Protein AF-A0A2G5UNF9-F1 (afdb_monomer_lite)

Structure (mmCIF, N/CA/C/O backbone):
data_AF-A0A2G5UNF9-F1
#
_entry.id   AF-A0A2G5UNF9-F1
#
loop_
_atom_site.group_PDB
_atom_site.id
_atom_site.type_symbol
_atom_site.label_atom_id
_atom_site.label_alt_id
_atom_site.label_comp_id
_atom_site.label_asym_id
_atom_site.label_entity_id
_atom_site.label_seq_id
_atom_site.pdbx_PDB_ins_code
_atom_site.Cartn_x
_atom_site.Cartn_y
_atom_site.Cartn_z
_atom_site.occupancy
_atom_site.B_iso_or_equiv
_atom_site.auth_seq_id
_atom_site.auth_comp_id
_atom_site.auth_asym_id
_atom_site.auth_atom_id
_atom_site.pdbx_PDB_model_num
ATOM 1 N N . MET A 1 1 ? 31.901 7.912 -48.514 1.00 33.16 1 MET A N 1
ATOM 2 C CA . MET A 1 1 ? 31.151 8.266 -47.293 1.00 33.16 1 MET A CA 1
ATOM 3 C C . MET A 1 1 ? 32.082 9.149 -46.477 1.00 33.16 1 MET A C 1
ATOM 5 O O . MET A 1 1 ? 33.070 8.639 -45.971 1.00 33.16 1 MET A O 1
ATOM 9 N N . TYR A 1 2 ? 31.883 10.468 -46.503 1.00 28.98 2 TYR A N 1
ATOM 10 C CA . TYR A 1 2 ? 32.685 11.402 -45.708 1.00 28.98 2 TYR A CA 1
ATOM 11 C C . TYR A 1 2 ? 32.221 11.279 -44.254 1.00 28.98 2 TYR A C 1
ATOM 13 O O . TYR A 1 2 ? 31.124 11.722 -43.927 1.00 28.98 2 TYR A O 1
ATOM 21 N N . TYR A 1 3 ? 33.011 10.627 -43.402 1.00 38.59 3 TYR A N 1
ATOM 22 C CA . TYR A 1 3 ? 32.932 10.883 -41.968 1.00 38.59 3 TYR A CA 1
ATOM 23 C C . TYR A 1 3 ? 33.704 12.180 -41.739 1.00 38.59 3 TYR A C 1
ATOM 25 O O . TYR A 1 3 ? 34.929 12.166 -41.637 1.00 38.59 3 TYR A O 1
ATOM 33 N N . ASP A 1 4 ? 33.001 13.313 -41.759 1.00 39.81 4 ASP A N 1
ATOM 34 C CA . ASP A 1 4 ? 33.574 14.562 -41.266 1.00 39.81 4 ASP A CA 1
ATOM 35 C C . ASP A 1 4 ? 33.962 14.340 -39.801 1.00 39.81 4 ASP A C 1
ATOM 37 O O . ASP A 1 4 ? 33.127 13.952 -38.985 1.00 39.81 4 ASP A O 1
ATOM 41 N N . SER A 1 5 ? 35.234 14.570 -39.471 1.00 44.84 5 SER A N 1
ATOM 42 C CA . SER A 1 5 ? 35.810 14.473 -38.125 1.00 44.84 5 SER A CA 1
ATOM 43 C C . SER A 1 5 ? 35.319 15.621 -37.227 1.00 44.84 5 SER A C 1
ATOM 45 O O . SER A 1 5 ? 36.102 16.414 -36.690 1.00 44.84 5 SER A O 1
ATOM 47 N N . TYR A 1 6 ? 34.004 15.797 -37.144 1.00 44.16 6 TYR A N 1
ATOM 48 C CA . TYR A 1 6 ? 33.369 16.959 -36.552 1.00 44.16 6 TYR A CA 1
ATOM 49 C C . TYR A 1 6 ? 33.214 16.771 -35.038 1.00 44.16 6 TYR A C 1
ATOM 51 O O . TYR A 1 6 ? 32.169 16.370 -34.553 1.00 44.16 6 TYR A O 1
ATOM 59 N N . ASN A 1 7 ? 34.236 17.160 -34.270 1.00 54.56 7 ASN A N 1
ATOM 60 C CA . ASN A 1 7 ? 34.085 17.611 -32.875 1.00 54.56 7 ASN A CA 1
ATOM 61 C C . ASN A 1 7 ? 33.372 16.638 -31.893 1.00 54.56 7 ASN A C 1
ATOM 63 O O . ASN A 1 7 ? 32.738 17.096 -30.934 1.00 54.56 7 ASN A O 1
ATOM 67 N N . ASP A 1 8 ? 33.496 15.319 -32.087 1.00 63.25 8 ASP A N 1
ATOM 68 C CA . ASP A 1 8 ? 32.802 14.292 -31.287 1.00 63.25 8 ASP A CA 1
ATOM 69 C C . ASP A 1 8 ? 33.087 14.397 -29.775 1.00 63.25 8 ASP A C 1
ATOM 71 O O . ASP A 1 8 ? 32.196 14.149 -28.954 1.00 63.25 8 ASP A O 1
ATOM 75 N N . SER A 1 9 ? 34.279 14.864 -29.379 1.00 70.38 9 SER A N 1
ATOM 76 C CA . SER A 1 9 ? 34.604 15.133 -27.969 1.00 70.38 9 SER A CA 1
ATOM 77 C C . SER A 1 9 ? 33.731 16.239 -27.361 1.00 70.38 9 SER A C 1
ATOM 79 O O . SER A 1 9 ? 33.212 16.074 -26.258 1.00 70.38 9 SER A O 1
ATOM 81 N N . ARG A 1 10 ? 33.481 17.351 -28.073 1.00 77.25 10 ARG A N 1
ATOM 82 C CA . ARG A 1 10 ? 32.631 18.447 -27.556 1.00 77.25 10 ARG A CA 1
ATOM 83 C C . ARG A 1 10 ? 31.166 18.033 -27.448 1.00 77.25 10 ARG A C 1
ATOM 85 O O . ARG A 1 10 ? 30.486 18.415 -26.494 1.00 77.25 10 ARG A O 1
ATOM 92 N N . ALA A 1 11 ? 30.676 17.264 -28.419 1.00 79.62 11 ALA A N 1
ATOM 93 C CA . ALA A 1 11 ? 29.325 16.712 -28.378 1.00 79.62 11 ALA A CA 1
ATOM 94 C C . ALA A 1 11 ? 29.161 15.748 -27.190 1.00 79.62 11 ALA A C 1
ATOM 96 O O . ALA A 1 11 ? 28.184 15.853 -26.447 1.00 79.62 11 ALA A O 1
ATOM 97 N N . SER A 1 12 ? 30.159 14.892 -26.951 1.00 81.88 12 SER A N 1
ATOM 98 C CA . SER A 1 12 ? 30.190 13.948 -25.826 1.00 81.88 12 SER A CA 1
ATOM 99 C C . SER A 1 12 ? 30.272 14.637 -24.470 1.00 81.88 12 SER A C 1
ATOM 101 O O . SER A 1 12 ? 29.568 14.249 -23.541 1.00 81.88 12 SER A O 1
ATOM 103 N N . GLU A 1 13 ? 31.066 15.700 -24.348 1.00 85.00 13 GLU A N 1
ATOM 104 C CA . GLU A 1 13 ? 31.116 16.522 -23.135 1.00 85.00 13 GLU A CA 1
ATOM 105 C C . GLU A 1 13 ? 29.773 17.202 -22.846 1.00 85.00 13 GLU A C 1
ATOM 107 O O . GLU A 1 13 ? 29.323 17.239 -21.698 1.00 85.00 13 GLU A O 1
ATOM 112 N N . SER A 1 14 ? 29.117 17.740 -23.879 1.00 87.31 14 SER A N 1
ATOM 113 C CA . SER A 1 14 ? 27.795 18.361 -23.751 1.00 87.31 14 SER A CA 1
ATOM 114 C C . SER A 1 14 ? 26.739 17.338 -23.323 1.00 87.31 14 SER A C 1
ATOM 116 O O . SER A 1 14 ? 26.007 17.570 -22.357 1.00 87.31 14 SER A O 1
ATOM 118 N N . LEU A 1 15 ? 26.708 16.173 -23.981 1.00 86.94 15 LEU A N 1
ATOM 119 C CA . LEU A 1 15 ? 25.812 15.069 -23.639 1.00 86.94 15 LEU A CA 1
ATOM 120 C C . LEU A 1 15 ? 26.069 14.567 -22.213 1.00 86.94 15 LEU A C 1
ATOM 122 O O . LEU A 1 15 ? 25.122 14.388 -21.451 1.00 86.94 15 LEU A O 1
ATOM 126 N N . GLY A 1 16 ? 27.335 14.423 -21.819 1.00 89.19 16 GLY A N 1
ATOM 127 C CA . GLY A 1 16 ? 27.726 14.016 -20.471 1.00 89.19 16 GLY A CA 1
ATOM 128 C C . GLY A 1 16 ? 27.216 14.980 -19.406 1.00 89.19 16 GLY A C 1
ATOM 129 O O . GLY A 1 16 ? 26.635 14.545 -18.416 1.00 89.19 16 GLY A O 1
ATOM 130 N N . LYS A 1 17 ? 27.325 16.296 -19.629 1.00 90.94 17 LYS A N 1
ATOM 131 C CA . LYS A 1 17 ? 26.751 17.304 -18.718 1.00 90.94 17 LYS A CA 1
ATOM 132 C C . LYS A 1 17 ? 25.234 17.160 -18.581 1.00 90.94 17 LYS A C 1
ATOM 134 O O . LYS A 1 17 ? 24.719 17.227 -17.467 1.00 90.94 17 LYS A O 1
ATOM 139 N N . GLN A 1 18 ? 24.522 16.943 -19.687 1.00 90.88 18 GLN A N 1
ATOM 140 C CA . GLN A 1 18 ? 23.068 16.747 -19.667 1.00 90.88 18 GLN A CA 1
ATOM 141 C C . GLN A 1 18 ? 22.675 15.448 -18.952 1.00 90.88 18 GLN A C 1
ATOM 143 O O . GLN A 1 18 ? 21.773 15.457 -18.117 1.00 90.88 18 GLN A O 1
ATOM 148 N N . MET A 1 19 ? 23.381 14.348 -19.222 1.00 91.50 19 MET A N 1
ATOM 149 C CA . MET A 1 19 ? 23.170 13.066 -18.548 1.00 91.50 19 MET A CA 1
ATOM 150 C C . MET A 1 19 ? 23.432 13.168 -17.048 1.00 91.50 19 MET A C 1
ATOM 152 O O . MET A 1 19 ? 22.629 12.668 -16.270 1.00 91.50 19 MET A O 1
ATOM 156 N N . THR A 1 20 ? 24.483 13.873 -16.625 1.00 92.94 20 THR A N 1
ATOM 157 C CA . THR A 1 20 ? 24.742 14.143 -15.205 1.00 92.94 20 THR A CA 1
ATOM 158 C C . THR A 1 20 ? 23.623 14.964 -14.573 1.00 92.94 20 THR A C 1
ATOM 160 O O . THR A 1 20 ? 23.200 14.660 -13.459 1.00 92.94 20 THR A O 1
ATOM 163 N N . ALA A 1 21 ? 23.093 15.975 -15.268 1.00 91.69 21 ALA A N 1
ATOM 164 C CA . ALA A 1 21 ? 21.969 16.760 -14.761 1.00 91.69 21 ALA A CA 1
ATOM 165 C C . ALA A 1 21 ? 20.714 15.892 -14.550 1.00 91.69 21 ALA A C 1
ATOM 167 O O . ALA A 1 21 ? 20.123 15.924 -13.471 1.00 91.69 21 ALA A O 1
ATOM 168 N N . VAL A 1 22 ? 20.344 15.061 -15.532 1.00 90.81 22 VAL A N 1
ATOM 169 C CA . VAL A 1 22 ? 19.202 14.132 -15.410 1.00 90.81 22 VAL A CA 1
ATOM 170 C C . VAL A 1 22 ? 19.474 13.061 -14.350 1.00 90.81 22 VAL A C 1
ATOM 172 O O . VAL A 1 22 ? 18.610 12.759 -13.531 1.00 90.81 22 VAL A O 1
ATOM 175 N N . GLY A 1 23 ? 20.692 12.528 -14.305 1.00 93.00 23 GLY A N 1
ATOM 176 C CA . GLY A 1 23 ? 21.113 11.563 -13.298 1.00 93.00 23 GLY A CA 1
ATOM 177 C C . GLY A 1 23 ? 21.046 12.126 -11.879 1.00 93.00 23 GLY A C 1
ATOM 178 O O . GLY A 1 23 ? 20.634 11.415 -10.973 1.00 93.00 23 GLY A O 1
ATOM 179 N N . THR A 1 24 ? 21.335 13.417 -11.690 1.00 94.06 24 THR A N 1
ATOM 180 C CA . THR A 1 24 ? 21.195 14.111 -10.396 1.00 94.06 24 THR A CA 1
ATOM 181 C C . THR A 1 24 ? 19.733 14.172 -9.946 1.00 94.06 24 THR A C 1
ATOM 183 O O . THR A 1 24 ? 19.447 14.007 -8.758 1.00 94.06 24 THR A O 1
ATOM 186 N N . VAL A 1 25 ? 18.791 14.355 -10.882 1.00 90.75 25 VAL A N 1
ATOM 187 C CA . VAL A 1 25 ? 17.350 14.235 -10.594 1.00 90.75 25 VAL A CA 1
ATOM 188 C C . VAL A 1 25 ? 17.019 12.810 -10.153 1.00 90.75 25 VAL A C 1
ATOM 190 O O . VAL A 1 25 ? 16.347 12.639 -9.138 1.00 90.75 25 VAL A O 1
ATOM 193 N N . GLY A 1 26 ? 17.545 11.796 -10.848 1.00 92.75 26 GLY A N 1
ATOM 194 C CA . GLY A 1 26 ? 17.369 10.395 -10.461 1.00 92.75 26 GLY A CA 1
ATOM 195 C C . GLY A 1 26 ? 17.940 10.075 -9.077 1.00 92.75 26 GLY A C 1
ATOM 196 O O . GLY A 1 26 ? 17.245 9.504 -8.245 1.00 92.75 26 GLY A O 1
ATOM 197 N N . SER A 1 27 ? 19.158 10.520 -8.765 1.00 94.38 27 SER A N 1
ATOM 198 C CA . SER A 1 27 ? 19.751 10.373 -7.428 1.00 94.38 27 SER A CA 1
ATOM 199 C C . SER A 1 27 ? 18.938 11.091 -6.348 1.00 94.38 27 SER A C 1
ATOM 201 O O . SER A 1 27 ? 18.798 10.584 -5.237 1.00 94.38 27 SER A O 1
ATOM 203 N N . SER A 1 28 ? 18.362 12.253 -6.669 1.00 93.94 28 SER A N 1
ATOM 204 C CA . SER A 1 28 ? 17.479 12.977 -5.748 1.00 93.94 28 SER A CA 1
ATOM 205 C C . SER A 1 28 ? 16.179 12.208 -5.494 1.00 93.94 28 SER A C 1
ATOM 207 O O . SER A 1 28 ? 15.750 12.115 -4.345 1.00 93.94 28 SER A O 1
ATOM 209 N N . ALA A 1 29 ? 15.582 11.618 -6.534 1.00 92.75 29 ALA A N 1
ATOM 210 C CA . ALA A 1 29 ? 14.403 10.762 -6.409 1.00 92.75 29 ALA A CA 1
ATOM 211 C C . ALA A 1 29 ? 14.701 9.518 -5.557 1.00 92.75 29 ALA A C 1
ATOM 213 O O . ALA A 1 29 ? 13.961 9.237 -4.619 1.00 92.75 29 ALA A O 1
ATOM 214 N N . GLU A 1 30 ? 15.831 8.849 -5.801 1.00 93.81 30 GLU A N 1
ATOM 215 C CA . GLU A 1 30 ? 16.267 7.692 -5.010 1.00 93.81 30 GLU A CA 1
ATOM 216 C C . GLU A 1 30 ? 16.445 8.057 -3.527 1.00 93.81 30 GLU A C 1
ATOM 218 O O . GLU A 1 30 ? 15.935 7.361 -2.653 1.00 93.81 30 GLU A O 1
ATOM 223 N N . SER A 1 31 ? 17.052 9.212 -3.223 1.00 95.38 31 SER A N 1
ATOM 224 C CA . SER A 1 31 ? 17.225 9.673 -1.834 1.00 95.38 31 SER A CA 1
ATOM 225 C C . SER A 1 31 ? 15.910 9.933 -1.087 1.00 95.38 31 SER A C 1
ATOM 227 O O . SER A 1 31 ? 15.886 9.918 0.141 1.00 95.38 31 SER A O 1
ATOM 229 N N . ARG A 1 32 ? 14.815 10.179 -1.820 1.00 93.75 32 ARG A N 1
ATOM 230 C CA . ARG A 1 32 ? 13.477 10.470 -1.279 1.00 93.75 32 ARG A CA 1
ATOM 231 C C . ARG A 1 32 ? 12.528 9.281 -1.366 1.00 93.75 32 ARG A C 1
ATOM 233 O O . ARG A 1 32 ? 11.415 9.356 -0.849 1.00 93.75 32 ARG A O 1
ATOM 240 N N . ARG A 1 33 ? 12.948 8.186 -1.999 1.00 92.44 33 ARG A N 1
ATOM 241 C CA . ARG A 1 33 ? 12.094 7.038 -2.298 1.00 92.44 33 ARG A CA 1
ATOM 242 C C . ARG A 1 33 ? 11.457 6.445 -1.045 1.00 92.44 33 ARG A C 1
ATOM 244 O O . ARG A 1 33 ? 10.255 6.223 -1.032 1.00 92.44 33 ARG A O 1
ATOM 251 N N . SER A 1 34 ? 12.233 6.249 0.020 1.00 93.31 34 SER A N 1
ATOM 252 C CA . SER A 1 34 ? 11.718 5.705 1.283 1.00 93.31 34 SER A CA 1
ATOM 253 C C . SER A 1 34 ? 10.716 6.639 1.968 1.00 93.31 34 SER A C 1
ATOM 255 O O . SER A 1 34 ? 9.735 6.177 2.540 1.00 93.31 34 SER A O 1
ATOM 257 N N . GLU A 1 35 ? 10.924 7.956 1.896 1.00 93.50 35 GLU A N 1
ATOM 258 C CA . GLU A 1 35 ? 9.995 8.948 2.448 1.00 93.50 35 GLU A CA 1
ATOM 259 C C . GLU A 1 35 ? 8.660 8.935 1.693 1.00 93.50 35 GLU A C 1
ATOM 261 O O . GLU A 1 35 ? 7.597 8.957 2.315 1.00 93.50 35 GLU A O 1
ATOM 266 N N . VAL A 1 36 ? 8.711 8.862 0.360 1.00 92.38 36 VAL A N 1
ATOM 267 C CA . VAL A 1 36 ? 7.524 8.783 -0.503 1.00 92.38 36 VAL A CA 1
ATOM 268 C C . VAL A 1 36 ? 6.794 7.457 -0.304 1.00 92.38 36 VAL A C 1
ATOM 270 O O . VAL A 1 36 ? 5.575 7.471 -0.164 1.00 92.38 36 VAL A O 1
ATOM 273 N N . GLU A 1 37 ? 7.517 6.343 -0.188 1.00 90.31 37 GLU A N 1
ATOM 274 C CA . GLU A 1 37 ? 6.936 5.034 0.118 1.00 90.31 37 GLU A CA 1
ATOM 275 C C . GLU A 1 37 ? 6.227 5.053 1.479 1.00 90.31 37 GLU A C 1
ATOM 277 O O . GLU A 1 37 ? 5.066 4.671 1.581 1.00 90.31 37 GLU A O 1
ATOM 282 N N . ASN A 1 38 ? 6.866 5.597 2.519 1.00 90.19 38 ASN A N 1
ATOM 283 C CA . ASN A 1 38 ? 6.252 5.727 3.844 1.00 90.19 38 ASN A CA 1
ATOM 284 C C . ASN A 1 38 ? 4.975 6.580 3.813 1.00 90.19 38 ASN A C 1
ATOM 286 O O . ASN A 1 38 ? 3.984 6.245 4.466 1.00 90.19 38 ASN A O 1
ATOM 290 N N . LEU A 1 39 ? 4.980 7.680 3.053 1.00 89.12 39 LEU A N 1
ATOM 291 C CA . LEU A 1 39 ? 3.778 8.485 2.837 1.00 89.12 39 LEU A CA 1
ATOM 292 C C . LEU A 1 39 ? 2.715 7.694 2.074 1.00 89.12 39 LEU A C 1
ATOM 294 O O . LEU A 1 39 ? 1.547 7.757 2.438 1.00 89.12 39 LEU A O 1
ATOM 298 N N . ASN A 1 40 ? 3.094 6.913 1.069 1.00 89.12 40 ASN A N 1
ATOM 299 C CA . ASN A 1 40 ? 2.151 6.095 0.323 1.00 89.12 40 ASN A CA 1
ATOM 300 C C . ASN A 1 40 ? 1.480 5.051 1.229 1.00 89.12 40 ASN A C 1
ATOM 302 O O . ASN A 1 40 ? 0.254 4.947 1.264 1.00 89.12 40 ASN A O 1
ATOM 306 N N . GLN A 1 41 ? 2.269 4.373 2.065 1.00 84.56 41 GLN A N 1
ATOM 307 C CA . GLN A 1 41 ? 1.775 3.433 3.073 1.00 84.56 41 GLN A CA 1
ATOM 308 C C . GLN A 1 41 ? 0.847 4.102 4.099 1.00 84.56 41 GLN A C 1
ATOM 310 O O . GLN A 1 41 ? -0.156 3.513 4.510 1.00 84.56 41 GLN A O 1
ATOM 315 N N . LEU A 1 42 ? 1.110 5.355 4.488 1.00 84.56 42 LEU A N 1
ATOM 316 C CA . LEU A 1 42 ? 0.200 6.122 5.349 1.00 84.56 42 LEU A CA 1
ATOM 317 C C . LEU A 1 42 ? -1.182 6.300 4.698 1.00 84.56 42 LEU A C 1
ATOM 319 O O . LEU A 1 42 ? -2.192 6.208 5.393 1.00 84.56 42 LEU A O 1
ATOM 323 N N . PHE A 1 43 ? -1.238 6.557 3.389 1.00 84.81 43 PHE A N 1
ATOM 324 C CA . PHE A 1 43 ? -2.500 6.719 2.663 1.00 84.81 43 PHE A CA 1
ATOM 325 C C . PHE A 1 43 ? -3.209 5.371 2.482 1.00 84.81 43 PHE A C 1
ATOM 327 O O . PHE A 1 43 ? -4.403 5.273 2.758 1.00 84.81 43 PHE A O 1
ATOM 334 N N . LEU A 1 44 ? -2.481 4.321 2.091 1.00 78.31 44 LEU A N 1
ATOM 335 C CA . LEU A 1 44 ? -3.040 2.981 1.864 1.00 78.31 44 LEU A CA 1
ATOM 336 C C . LEU A 1 44 ? -3.567 2.330 3.151 1.00 78.31 44 LEU A C 1
ATOM 338 O O . LEU A 1 44 ? -4.672 1.787 3.172 1.00 78.31 44 LEU A O 1
ATOM 342 N N . SER A 1 45 ? -2.831 2.447 4.259 1.00 75.12 45 SER A N 1
ATOM 343 C CA . SER A 1 45 ? -3.219 1.865 5.557 1.00 75.12 45 SER A CA 1
ATOM 344 C C . SER A 1 45 ? -4.509 2.449 6.151 1.00 75.12 45 SER A C 1
ATOM 346 O O . SER A 1 45 ? -5.061 1.896 7.103 1.00 75.12 45 SER A O 1
ATOM 348 N N . ARG A 1 46 ? -5.024 3.563 5.613 1.00 75.00 46 ARG A N 1
ATOM 349 C CA . ARG A 1 46 ? -6.273 4.181 6.087 1.00 75.00 46 ARG A CA 1
ATOM 350 C C . ARG A 1 46 ? -7.525 3.464 5.599 1.00 75.00 46 ARG A C 1
ATOM 352 O O . ARG A 1 46 ? -8.526 3.497 6.321 1.00 75.00 46 ARG A O 1
ATOM 359 N N . ASP A 1 47 ? -7.458 2.821 4.436 1.00 69.50 47 ASP A N 1
ATOM 360 C CA . ASP A 1 47 ? -8.578 2.080 3.848 1.00 69.50 47 ASP A CA 1
ATOM 361 C C . ASP A 1 47 ? -8.752 0.710 4.516 1.00 69.50 47 ASP A C 1
ATOM 363 O O . ASP A 1 47 ? -9.877 0.246 4.708 1.00 69.50 47 ASP A O 1
ATOM 367 N N . HIS A 1 48 ? -7.650 0.098 4.954 1.00 69.75 48 HIS A N 1
ATOM 368 C CA . HIS A 1 48 ? -7.663 -1.191 5.634 1.00 69.75 48 HIS A CA 1
ATOM 369 C C . HIS A 1 48 ? -7.421 -1.031 7.139 1.00 69.75 48 HIS A C 1
ATOM 371 O O . HIS A 1 48 ? -6.297 -1.073 7.640 1.00 69.75 48 HIS A O 1
ATOM 377 N N . ARG A 1 49 ? -8.505 -0.842 7.899 1.00 74.88 49 ARG A N 1
ATOM 378 C CA . ARG A 1 49 ? -8.439 -0.820 9.365 1.00 74.88 49 ARG A CA 1
ATOM 379 C C . ARG A 1 49 ? -8.644 -2.220 9.917 1.00 74.88 49 ARG A C 1
ATOM 381 O O . ARG A 1 49 ? -9.779 -2.614 10.175 1.00 74.88 49 ARG A O 1
ATOM 388 N N . SER A 1 50 ? -7.541 -2.910 10.187 1.00 80.19 50 SER A N 1
ATOM 389 C CA . SER A 1 50 ? -7.607 -4.230 10.807 1.00 80.19 50 SER A CA 1
ATOM 390 C C . SER A 1 50 ? -8.412 -4.217 12.105 1.00 80.19 50 SER A C 1
ATOM 392 O O . SER A 1 50 ? -8.234 -3.341 12.968 1.00 80.19 50 SER A O 1
ATOM 394 N N . GLY A 1 51 ? -9.289 -5.208 12.264 1.00 80.88 51 GLY A N 1
ATOM 395 C CA . GLY A 1 51 ? -9.986 -5.472 13.519 1.00 80.88 51 GLY A CA 1
ATOM 396 C C . GLY A 1 51 ? -9.039 -6.012 14.594 1.00 80.88 51 GLY A C 1
ATOM 397 O O . GLY A 1 51 ? -9.306 -5.832 15.782 1.00 80.88 51 GLY A O 1
ATOM 398 N N . ASN A 1 52 ? -7.901 -6.593 14.198 1.00 82.44 52 ASN A N 1
ATOM 399 C CA . ASN A 1 52 ? -6.874 -7.162 15.080 1.00 82.44 52 ASN A CA 1
ATOM 400 C C . ASN A 1 52 ? -5.812 -6.147 15.529 1.00 82.44 52 ASN A C 1
ATOM 402 O O . ASN A 1 52 ? -4.862 -6.500 16.234 1.00 82.44 52 ASN A O 1
ATOM 406 N N . ARG A 1 53 ? -5.951 -4.875 15.137 1.00 84.44 53 ARG A N 1
ATOM 407 C CA . ARG A 1 53 ? -4.970 -3.840 15.473 1.00 84.44 53 ARG A CA 1
ATOM 408 C C . ARG A 1 53 ? -4.841 -3.621 16.981 1.00 84.44 53 ARG A C 1
ATOM 410 O O . ARG A 1 53 ? -5.823 -3.672 17.735 1.00 84.44 53 ARG A O 1
ATOM 417 N N . VAL A 1 54 ? -3.622 -3.319 17.413 1.00 84.06 54 VAL A N 1
ATOM 418 C CA . VAL A 1 54 ? -3.313 -3.008 18.811 1.00 84.06 54 VAL A CA 1
ATOM 419 C C . VAL A 1 54 ? -3.807 -1.596 19.129 1.00 84.06 54 VAL A C 1
ATOM 421 O O . VAL A 1 54 ? -3.371 -0.625 18.517 1.00 84.06 54 VAL A O 1
ATOM 424 N N . LEU A 1 55 ? -4.728 -1.481 20.089 1.00 85.81 55 LEU A N 1
ATOM 425 C CA . LEU A 1 55 ? -5.324 -0.212 20.520 1.00 85.81 55 LEU A CA 1
ATOM 426 C C . LEU A 1 55 ? -5.023 0.019 21.999 1.00 85.81 55 LEU A C 1
ATOM 428 O O . LEU A 1 55 ? -5.825 -0.321 22.862 1.00 85.81 55 LEU A O 1
ATOM 432 N N . LEU A 1 56 ? -3.851 0.583 22.292 1.00 79.44 56 LEU A N 1
ATOM 433 C CA . LEU A 1 56 ? -3.380 0.732 23.672 1.00 79.44 56 LEU A CA 1
ATOM 434 C C . LEU A 1 56 ? -4.209 1.739 24.488 1.00 79.44 56 LEU A C 1
ATOM 436 O O . LEU A 1 56 ? -4.495 1.496 25.654 1.00 79.44 56 LEU A O 1
ATOM 440 N N . HIS A 1 57 ? -4.595 2.859 23.871 1.00 80.69 57 HIS A N 1
ATOM 441 C CA . HIS A 1 57 ? -5.290 3.971 24.542 1.00 80.69 57 HIS A CA 1
ATOM 442 C C . HIS A 1 57 ? -6.749 4.136 24.107 1.00 80.69 57 HIS A C 1
ATOM 444 O O . HIS A 1 57 ? -7.442 5.035 24.566 1.00 80.69 57 HIS A O 1
ATOM 450 N N . SER A 1 58 ? -7.205 3.296 23.184 1.00 85.62 58 SER A N 1
ATOM 451 C CA . SER A 1 58 ? -8.506 3.421 22.529 1.00 85.62 58 SER A CA 1
ATOM 452 C C . SER A 1 58 ? -9.149 2.055 22.315 1.00 85.62 58 SER A C 1
ATOM 454 O O . SER A 1 58 ? -9.867 1.852 21.340 1.00 85.62 58 SER A O 1
ATOM 456 N N . SER A 1 59 ? -8.884 1.093 23.208 1.00 86.12 59 SER A N 1
ATOM 457 C CA . SER A 1 59 ? -9.381 -0.277 23.036 1.00 86.12 59 SER A CA 1
ATOM 458 C C . SER A 1 59 ? -10.911 -0.335 22.950 1.00 86.12 59 SER A C 1
ATOM 460 O O . SER A 1 59 ? -11.438 -1.121 22.176 1.00 86.12 59 SER A O 1
ATOM 462 N N . GLY A 1 60 ? -11.633 0.549 23.647 1.00 81.25 60 GLY A N 1
ATOM 463 C CA . GLY A 1 60 ? -13.094 0.666 23.523 1.00 81.25 60 GLY A CA 1
ATOM 464 C C . GLY A 1 60 ? -13.587 1.419 22.280 1.00 81.25 60 GLY A C 1
ATOM 465 O O . GLY A 1 60 ? -14.768 1.361 21.968 1.00 81.25 60 GLY A O 1
ATOM 466 N N . LEU A 1 61 ? -12.697 2.093 21.545 1.00 86.50 61 LEU A N 1
ATOM 467 C CA . LEU A 1 61 ? -13.012 2.965 20.406 1.00 86.50 61 LEU A CA 1
ATOM 468 C C . LEU A 1 61 ? -12.426 2.377 19.114 1.00 86.50 61 LEU A C 1
ATOM 470 O O . LEU A 1 61 ? -11.553 2.948 18.449 1.00 86.50 61 LEU A O 1
ATOM 474 N N . SER A 1 62 ? -12.893 1.176 18.778 1.00 80.62 62 SER A N 1
ATOM 475 C CA . SER A 1 62 ? -12.426 0.368 17.645 1.00 80.62 62 SER A CA 1
ATOM 476 C C . SER A 1 62 ? -12.664 0.971 16.250 1.00 80.62 62 SER A C 1
ATOM 478 O O . SER A 1 62 ? -12.129 0.447 15.276 1.00 80.62 62 SER A O 1
ATOM 480 N N . ASN A 1 63 ? -13.379 2.085 16.113 1.00 82.00 63 ASN A N 1
ATOM 481 C CA . ASN A 1 63 ? -13.509 2.877 14.881 1.00 82.00 63 ASN A CA 1
ATOM 482 C C . ASN A 1 63 ? -12.865 4.270 15.004 1.00 82.00 63 ASN A C 1
ATOM 484 O O . ASN A 1 63 ? -12.912 5.064 14.062 1.00 82.00 63 ASN A O 1
ATOM 488 N N . GLY A 1 64 ? -12.196 4.559 16.124 1.00 84.44 64 GLY A N 1
ATOM 489 C CA . GLY A 1 64 ? -11.530 5.833 16.380 1.00 84.44 64 GLY A CA 1
ATOM 490 C C . GLY A 1 64 ? -12.525 6.947 16.700 1.00 84.44 64 GLY A C 1
ATOM 491 O O . GLY A 1 64 ? -13.450 6.752 17.479 1.00 84.44 64 GLY A O 1
ATOM 492 N N . PHE A 1 65 ? -12.336 8.123 16.095 1.00 85.69 65 PHE A N 1
ATOM 493 C CA . PHE A 1 65 ? -13.132 9.322 16.388 1.00 85.69 65 PHE A CA 1
ATOM 494 C C . PHE A 1 65 ? -14.640 9.137 16.131 1.00 85.69 65 PHE A C 1
ATOM 496 O O . PHE A 1 65 ? -15.450 9.735 16.827 1.00 85.69 65 PHE A O 1
ATOM 503 N N . SER A 1 66 ? -15.032 8.261 15.200 1.00 86.12 66 SER A N 1
ATOM 504 C CA . SER A 1 66 ? -16.447 7.955 14.948 1.00 86.12 66 SER A CA 1
ATOM 505 C C . SER A 1 66 ? -17.145 7.281 16.132 1.00 86.12 66 SER A C 1
ATOM 507 O O . SER A 1 66 ? -18.347 7.450 16.284 1.00 86.12 66 SER A O 1
ATOM 509 N N . ASP A 1 67 ? -16.422 6.531 16.972 1.00 88.56 67 ASP A N 1
ATOM 510 C CA . ASP A 1 67 ? -17.016 5.967 18.191 1.00 88.56 67 ASP A CA 1
ATOM 511 C C . ASP A 1 67 ? -17.184 7.046 19.272 1.00 88.56 67 ASP A C 1
ATOM 513 O O . ASP A 1 67 ? -18.124 6.979 20.049 1.00 88.56 67 ASP A O 1
ATOM 517 N N . VAL A 1 68 ? -16.330 8.078 19.290 1.00 88.25 68 VAL A N 1
ATOM 518 C CA . VAL A 1 68 ? -16.449 9.201 20.239 1.00 88.25 68 VAL A CA 1
ATOM 519 C C . VAL A 1 68 ? -17.730 9.998 20.001 1.00 88.25 68 VAL A C 1
ATOM 521 O O . VAL A 1 68 ? -18.379 10.409 20.955 1.00 88.25 68 VAL A O 1
ATOM 524 N N . GLU A 1 69 ? -18.115 10.203 18.739 1.00 85.75 69 GLU A N 1
ATOM 525 C CA . GLU A 1 69 ? -19.374 10.875 18.391 1.00 85.75 69 GLU A CA 1
ATOM 526 C C . GLU A 1 69 ? -20.592 10.112 18.930 1.00 85.75 69 GLU A C 1
ATOM 528 O O . GLU A 1 69 ? -21.504 10.730 19.480 1.00 85.75 69 GLU A O 1
ATOM 533 N N . LYS A 1 70 ? -20.556 8.776 18.852 1.00 90.00 70 LYS A N 1
ATOM 534 C CA . LYS A 1 70 ? -21.641 7.907 19.320 1.00 90.00 70 LYS A CA 1
ATOM 535 C C . LYS A 1 70 ? -21.841 7.943 20.825 1.00 90.00 70 LYS A C 1
ATOM 537 O O . LYS A 1 70 ? -22.982 7.867 21.247 1.00 90.00 70 LYS A O 1
ATOM 542 N N . ILE A 1 71 ? -20.790 8.159 21.622 1.00 90.25 71 ILE A N 1
ATOM 543 C CA . ILE A 1 71 ? -20.917 8.253 23.088 1.00 90.25 71 ILE A CA 1
ATOM 544 C C . ILE A 1 71 ? -22.005 9.263 23.484 1.00 90.25 71 ILE A C 1
ATOM 546 O O . ILE A 1 71 ? -22.804 9.006 24.375 1.00 90.25 71 ILE A O 1
ATOM 550 N N . PHE A 1 72 ? -22.080 10.406 22.800 1.00 89.44 72 PHE A N 1
ATOM 551 C CA . PHE A 1 72 ? -23.064 11.451 23.108 1.00 89.44 72 PHE A CA 1
ATOM 552 C C . PHE A 1 72 ? -24.500 11.088 22.701 1.00 89.44 72 PHE A C 1
ATOM 554 O O . PHE A 1 72 ? -25.454 11.694 23.195 1.00 89.44 72 PHE A O 1
ATOM 561 N N . GLU A 1 73 ? -24.662 10.150 21.771 1.00 91.12 73 GLU A N 1
ATOM 562 C CA . GLU A 1 73 ? -25.955 9.567 21.411 1.00 91.12 73 GLU A CA 1
ATOM 563 C C . GLU A 1 73 ? -26.321 8.446 22.386 1.00 91.12 73 GLU A C 1
ATOM 565 O O . GLU A 1 73 ? -27.444 8.425 22.881 1.00 91.12 73 GLU A O 1
ATOM 570 N N . ASP A 1 74 ? -25.352 7.596 22.727 1.00 91.38 74 ASP A N 1
ATOM 571 C CA . ASP A 1 74 ? -25.474 6.481 23.666 1.00 91.38 74 ASP A CA 1
ATOM 572 C C . ASP A 1 74 ? -25.871 6.968 25.073 1.00 91.38 74 ASP A C 1
ATOM 574 O O . ASP A 1 74 ? -26.712 6.360 25.719 1.00 91.38 74 ASP A O 1
ATOM 578 N N . LEU A 1 75 ? -25.392 8.133 25.525 1.00 92.44 75 LEU A N 1
ATOM 579 C CA . LEU A 1 75 ? -25.831 8.756 26.790 1.00 92.44 75 LEU A CA 1
ATOM 580 C C . LEU A 1 75 ? -27.336 9.109 26.838 1.00 92.44 75 LEU A C 1
ATOM 582 O O . LEU A 1 75 ? -27.860 9.487 27.884 1.00 92.44 75 LEU A O 1
ATOM 586 N N . LYS A 1 76 ? -28.058 9.032 25.716 1.00 92.25 76 LYS A N 1
ATOM 587 C CA . LYS A 1 76 ? -29.520 9.210 25.670 1.00 92.25 76 LYS A CA 1
ATOM 588 C C . LYS A 1 76 ? -30.274 7.885 25.733 1.00 92.25 76 LYS A C 1
ATOM 590 O O . LYS A 1 76 ? -31.504 7.903 25.785 1.00 92.25 76 LYS A O 1
ATOM 595 N N . ASP A 1 77 ? -29.565 6.764 25.661 1.00 93.31 77 ASP A N 1
ATOM 596 C CA . ASP A 1 77 ? -30.157 5.440 25.721 1.00 93.31 77 ASP A CA 1
ATOM 597 C C . ASP A 1 77 ? -30.727 5.178 27.129 1.00 93.31 77 ASP A C 1
ATOM 599 O O . ASP A 1 77 ? -30.024 5.399 28.120 1.00 93.31 77 ASP A O 1
ATOM 603 N N . PRO A 1 78 ? -31.986 4.713 27.252 1.00 91.62 78 PRO A N 1
ATOM 604 C CA . PRO A 1 78 ? -32.605 4.478 28.554 1.00 91.62 78 PRO A CA 1
ATOM 605 C C . PRO A 1 78 ? -31.867 3.459 29.426 1.00 91.62 78 PRO A C 1
ATOM 607 O O . PRO A 1 78 ? -31.881 3.592 30.645 1.00 91.62 78 PRO A O 1
ATOM 610 N N . TRP A 1 79 ? -31.233 2.446 28.828 1.00 91.00 79 TRP A N 1
ATOM 611 C CA . TRP A 1 79 ? -30.459 1.465 29.586 1.00 91.00 79 TRP A CA 1
ATOM 612 C C . TRP A 1 79 ? -29.160 2.083 30.112 1.00 91.00 79 TRP A C 1
ATOM 614 O O . TRP A 1 79 ? -28.790 1.823 31.251 1.00 91.00 79 TRP A O 1
ATOM 624 N N . ILE A 1 80 ? -28.507 2.956 29.335 1.00 91.69 80 ILE A N 1
ATOM 625 C CA . ILE A 1 80 ? -27.311 3.685 29.794 1.00 91.69 80 ILE A CA 1
ATOM 626 C C . ILE A 1 80 ? -27.656 4.673 30.909 1.00 91.69 80 ILE A C 1
ATOM 628 O O . ILE A 1 80 ? -26.913 4.751 31.880 1.00 91.69 80 ILE A O 1
ATOM 632 N N . GLN A 1 81 ? -28.789 5.371 30.804 1.00 92.75 81 GLN A N 1
ATOM 633 C CA . GLN A 1 81 ? -29.289 6.252 31.868 1.00 92.75 81 GLN A CA 1
ATOM 634 C C . GLN A 1 81 ? -29.574 5.504 33.172 1.00 92.75 81 GLN A C 1
ATOM 636 O O . GLN A 1 81 ? -29.440 6.072 34.251 1.00 92.75 81 GLN A O 1
ATOM 641 N N . ASP A 1 82 ? -29.989 4.241 33.088 1.00 92.00 82 ASP A N 1
ATOM 642 C CA . ASP A 1 82 ? -30.169 3.402 34.272 1.00 92.00 82 ASP A CA 1
ATOM 643 C C . ASP A 1 82 ? -28.810 2.926 34.816 1.00 92.00 82 ASP A C 1
ATOM 645 O O . ASP A 1 82 ? -28.543 3.043 36.009 1.00 92.00 82 ASP A O 1
ATOM 649 N N . ALA A 1 83 ? -27.912 2.474 33.933 1.00 91.31 83 ALA A N 1
ATOM 650 C CA . ALA A 1 83 ? -26.576 1.986 34.290 1.00 91.31 83 ALA A CA 1
ATOM 651 C C . ALA A 1 83 ? -25.644 3.072 34.858 1.00 91.31 83 ALA A C 1
ATOM 653 O O . ALA A 1 83 ? -24.759 2.773 35.657 1.00 91.31 83 ALA A O 1
ATOM 654 N N . ASP A 1 84 ? -25.819 4.330 34.450 1.00 91.19 84 ASP A N 1
ATOM 655 C CA . ASP A 1 84 ? -25.056 5.470 34.963 1.00 91.19 84 ASP A CA 1
ATOM 656 C C . ASP A 1 84 ? -25.734 6.191 36.132 1.00 91.19 84 ASP A C 1
ATOM 658 O O . ASP A 1 84 ? -25.303 7.282 36.515 1.00 91.19 84 ASP A O 1
ATOM 662 N N . ASP A 1 85 ? -26.769 5.588 36.727 1.00 89.75 85 ASP A N 1
ATOM 663 C CA . ASP A 1 85 ? -27.477 6.134 37.885 1.00 89.75 85 ASP A CA 1
ATOM 664 C C . ASP A 1 85 ? -28.174 7.492 37.606 1.00 89.75 85 ASP A C 1
ATOM 666 O O . ASP A 1 85 ? -28.387 8.316 38.511 1.00 89.75 85 ASP A O 1
ATOM 670 N N . GLY A 1 86 ? -28.543 7.740 36.346 1.00 88.81 86 GLY A N 1
ATOM 671 C CA . GLY A 1 86 ? -29.172 8.967 35.859 1.00 88.81 86 GLY A CA 1
ATOM 672 C C . GLY A 1 86 ? -28.197 10.135 35.691 1.00 88.81 86 GLY A C 1
ATOM 673 O O . GLY A 1 86 ? -28.621 11.294 35.690 1.00 88.81 86 GLY A O 1
ATOM 674 N N . GLN A 1 87 ? -26.893 9.863 35.596 1.00 90.62 87 GLN A N 1
ATOM 675 C CA . GLN A 1 87 ? -25.830 10.873 35.541 1.00 90.62 87 GLN A CA 1
ATOM 676 C C . GLN A 1 87 ? -25.447 11.289 34.112 1.00 90.62 87 GLN A C 1
ATOM 678 O O . GLN A 1 87 ? -24.498 12.060 33.928 1.00 90.62 87 GLN A O 1
ATOM 683 N N . SER A 1 88 ? -26.193 10.856 33.094 1.00 91.12 88 SER A N 1
ATOM 684 C CA . SER A 1 88 ? -25.833 11.066 31.686 1.00 91.12 88 SER A CA 1
ATOM 685 C C . SER A 1 88 ? -25.599 12.529 31.301 1.00 91.12 88 SER A C 1
ATOM 687 O O . SER A 1 88 ? -24.681 12.823 30.540 1.00 91.12 88 SER A O 1
ATOM 689 N N . GLU A 1 89 ? -26.369 13.476 31.850 1.00 88.94 89 GLU A N 1
ATOM 690 C CA . GLU A 1 89 ? -26.191 14.916 31.582 1.00 88.94 89 GLU A CA 1
ATOM 691 C C . GLU A 1 89 ? -24.870 15.460 32.159 1.00 88.94 89 GLU A C 1
ATOM 693 O O . GLU A 1 89 ? -24.215 16.321 31.566 1.00 88.94 89 GLU A O 1
ATOM 698 N N . VAL A 1 90 ? -24.441 14.937 33.311 1.00 88.50 90 VAL A N 1
ATOM 699 C CA . VAL A 1 90 ? -23.165 15.296 33.949 1.00 88.50 90 VAL A CA 1
ATOM 700 C C . VAL A 1 90 ? -22.005 14.772 33.115 1.00 88.50 90 VAL A C 1
ATOM 702 O O . VAL A 1 90 ? -21.063 15.511 32.822 1.00 88.50 90 VAL A O 1
ATOM 705 N N . LEU A 1 91 ? -22.101 13.510 32.689 1.00 89.44 91 LEU A N 1
ATOM 706 C CA . LEU A 1 91 ? -21.112 12.867 31.830 1.00 89.44 91 LEU A CA 1
ATOM 707 C C . LEU A 1 91 ? -21.026 13.559 30.467 1.00 89.44 91 LEU A C 1
ATOM 709 O O . LEU A 1 91 ? -19.924 13.821 29.987 1.00 89.44 91 LEU A O 1
ATOM 713 N N . TYR A 1 92 ? -22.168 13.933 29.883 1.00 89.00 92 TYR A N 1
ATOM 714 C CA . TYR A 1 92 ? -22.236 14.677 28.627 1.00 89.00 92 TYR A CA 1
ATOM 715 C C . TYR A 1 92 ? -21.418 15.973 28.705 1.00 89.00 92 TYR A C 1
ATOM 717 O O . TYR A 1 92 ? -20.578 16.224 27.838 1.00 89.00 92 TYR A O 1
ATOM 725 N N . LYS A 1 93 ? -21.603 16.768 29.770 1.00 85.75 93 LYS A N 1
ATOM 726 C CA . LYS A 1 93 ? -20.840 18.010 29.991 1.00 85.75 93 LYS A CA 1
ATOM 727 C C . LYS A 1 93 ? -19.359 17.744 30.244 1.00 85.75 93 LYS A C 1
ATOM 729 O O . LYS A 1 93 ? -18.510 18.403 29.648 1.00 85.75 93 LYS A O 1
ATOM 734 N N . ALA A 1 94 ? -19.035 16.758 31.079 1.00 85.31 94 ALA A N 1
ATOM 735 C CA . ALA A 1 94 ? -17.652 16.422 31.412 1.00 85.31 94 ALA A CA 1
ATOM 736 C C . ALA A 1 94 ? -16.841 15.910 30.201 1.00 85.31 94 ALA A C 1
ATOM 738 O O . ALA A 1 94 ? -15.617 16.067 30.160 1.00 85.31 94 ALA A O 1
ATOM 739 N N . LEU A 1 95 ? -17.516 15.324 29.204 1.00 87.44 95 LEU A N 1
ATOM 740 C CA . LEU A 1 95 ? -16.923 14.813 27.965 1.00 87.44 95 LEU A CA 1
ATOM 741 C C . LEU A 1 95 ? -16.874 15.835 26.816 1.00 87.44 95 LEU A C 1
ATOM 743 O O . LEU A 1 95 ? -16.221 15.564 25.805 1.00 87.44 95 LEU A O 1
ATOM 747 N N . ASP A 1 96 ? -17.493 17.013 26.936 1.00 83.81 96 ASP A N 1
ATOM 748 C CA . ASP A 1 96 ? -17.514 18.015 25.856 1.00 83.81 96 ASP A CA 1
ATOM 749 C C . ASP A 1 96 ? -16.110 18.424 25.340 1.00 83.81 96 ASP A C 1
ATOM 751 O O . ASP A 1 96 ? -15.912 18.497 24.119 1.00 83.81 96 ASP A O 1
ATOM 755 N N . PRO A 1 97 ? -15.064 18.552 26.187 1.00 83.75 97 PRO A N 1
ATOM 756 C CA . PRO A 1 97 ? -13.705 18.797 25.698 1.00 83.75 97 PRO A CA 1
ATOM 757 C C . PRO A 1 97 ? -13.180 17.694 24.758 1.00 83.75 97 PRO A C 1
ATOM 759 O O . PRO A 1 97 ? -12.465 17.977 23.790 1.00 83.75 97 PRO A O 1
ATOM 762 N N . VAL A 1 98 ? -13.572 16.435 24.984 1.00 84.88 98 VAL A N 1
ATOM 763 C CA . VAL A 1 98 ? -13.221 15.292 24.121 1.00 84.88 98 VAL A CA 1
ATOM 764 C C . VAL A 1 98 ? -13.940 15.389 22.772 1.00 84.88 98 VAL A C 1
ATOM 766 O O . VAL A 1 98 ? -13.353 15.071 21.735 1.00 84.88 98 VAL A O 1
ATOM 769 N N . ARG A 1 99 ? -15.168 15.923 22.747 1.00 84.31 99 ARG A N 1
ATOM 770 C CA . ARG A 1 99 ? -15.911 16.211 21.508 1.00 84.31 99 ARG A CA 1
ATOM 771 C C . ARG A 1 99 ? -15.188 17.217 20.615 1.00 84.31 99 ARG A C 1
ATOM 773 O O . ARG A 1 99 ? -15.206 17.102 19.391 1.00 84.31 99 ARG A O 1
ATOM 780 N N . SER A 1 100 ? -14.531 18.211 21.208 1.00 82.88 100 SER A N 1
ATOM 781 C CA . SER A 1 100 ? -13.708 19.163 20.454 1.00 82.88 100 SER A CA 1
ATOM 782 C C . SER A 1 100 ? -12.519 18.467 19.777 1.00 82.88 100 SER A C 1
ATOM 784 O O . SER A 1 100 ? -12.243 18.700 18.595 1.00 82.88 100 SER A O 1
ATOM 786 N N . VAL A 1 101 ? -11.859 17.544 20.487 1.00 87.50 101 VAL A N 1
ATOM 787 C CA . VAL A 1 101 ? -10.760 16.729 19.940 1.00 87.50 101 VAL A CA 1
ATOM 788 C C . VAL A 1 101 ? -11.239 15.790 18.831 1.00 87.50 101 VAL A C 1
ATOM 790 O O . VAL A 1 101 ? -10.551 15.662 17.819 1.00 87.50 101 VAL A O 1
ATOM 793 N N . GLU A 1 102 ? -12.427 15.192 18.957 1.00 88.38 102 GLU A N 1
ATOM 794 C CA . GLU A 1 102 ? -13.055 14.377 17.902 1.00 88.38 102 GLU A CA 1
ATOM 795 C C . GLU A 1 102 ? -13.139 15.143 16.574 1.00 88.38 102 GLU A C 1
ATOM 797 O O . GLU A 1 102 ? -12.631 14.668 15.552 1.00 88.38 102 GLU A O 1
ATOM 802 N N . LYS A 1 103 ? -13.668 16.372 16.598 1.00 88.31 103 LYS A N 1
ATOM 803 C CA . LYS A 1 103 ? -13.782 17.216 15.399 1.00 88.31 103 LYS A CA 1
ATOM 804 C C . LYS A 1 103 ? -12.421 17.473 14.754 1.00 88.31 103 LYS A C 1
ATOM 806 O O . LYS A 1 103 ? -12.301 17.459 13.529 1.00 88.31 103 LYS A O 1
ATOM 811 N N . LYS A 1 104 ? -11.378 17.680 15.563 1.00 90.94 104 LYS A N 1
ATOM 812 C CA . LYS A 1 104 ? -10.003 17.871 15.073 1.00 90.94 104 LYS A CA 1
ATOM 813 C C . LYS A 1 104 ? -9.420 16.589 14.478 1.00 90.94 104 LYS A C 1
ATOM 815 O O . LYS A 1 104 ? -8.826 16.648 13.404 1.00 90.94 104 LYS A O 1
ATOM 820 N N . CYS A 1 105 ? -9.660 15.428 15.086 1.00 89.50 105 CYS A N 1
ATOM 821 C CA . CYS A 1 105 ? -9.297 14.130 14.508 1.00 89.50 105 CYS A CA 1
ATOM 822 C C . CYS A 1 105 ? -9.951 13.910 13.134 1.00 89.50 105 CYS A C 1
ATOM 824 O O . CYS A 1 105 ? -9.289 13.444 12.206 1.00 89.50 105 CYS A O 1
ATOM 826 N N . ARG A 1 106 ? -11.220 14.302 12.969 1.00 87.44 106 ARG A N 1
ATOM 827 C CA . ARG A 1 106 ? -11.927 14.245 11.678 1.00 87.44 106 ARG A CA 1
ATOM 828 C C . ARG A 1 106 ? -11.273 15.145 10.623 1.00 87.44 106 ARG A C 1
ATOM 830 O O . ARG A 1 106 ? -11.107 14.730 9.477 1.00 87.44 106 ARG A O 1
ATOM 837 N N . MET A 1 107 ? -10.859 16.354 11.009 1.00 89.62 107 MET A N 1
ATOM 838 C CA . MET A 1 107 ? -10.134 17.281 10.125 1.00 89.62 107 MET A CA 1
ATOM 839 C C . MET A 1 107 ? -8.758 16.750 9.702 1.00 89.62 107 MET A C 1
ATOM 841 O O . MET A 1 107 ? -8.319 17.044 8.594 1.00 89.62 107 MET A O 1
ATOM 845 N N . VAL A 1 108 ? -8.096 15.956 10.550 1.00 89.38 108 VAL A N 1
ATOM 846 C CA . VAL A 1 108 ? -6.839 15.267 10.215 1.00 89.38 108 VAL A CA 1
ATOM 847 C C . VAL A 1 108 ? -7.066 14.134 9.211 1.00 89.38 108 VAL A C 1
ATOM 849 O O . VAL A 1 108 ? -6.273 13.974 8.288 1.00 89.38 108 VAL A O 1
ATOM 852 N N . ASP A 1 109 ? -8.137 13.349 9.355 1.00 84.81 109 ASP A N 1
ATOM 853 C CA . ASP A 1 109 ? -8.409 12.199 8.473 1.00 84.81 109 ASP A CA 1
ATOM 854 C C . ASP A 1 109 ? -8.795 12.642 7.046 1.00 84.81 109 ASP A C 1
ATOM 856 O O . ASP A 1 109 ? -8.391 12.019 6.065 1.00 84.81 109 ASP A O 1
ATOM 860 N N . GLY A 1 110 ? -9.532 13.751 6.910 1.00 84.62 110 GLY A N 1
ATOM 861 C CA . GLY A 1 110 ? -10.094 14.215 5.633 1.00 84.62 110 GLY A CA 1
ATOM 862 C C . GLY A 1 110 ? -9.090 14.401 4.478 1.00 84.62 110 GLY A C 1
ATOM 863 O O . GLY A 1 110 ? -9.294 13.807 3.417 1.00 84.62 110 GLY A O 1
ATOM 864 N N . PRO A 1 111 ? -8.009 15.195 4.636 1.00 84.56 111 PRO A N 1
ATOM 865 C CA . PRO A 1 111 ? -7.068 15.498 3.552 1.00 84.56 111 PRO A CA 1
ATOM 866 C C . PRO A 1 111 ? -6.395 14.272 2.924 1.00 84.56 111 PRO A C 1
ATOM 868 O O . PRO A 1 111 ? -6.139 14.269 1.720 1.00 84.56 111 PRO A O 1
ATOM 871 N N . ILE A 1 112 ? -6.128 13.234 3.722 1.00 81.50 112 ILE A N 1
ATOM 872 C CA . ILE A 1 112 ? -5.414 12.024 3.282 1.00 81.50 112 ILE A CA 1
ATOM 873 C C . ILE A 1 112 ? -6.352 10.891 2.852 1.00 81.50 112 ILE A C 1
ATOM 875 O O . ILE A 1 112 ? -5.917 9.961 2.185 1.00 81.50 112 ILE A O 1
ATOM 879 N N . ARG A 1 113 ? -7.644 10.974 3.190 1.00 79.25 113 ARG A N 1
ATOM 880 C CA . ARG A 1 113 ? -8.658 9.973 2.824 1.00 79.25 113 ARG A CA 1
ATOM 881 C C . ARG A 1 113 ? -9.370 10.278 1.501 1.00 79.25 113 ARG A C 1
ATOM 883 O O . ARG A 1 113 ? -10.154 9.468 1.015 1.00 79.25 113 ARG A O 1
ATOM 890 N N . SER A 1 114 ? -9.132 11.448 0.906 1.00 78.38 114 SER A N 1
ATOM 891 C CA . SER A 1 114 ? -9.712 11.764 -0.403 1.00 78.38 114 SER A CA 1
ATOM 892 C C . SER A 1 114 ? -9.131 10.846 -1.484 1.00 78.38 114 SER A C 1
ATOM 894 O O . SER A 1 114 ? -7.912 10.698 -1.592 1.00 78.38 114 SER A O 1
ATOM 896 N N . LYS A 1 115 ? -10.014 10.235 -2.288 1.00 77.38 115 LYS A N 1
ATOM 897 C CA . LYS A 1 115 ? -9.625 9.314 -3.365 1.00 77.38 115 LYS A CA 1
ATOM 898 C C . LYS A 1 115 ? -8.597 9.952 -4.304 1.00 77.38 115 LYS A C 1
ATOM 900 O O . LYS A 1 115 ? -7.586 9.330 -4.600 1.00 77.38 115 LYS A O 1
ATOM 905 N N . ASP A 1 116 ? -8.809 11.215 -4.670 1.00 80.00 116 ASP A N 1
ATOM 906 C CA . ASP A 1 116 ? -7.912 11.961 -5.555 1.00 80.00 116 ASP A CA 1
ATOM 907 C C . ASP A 1 116 ? -6.499 12.101 -4.973 1.00 80.00 116 ASP A C 1
ATOM 909 O O . ASP A 1 116 ? -5.516 11.874 -5.673 1.00 80.00 116 ASP A O 1
ATOM 913 N N . ALA A 1 117 ? -6.368 12.437 -3.683 1.00 79.44 117 ALA A N 1
ATOM 914 C CA . ALA A 1 117 ? -5.053 12.581 -3.061 1.00 79.44 117 ALA A CA 1
ATOM 915 C C . ALA A 1 117 ? -4.320 11.238 -2.959 1.00 79.44 117 ALA A C 1
ATOM 917 O O . ALA A 1 117 ? -3.108 11.196 -3.146 1.00 79.44 117 ALA A O 1
ATOM 918 N N . ARG A 1 118 ? -5.050 10.148 -2.702 1.00 81.81 118 ARG A N 1
ATOM 919 C CA . ARG A 1 118 ? -4.500 8.790 -2.645 1.00 81.81 118 ARG A CA 1
ATOM 920 C C . ARG A 1 118 ? -4.048 8.300 -4.015 1.00 81.81 118 ARG A C 1
ATOM 922 O O . ARG A 1 118 ? -2.924 7.830 -4.142 1.00 81.81 118 ARG A O 1
ATOM 929 N N . ASP A 1 119 ? -4.894 8.421 -5.032 1.00 85.06 119 ASP A N 1
ATOM 930 C CA . ASP A 1 119 ? -4.569 7.964 -6.385 1.00 85.06 119 ASP A CA 1
ATOM 931 C C . ASP A 1 119 ? -3.355 8.746 -6.929 1.00 85.06 119 ASP A C 1
ATOM 933 O O . ASP A 1 119 ? -2.432 8.155 -7.494 1.00 85.06 119 ASP A O 1
ATOM 937 N N . LEU A 1 120 ? -3.277 10.053 -6.645 1.00 87.50 120 LEU A N 1
ATOM 938 C CA . LEU A 1 120 ? -2.101 10.867 -6.960 1.00 87.50 120 LEU A CA 1
ATOM 939 C C . LEU A 1 120 ? -0.866 10.520 -6.109 1.00 87.50 120 LEU A C 1
ATOM 941 O O . LEU A 1 120 ? 0.248 10.636 -6.615 1.00 87.50 120 LEU A O 1
ATOM 945 N N . MET A 1 121 ? -1.024 10.102 -4.847 1.00 89.69 121 MET A N 1
ATOM 946 C CA . MET A 1 121 ? 0.089 9.657 -3.993 1.00 89.69 121 MET A CA 1
ATOM 947 C C . MET A 1 121 ? 0.673 8.323 -4.481 1.00 89.69 121 MET A C 1
ATOM 949 O O . MET A 1 121 ? 1.891 8.202 -4.603 1.00 89.69 121 MET A O 1
ATOM 953 N N . ASN A 1 122 ? -0.185 7.370 -4.858 1.00 87.62 122 ASN A N 1
ATOM 954 C CA . ASN A 1 122 ? 0.221 6.111 -5.488 1.00 87.62 122 ASN A CA 1
ATOM 955 C C . ASN A 1 122 ? 0.970 6.375 -6.797 1.00 87.62 122 ASN A C 1
ATOM 957 O O . ASN A 1 122 ? 2.042 5.814 -7.034 1.00 87.62 122 ASN A O 1
ATOM 961 N N . GLN A 1 123 ? 0.436 7.274 -7.630 1.00 87.31 123 GLN A N 1
ATOM 962 C CA . GLN A 1 123 ? 1.110 7.687 -8.853 1.00 87.31 123 GLN A CA 1
ATOM 963 C C . GLN A 1 123 ? 2.465 8.335 -8.540 1.00 87.31 123 GLN A C 1
ATOM 965 O O . GLN A 1 123 ? 3.464 7.955 -9.139 1.00 87.31 123 GLN A O 1
ATOM 970 N N . LEU A 1 124 ? 2.541 9.254 -7.572 1.00 90.12 124 LEU A N 1
ATOM 971 C CA . LEU A 1 124 ? 3.805 9.868 -7.159 1.00 90.12 124 LEU A CA 1
ATOM 972 C C . LEU A 1 124 ? 4.833 8.812 -6.726 1.00 90.12 124 LEU A C 1
ATOM 974 O O . LEU A 1 124 ? 5.995 8.909 -7.114 1.00 90.12 124 LEU A O 1
ATOM 978 N N . ASN A 1 125 ? 4.415 7.795 -5.972 1.00 91.25 125 ASN A N 1
ATOM 979 C CA . ASN A 1 125 ? 5.289 6.715 -5.518 1.00 91.25 125 ASN A CA 1
ATOM 980 C C . ASN A 1 125 ? 5.884 5.900 -6.677 1.00 91.25 125 ASN A C 1
ATOM 982 O O . ASN A 1 125 ? 7.097 5.661 -6.730 1.00 91.25 125 ASN A O 1
ATOM 986 N N . PHE A 1 126 ? 5.043 5.534 -7.648 1.00 88.19 126 PHE A N 1
ATOM 987 C CA . PHE A 1 126 ? 5.475 4.849 -8.867 1.00 88.19 126 PHE A CA 1
ATOM 988 C C . PHE A 1 126 ? 6.463 5.698 -9.676 1.00 88.19 126 PHE A C 1
ATOM 990 O O . PHE A 1 126 ? 7.504 5.219 -10.131 1.00 88.19 126 PHE A O 1
ATOM 997 N N . GLU A 1 127 ? 6.163 6.985 -9.816 1.00 88.94 127 GLU A N 1
ATOM 998 C CA . GLU A 1 127 ? 6.950 7.905 -10.624 1.00 88.94 127 GLU A CA 1
ATOM 999 C C . GLU A 1 127 ? 8.294 8.261 -9.984 1.00 88.94 127 GLU A C 1
ATOM 1001 O O . GLU A 1 127 ? 9.307 8.295 -10.680 1.00 88.94 127 GLU A O 1
ATOM 1006 N N . VAL A 1 128 ? 8.349 8.433 -8.661 1.00 91.00 128 VAL A N 1
ATOM 1007 C CA . VAL A 1 128 ? 9.607 8.609 -7.916 1.00 91.00 128 VAL A CA 1
ATOM 1008 C C . VAL A 1 128 ? 10.488 7.368 -8.043 1.00 91.00 128 VAL A C 1
ATOM 1010 O O . VAL A 1 128 ? 11.683 7.498 -8.308 1.00 91.00 128 VAL A O 1
ATOM 1013 N N . SER A 1 129 ? 9.905 6.171 -7.941 1.00 87.44 129 SER A N 1
ATOM 1014 C CA . SER A 1 129 ? 10.638 4.911 -8.119 1.00 87.44 129 SER A CA 1
ATOM 1015 C C . SER A 1 129 ? 11.209 4.761 -9.532 1.00 87.44 129 SER A C 1
ATOM 1017 O O . SER A 1 129 ? 12.340 4.308 -9.703 1.00 87.44 129 SER A O 1
ATOM 1019 N N . GLY A 1 130 ? 10.464 5.172 -10.561 1.00 87.31 130 GLY A N 1
ATOM 1020 C CA . GLY A 1 130 ? 10.959 5.137 -11.936 1.00 87.31 130 GLY A CA 1
ATOM 1021 C C . GLY A 1 130 ? 12.008 6.209 -12.241 1.00 87.31 130 GLY A C 1
ATOM 1022 O O . GLY A 1 130 ? 12.999 5.916 -12.914 1.00 87.31 130 GLY A O 1
ATOM 1023 N N . LEU A 1 131 ? 11.848 7.424 -11.705 1.00 90.38 131 LEU A N 1
ATOM 1024 C CA . LEU A 1 131 ? 12.855 8.485 -11.802 1.00 90.38 131 LEU A CA 1
ATOM 1025 C C . LEU A 1 131 ? 14.162 8.086 -11.118 1.00 90.38 131 LEU A C 1
ATOM 1027 O O . LEU A 1 131 ? 15.234 8.381 -11.643 1.00 90.38 131 LEU A O 1
ATOM 1031 N N . ALA A 1 132 ? 14.094 7.376 -9.992 1.00 91.62 132 ALA A N 1
ATOM 1032 C CA . ALA A 1 132 ? 15.273 6.879 -9.297 1.00 91.62 132 ALA A CA 1
ATOM 1033 C C . ALA A 1 132 ? 16.173 5.994 -10.179 1.00 91.62 132 ALA A C 1
ATOM 1035 O O . ALA A 1 132 ? 17.403 6.073 -10.103 1.00 91.62 132 ALA A O 1
ATOM 1036 N N . GLY A 1 133 ? 15.576 5.235 -11.106 1.00 89.12 133 GLY A N 1
ATOM 1037 C CA . GLY A 1 133 ? 16.299 4.444 -12.104 1.00 89.12 133 GLY A CA 1
ATOM 1038 C C . GLY A 1 133 ? 17.153 5.271 -13.077 1.00 89.12 133 GLY A C 1
ATOM 1039 O O . GLY A 1 133 ? 18.050 4.726 -13.717 1.00 89.12 133 GLY A O 1
ATOM 1040 N N . LEU A 1 134 ? 16.936 6.588 -13.187 1.00 91.38 134 LEU A N 1
ATOM 1041 C CA . LEU A 1 134 ? 17.781 7.486 -13.988 1.00 91.38 134 LEU A CA 1
ATOM 1042 C C . LEU A 1 134 ? 19.118 7.815 -13.310 1.00 91.38 134 LEU A C 1
ATOM 1044 O O . LEU A 1 134 ? 20.009 8.342 -13.976 1.00 91.38 134 LEU A O 1
ATOM 1048 N N . SER A 1 135 ? 19.296 7.488 -12.025 1.00 91.56 135 SER A N 1
ATOM 1049 C CA . SER A 1 135 ? 20.546 7.731 -11.284 1.00 91.56 135 SER A CA 1
ATOM 1050 C C . SER A 1 135 ? 21.774 7.117 -11.970 1.00 91.56 135 SER A C 1
ATOM 1052 O O . SER A 1 135 ? 22.849 7.721 -11.964 1.00 91.56 135 SER A O 1
ATOM 1054 N N . GLN A 1 136 ? 21.599 5.993 -12.671 1.00 88.88 136 GLN A N 1
ATOM 1055 C CA . GLN A 1 136 ? 22.639 5.330 -13.468 1.00 88.88 136 GLN A CA 1
ATOM 1056 C C . GLN A 1 136 ? 23.271 6.225 -14.550 1.00 88.88 136 GLN A C 1
ATOM 1058 O O . GLN A 1 136 ? 24.412 6.000 -14.949 1.00 88.88 136 GLN A O 1
ATOM 1063 N N . LEU A 1 137 ? 22.583 7.280 -15.007 1.00 90.88 137 LEU A N 1
ATOM 1064 C CA . LEU A 1 137 ? 23.145 8.240 -15.966 1.00 90.88 137 LEU A CA 1
ATOM 1065 C C . LEU A 1 137 ? 24.379 8.961 -15.415 1.00 90.88 137 LEU A C 1
ATOM 1067 O O . LEU A 1 137 ? 25.254 9.327 -16.197 1.00 90.88 137 LEU A O 1
ATOM 1071 N N . THR A 1 138 ? 24.483 9.121 -14.091 1.00 89.00 138 THR A N 1
ATOM 1072 C CA . THR A 1 138 ? 25.682 9.678 -13.442 1.00 89.00 138 THR A CA 1
ATOM 1073 C C . THR A 1 138 ? 26.901 8.764 -13.582 1.00 89.00 138 THR A C 1
ATOM 1075 O O . THR A 1 138 ? 28.029 9.249 -13.603 1.00 89.00 138 THR A O 1
ATOM 1078 N N . THR A 1 139 ? 26.682 7.457 -13.741 1.00 89.19 139 THR A N 1
ATOM 1079 C CA . THR A 1 139 ? 27.727 6.453 -13.977 1.00 89.19 139 THR A CA 1
ATOM 1080 C C . THR A 1 139 ? 28.108 6.373 -15.457 1.00 89.19 139 THR A C 1
ATOM 1082 O O . THR A 1 139 ? 29.286 6.246 -15.778 1.00 89.19 139 THR A O 1
ATOM 1085 N N . ILE A 1 140 ? 27.138 6.515 -16.370 1.00 89.12 140 ILE A N 1
ATOM 1086 C CA . ILE A 1 140 ? 27.382 6.452 -17.824 1.00 89.12 140 ILE A CA 1
ATOM 1087 C C . ILE A 1 140 ? 28.046 7.742 -18.340 1.00 89.12 140 ILE A C 1
ATOM 1089 O O . ILE A 1 140 ? 28.963 7.683 -19.157 1.00 89.12 140 ILE A O 1
ATOM 1093 N N . ALA A 1 141 ? 27.616 8.914 -17.860 1.00 89.81 141 ALA A N 1
ATOM 1094 C CA . ALA A 1 141 ? 28.106 10.221 -18.308 1.00 89.81 141 ALA A CA 1
ATOM 1095 C C . ALA A 1 141 ? 29.646 10.366 -18.362 1.00 89.81 141 ALA A C 1
ATOM 1097 O O . ALA A 1 141 ? 30.152 10.798 -19.402 1.00 89.81 141 ALA A O 1
ATOM 1098 N N . PRO A 1 142 ? 30.427 10.001 -17.321 1.00 88.31 142 PRO A N 1
ATOM 1099 C CA . PRO A 1 142 ? 31.887 10.117 -17.366 1.00 88.31 142 PRO A CA 1
ATOM 1100 C C . PRO A 1 142 ? 32.549 9.172 -18.382 1.00 88.31 142 PRO A C 1
ATOM 1102 O O . PRO A 1 142 ? 33.679 9.430 -18.791 1.00 88.31 142 PRO A O 1
ATOM 1105 N N . LYS A 1 143 ? 31.860 8.108 -18.818 1.00 88.12 143 LYS A N 1
ATOM 1106 C CA . LYS A 1 143 ? 32.373 7.105 -19.765 1.00 88.12 143 LYS A CA 1
ATOM 1107 C C . LYS A 1 143 ? 32.150 7.463 -21.230 1.00 88.12 143 LYS A C 1
ATOM 1109 O O . LYS A 1 143 ? 32.698 6.797 -22.100 1.00 88.12 143 LYS A O 1
ATOM 1114 N N . LEU A 1 144 ? 31.408 8.529 -21.537 1.00 83.00 144 LEU A N 1
ATOM 1115 C CA . LEU A 1 144 ? 31.154 8.928 -22.928 1.00 83.00 144 LEU A CA 1
ATOM 1116 C C . LEU A 1 144 ? 32.439 9.237 -23.705 1.00 83.00 144 LEU A C 1
ATOM 1118 O O . LEU A 1 144 ? 32.567 8.866 -24.869 1.00 83.00 144 LEU A O 1
ATOM 1122 N N . LEU A 1 145 ? 33.425 9.856 -23.053 1.00 80.38 145 LEU A N 1
ATOM 1123 C CA . LEU A 1 145 ? 34.729 10.096 -23.675 1.00 80.38 145 LEU A CA 1
ATOM 1124 C C . LEU A 1 145 ? 35.500 8.794 -23.922 1.00 80.38 145 LEU A C 1
ATOM 1126 O O . LEU A 1 145 ? 36.246 8.710 -24.894 1.00 80.38 145 LEU A O 1
ATOM 1130 N N . ASP A 1 146 ? 35.299 7.773 -23.090 1.00 80.81 146 ASP A N 1
ATOM 1131 C CA . ASP A 1 146 ? 35.916 6.455 -23.270 1.00 80.81 146 ASP A CA 1
ATOM 1132 C C . ASP A 1 146 ? 35.300 5.693 -24.460 1.00 80.81 146 ASP A C 1
ATOM 1134 O O . ASP A 1 146 ? 35.945 4.802 -25.009 1.00 80.81 146 ASP A O 1
ATOM 1138 N N . ILE A 1 147 ? 34.097 6.080 -24.909 1.00 75.12 147 ILE A N 1
ATOM 1139 C CA . ILE A 1 147 ? 33.455 5.575 -26.136 1.00 75.12 147 ILE A CA 1
ATOM 1140 C C . ILE A 1 147 ? 34.037 6.256 -27.380 1.00 75.12 147 ILE A C 1
ATOM 1142 O O . ILE A 1 147 ? 34.271 5.595 -28.389 1.00 75.12 147 ILE A O 1
ATOM 1146 N N . VAL A 1 148 ? 34.281 7.568 -27.319 1.00 74.50 148 VAL A N 1
ATOM 1147 C CA . VAL A 1 148 ? 34.707 8.363 -28.484 1.00 74.50 148 VAL A CA 1
ATOM 1148 C C . VAL A 1 148 ? 36.212 8.282 -28.742 1.00 74.50 148 VAL A C 1
ATOM 1150 O O . VAL A 1 148 ? 36.629 8.109 -29.888 1.00 74.50 148 VAL A O 1
ATOM 1153 N N . LYS A 1 149 ? 37.046 8.306 -27.694 1.00 76.38 149 LYS A N 1
ATOM 1154 C CA . LYS A 1 149 ? 38.517 8.265 -27.821 1.00 76.38 149 LYS A CA 1
ATOM 1155 C C . LYS A 1 149 ? 39.058 7.083 -28.637 1.00 76.38 149 LYS A C 1
ATOM 1157 O O . LYS A 1 149 ? 39.992 7.286 -29.411 1.00 76.38 149 LYS A O 1
ATOM 1162 N N . PRO A 1 150 ? 38.542 5.844 -28.498 1.00 70.75 150 PRO A N 1
ATOM 1163 C CA . PRO A 1 150 ? 39.005 4.728 -29.316 1.00 70.75 150 PRO A CA 1
ATOM 1164 C C . PRO A 1 150 ? 38.728 4.912 -30.812 1.00 70.75 150 PRO A C 1
ATOM 1166 O O . PRO A 1 150 ? 39.426 4.287 -31.603 1.00 70.75 150 PRO A O 1
ATOM 1169 N N . ILE A 1 151 ? 37.738 5.736 -31.179 1.00 68.56 151 ILE A N 1
ATOM 1170 C CA . ILE A 1 151 ? 37.201 5.892 -32.539 1.00 68.56 151 ILE A CA 1
ATOM 1171 C C . ILE A 1 151 ? 37.843 7.079 -33.278 1.00 68.56 151 ILE A C 1
ATOM 1173 O O . ILE A 1 151 ? 38.024 6.997 -34.490 1.00 68.56 151 ILE A O 1
ATOM 1177 N N . GLU A 1 152 ? 38.273 8.127 -32.563 1.00 63.47 152 GLU A N 1
ATOM 1178 C CA . GLU A 1 152 ? 38.812 9.383 -33.132 1.00 63.47 152 GLU A CA 1
ATOM 1179 C C . GLU A 1 152 ? 39.996 9.220 -34.106 1.00 63.47 152 GLU A C 1
ATOM 1181 O O . GLU A 1 152 ? 40.275 10.130 -34.879 1.00 63.47 152 GLU A O 1
ATOM 1186 N N . ASN A 1 153 ? 40.686 8.075 -34.109 1.00 60.00 153 ASN A N 1
ATOM 1187 C CA . ASN A 1 153 ? 41.885 7.854 -34.926 1.00 60.00 153 ASN A CA 1
ATOM 1188 C C . ASN A 1 153 ? 41.804 6.641 -35.864 1.00 60.00 153 ASN A C 1
ATOM 1190 O O . ASN A 1 153 ? 42.838 6.198 -36.369 1.00 60.00 153 ASN A O 1
ATOM 1194 N N . ILE A 1 154 ? 40.619 6.067 -36.091 1.00 62.28 154 ILE A N 1
ATOM 1195 C CA . ILE A 1 154 ? 40.504 4.885 -36.950 1.00 62.28 154 ILE A CA 1
ATOM 1196 C C . ILE A 1 154 ? 39.975 5.279 -38.326 1.00 62.28 154 ILE A C 1
ATOM 1198 O O . ILE A 1 154 ? 38.781 5.492 -38.522 1.00 62.28 154 ILE A O 1
ATOM 1202 N N . ASN A 1 155 ? 40.867 5.308 -39.312 1.00 61.25 155 ASN A N 1
ATOM 1203 C CA . ASN A 1 155 ? 40.466 5.325 -40.713 1.00 61.25 155 ASN A CA 1
ATOM 1204 C C . ASN A 1 155 ? 40.137 3.887 -41.156 1.00 61.25 155 ASN A C 1
ATOM 1206 O O . ASN A 1 155 ? 41.001 3.176 -41.658 1.00 61.25 155 ASN A O 1
ATOM 1210 N N . ILE A 1 156 ? 38.903 3.434 -40.902 1.00 60.81 156 ILE A N 1
ATOM 1211 C CA . ILE A 1 156 ? 38.429 2.059 -41.192 1.00 60.81 156 ILE A CA 1
ATOM 1212 C C . ILE A 1 156 ? 37.938 1.934 -42.651 1.00 60.81 156 ILE A C 1
ATOM 1214 O O . ILE A 1 156 ? 37.246 0.989 -42.998 1.00 60.81 156 ILE A O 1
ATOM 1218 N N . GLY A 1 157 ? 38.206 2.899 -43.528 1.00 62.34 157 GLY A N 1
ATOM 1219 C CA . GLY A 1 157 ? 37.847 2.793 -44.944 1.00 62.34 157 GLY A CA 1
ATOM 1220 C C . GLY A 1 157 ? 39.053 2.377 -45.785 1.00 62.34 157 GLY A C 1
ATOM 1221 O O . GLY A 1 157 ? 40.141 2.899 -45.531 1.00 62.34 157 GLY A O 1
ATOM 1222 N N . PRO A 1 158 ? 38.905 1.518 -46.816 1.00 64.38 158 PRO A N 1
ATOM 1223 C CA . PRO A 1 158 ? 39.898 1.499 -47.883 1.00 64.38 158 PRO A CA 1
ATOM 1224 C C . PRO A 1 158 ? 39.965 2.892 -48.516 1.00 64.38 158 PRO A C 1
ATOM 1226 O O . PRO A 1 158 ? 38.965 3.624 -48.522 1.00 64.38 158 PRO A O 1
ATOM 1229 N N . ASP A 1 159 ? 41.124 3.266 -49.063 1.00 74.31 159 ASP A N 1
ATOM 1230 C CA . ASP A 1 159 ? 41.223 4.518 -49.806 1.00 74.31 159 ASP A CA 1
ATOM 1231 C C . ASP A 1 159 ? 40.132 4.548 -50.884 1.00 74.31 159 ASP A C 1
ATOM 1233 O O . ASP A 1 159 ? 40.019 3.646 -51.716 1.00 74.31 159 ASP A O 1
ATOM 1237 N N . THR A 1 160 ? 39.278 5.571 -50.840 1.00 74.56 160 THR A N 1
ATOM 1238 C CA . THR A 1 160 ? 38.092 5.633 -51.707 1.00 74.56 160 THR A CA 1
ATOM 1239 C C . THR A 1 160 ? 38.454 5.600 -53.190 1.00 74.56 160 THR A C 1
ATOM 1241 O O . THR A 1 160 ? 37.686 5.064 -53.996 1.00 74.56 160 THR A O 1
ATOM 1244 N N . LYS A 1 161 ? 39.629 6.126 -53.562 1.00 80.94 161 LYS A N 1
ATOM 1245 C CA . LYS A 1 161 ? 40.120 6.099 -54.941 1.00 80.94 161 LYS A CA 1
ATOM 1246 C C . LYS A 1 161 ? 40.689 4.724 -55.279 1.00 80.94 161 LYS A C 1
ATOM 1248 O O . LYS A 1 161 ? 40.322 4.185 -56.319 1.00 80.94 161 LYS A O 1
ATOM 1253 N N . GLY A 1 162 ? 41.507 4.141 -54.405 1.00 81.69 162 GLY A N 1
ATOM 1254 C CA . GLY A 1 162 ? 42.044 2.785 -54.534 1.00 81.69 162 GLY A CA 1
ATOM 1255 C C . GLY A 1 162 ? 40.946 1.728 -54.680 1.00 81.69 162 GLY A C 1
ATOM 1256 O O . GLY A 1 162 ? 40.966 0.937 -55.621 1.00 81.69 162 GLY A O 1
ATOM 1257 N N . PHE A 1 163 ? 39.903 1.790 -53.846 1.00 82.44 163 PHE A N 1
ATOM 1258 C CA . PHE A 1 163 ? 38.737 0.907 -53.956 1.00 82.44 163 PHE A CA 1
ATOM 1259 C C . PHE A 1 163 ? 37.969 1.088 -55.258 1.00 82.44 163 PHE A C 1
ATOM 1261 O O . PHE A 1 163 ? 37.599 0.104 -55.896 1.00 82.44 163 PHE A O 1
ATOM 1268 N N . SER A 1 164 ? 37.753 2.333 -55.682 1.00 84.69 164 SER A N 1
ATOM 1269 C CA . SER A 1 164 ? 37.065 2.602 -56.947 1.00 84.69 164 SER A CA 1
ATOM 1270 C C . SER A 1 164 ? 37.850 2.059 -58.146 1.00 84.69 164 SER A C 1
ATOM 1272 O O . SER A 1 164 ? 37.234 1.536 -59.072 1.00 84.69 164 SER A O 1
ATOM 1274 N N . LYS A 1 165 ? 39.190 2.123 -58.111 1.00 85.69 165 LYS A N 1
ATOM 1275 C CA . LYS A 1 165 ? 40.065 1.528 -59.135 1.00 85.69 165 LYS A CA 1
ATOM 1276 C C . LYS A 1 165 ? 39.976 0.005 -59.148 1.00 85.69 165 LYS A C 1
ATOM 1278 O O . LYS A 1 165 ? 39.691 -0.564 -60.194 1.00 85.69 165 LYS A O 1
ATOM 1283 N N . PHE A 1 166 ? 40.130 -0.641 -57.991 1.00 87.31 166 PHE A N 1
ATOM 1284 C CA . PHE A 1 166 ? 40.019 -2.098 -57.874 1.00 87.31 166 PHE A CA 1
ATOM 1285 C C . PHE A 1 166 ? 38.657 -2.616 -58.358 1.00 87.31 166 PHE A C 1
ATOM 1287 O O . PHE A 1 166 ? 38.582 -3.538 -59.170 1.00 87.31 166 PHE A O 1
ATOM 1294 N N . HIS A 1 167 ? 37.568 -1.980 -57.915 1.00 87.31 167 HIS A N 1
ATOM 1295 C CA . HIS A 1 167 ? 36.219 -2.309 -58.371 1.00 87.31 167 HIS A CA 1
ATOM 1296 C C . HIS A 1 167 ? 36.047 -2.063 -59.879 1.00 87.31 167 HIS A C 1
ATOM 1298 O O . HIS A 1 167 ? 35.442 -2.885 -60.563 1.00 87.31 167 HIS A O 1
ATOM 1304 N N . GLY A 1 168 ? 36.593 -0.962 -60.404 1.00 88.31 168 GLY A N 1
ATOM 1305 C CA . GLY A 1 168 ? 36.594 -0.650 -61.834 1.00 88.31 168 GLY A CA 1
ATOM 1306 C C . GLY A 1 168 ? 37.237 -1.756 -62.672 1.00 88.31 168 GLY A C 1
ATOM 1307 O O . GLY A 1 168 ? 36.579 -2.288 -63.564 1.00 88.31 168 GLY A O 1
ATOM 1308 N N . SER A 1 169 ? 38.458 -2.176 -62.325 1.00 88.50 169 SER A N 1
ATOM 1309 C CA . SER A 1 169 ? 39.166 -3.258 -63.029 1.00 88.50 169 SER A CA 1
ATOM 1310 C C . SER A 1 169 ? 38.423 -4.597 -62.935 1.00 88.50 169 SER A C 1
ATOM 1312 O O . SER A 1 169 ? 38.350 -5.340 -63.912 1.00 88.50 169 SER A O 1
ATOM 1314 N N . MET A 1 170 ? 37.784 -4.895 -61.796 1.00 88.94 170 MET A N 1
ATOM 1315 C CA . MET A 1 170 ? 36.938 -6.090 -61.642 1.00 88.94 170 MET A CA 1
ATOM 1316 C C . MET A 1 170 ? 35.715 -6.069 -62.571 1.00 88.94 170 MET A C 1
ATOM 1318 O O . MET A 1 170 ? 35.369 -7.088 -63.178 1.00 88.94 170 MET A O 1
ATOM 1322 N N . VAL A 1 171 ? 35.051 -4.916 -62.693 1.00 90.06 171 VAL A N 1
ATOM 1323 C CA . VAL A 1 171 ? 33.904 -4.730 -63.594 1.00 90.06 171 VAL A CA 1
ATOM 1324 C C . VAL A 1 171 ? 34.332 -4.848 -65.055 1.00 90.06 171 VAL A C 1
ATOM 1326 O O . VAL A 1 171 ? 33.633 -5.491 -65.846 1.00 90.06 171 VAL A O 1
ATOM 1329 N N . GLU A 1 172 ? 35.479 -4.276 -65.415 1.00 89.00 172 GLU A N 1
ATOM 1330 C CA . GLU A 1 172 ? 36.032 -4.353 -66.766 1.00 89.00 172 GLU A CA 1
ATOM 1331 C C . GLU A 1 172 ? 36.388 -5.792 -67.157 1.00 89.00 172 GLU A C 1
ATOM 1333 O O . GLU A 1 172 ? 35.887 -6.296 -68.169 1.00 89.00 172 GLU A O 1
ATOM 1338 N N . LEU A 1 173 ? 37.153 -6.499 -66.320 1.00 91.38 173 LEU A N 1
ATOM 1339 C CA . LEU A 1 173 ? 37.495 -7.902 -66.548 1.00 91.38 173 LEU A CA 1
ATOM 1340 C C . LEU A 1 173 ? 36.236 -8.773 -66.670 1.00 91.38 173 LEU A C 1
ATOM 1342 O O . LEU A 1 173 ? 36.113 -9.566 -67.605 1.00 91.38 173 LEU A O 1
ATOM 1346 N N . SER A 1 174 ? 35.263 -8.592 -65.768 1.00 89.75 174 SER A N 1
ATOM 1347 C CA . SER A 1 174 ? 33.990 -9.322 -65.817 1.00 89.75 174 SER A CA 1
ATOM 1348 C C . SER A 1 174 ? 33.232 -9.066 -67.121 1.00 89.75 174 SER A C 1
ATOM 1350 O O . SER A 1 174 ? 32.664 -9.995 -67.700 1.00 89.75 174 SER A O 1
ATOM 1352 N N . SER A 1 175 ? 33.248 -7.829 -67.618 1.00 89.44 175 SER A N 1
ATOM 1353 C CA . SER A 1 175 ? 32.596 -7.462 -68.878 1.00 89.44 175 SER A CA 1
ATOM 1354 C C . SER A 1 175 ? 33.265 -8.130 -70.081 1.00 89.44 175 SER A C 1
ATOM 1356 O O . SER A 1 175 ? 32.563 -8.644 -70.954 1.00 89.44 175 SER A O 1
ATOM 1358 N N . LYS A 1 176 ? 34.604 -8.205 -70.107 1.00 88.56 176 LYS A N 1
ATOM 1359 C CA . LYS A 1 176 ? 35.351 -8.907 -71.166 1.00 88.56 176 LYS A CA 1
ATOM 1360 C C . LYS A 1 176 ? 35.137 -10.424 -71.121 1.00 88.56 176 LYS A C 1
ATOM 1362 O O . LYS A 1 176 ? 34.916 -11.028 -72.167 1.00 88.56 176 LYS A O 1
ATOM 1367 N N . LEU A 1 177 ? 35.121 -11.040 -69.935 1.00 90.00 177 LEU A N 1
ATOM 1368 C CA . LEU A 1 177 ? 34.829 -12.475 -69.784 1.00 90.00 177 LEU A CA 1
ATOM 1369 C C . LEU A 1 177 ? 33.411 -12.822 -70.260 1.00 90.00 177 LEU A C 1
ATOM 1371 O O . LEU A 1 177 ? 33.236 -13.740 -71.058 1.00 90.00 177 LEU A O 1
ATOM 1375 N N . LYS A 1 178 ? 32.406 -12.022 -69.879 1.00 89.94 178 LYS A N 1
ATOM 1376 C CA . LYS A 1 178 ? 31.032 -12.177 -70.390 1.00 89.94 178 LYS A CA 1
ATOM 1377 C C . LYS A 1 178 ? 30.949 -12.001 -71.907 1.00 89.94 178 LYS A C 1
ATOM 1379 O O . LYS A 1 178 ? 30.134 -12.651 -72.559 1.00 89.94 178 LYS A O 1
ATOM 1384 N N . ALA A 1 179 ? 31.774 -11.124 -72.479 1.00 89.38 179 ALA A N 1
ATOM 1385 C CA . ALA A 1 179 ? 31.828 -10.947 -73.923 1.00 89.38 179 ALA A CA 1
ATOM 1386 C C . ALA A 1 179 ? 32.372 -12.203 -74.631 1.00 89.38 179 ALA A C 1
ATOM 1388 O O . ALA A 1 179 ? 31.795 -12.635 -75.629 1.00 89.38 179 ALA A O 1
ATOM 1389 N N . ILE A 1 180 ? 33.412 -12.840 -74.083 1.00 87.88 180 ILE A N 1
ATOM 1390 C CA . ILE A 1 180 ? 33.926 -14.126 -74.583 1.00 87.88 180 ILE A CA 1
ATOM 1391 C C . ILE A 1 180 ? 32.844 -15.2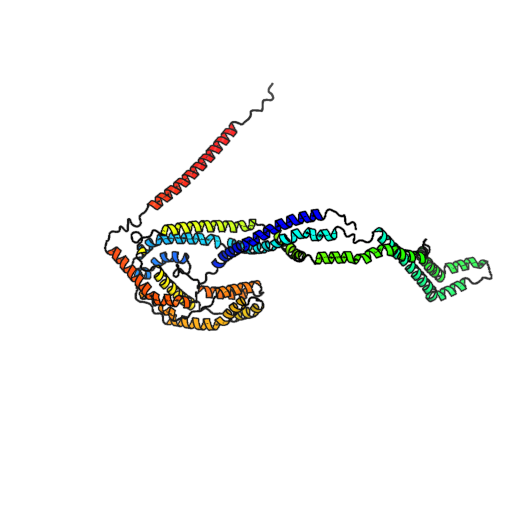08 -74.526 1.00 87.88 180 ILE A C 1
ATOM 1393 O O . ILE A 1 180 ? 32.615 -15.890 -75.527 1.00 87.88 180 ILE A O 1
ATOM 1397 N N . ASP A 1 181 ? 32.142 -15.330 -73.396 1.00 88.50 181 ASP A N 1
ATOM 1398 C CA . ASP A 1 181 ? 31.049 -16.297 -73.242 1.00 88.50 181 ASP A CA 1
ATOM 1399 C C . ASP A 1 181 ? 29.977 -16.099 -74.317 1.00 88.50 181 ASP A C 1
ATOM 1401 O O . ASP A 1 181 ? 29.513 -17.063 -74.929 1.00 88.50 181 ASP A O 1
ATOM 1405 N N . ARG A 1 182 ? 29.639 -14.842 -74.629 1.00 88.81 182 ARG A N 1
ATOM 1406 C CA . ARG A 1 182 ? 28.676 -14.517 -75.685 1.00 88.81 182 ARG A CA 1
ATOM 1407 C C . ARG A 1 182 ? 29.180 -14.886 -77.084 1.00 88.81 182 ARG A C 1
ATOM 1409 O O . ARG A 1 182 ? 28.398 -15.382 -77.896 1.00 88.81 182 ARG A O 1
ATOM 1416 N N . VAL A 1 183 ? 30.470 -14.692 -77.378 1.00 88.00 183 VAL A N 1
ATOM 1417 C CA . VAL A 1 183 ? 31.078 -15.155 -78.642 1.00 88.00 183 VAL A CA 1
ATOM 1418 C C . VAL A 1 183 ? 30.994 -16.676 -78.752 1.00 88.00 183 VAL A C 1
ATOM 1420 O O . VAL A 1 183 ? 30.617 -17.193 -79.810 1.00 88.00 183 VAL A O 1
ATOM 1423 N N . PHE A 1 184 ? 31.292 -17.404 -77.672 1.00 87.25 184 PHE A N 1
ATOM 1424 C CA . PHE A 1 184 ? 31.162 -18.860 -77.651 1.00 87.25 184 PHE A CA 1
ATOM 1425 C C . PHE A 1 184 ? 29.714 -19.312 -77.832 1.00 87.25 184 PHE A C 1
ATOM 1427 O O . PHE A 1 184 ? 29.469 -20.221 -78.624 1.00 87.25 184 PHE A O 1
ATOM 1434 N N . GLU A 1 185 ? 28.754 -18.661 -77.177 1.00 87.06 185 GLU A N 1
ATOM 1435 C CA . GLU A 1 185 ? 27.325 -18.962 -77.304 1.00 87.06 185 GLU A CA 1
ATOM 1436 C C . GLU A 1 185 ? 26.833 -18.816 -78.754 1.00 87.06 185 GLU A C 1
ATOM 1438 O O . GLU A 1 185 ? 26.177 -19.716 -79.291 1.00 87.06 185 GLU A O 1
ATOM 1443 N N . VAL A 1 186 ? 27.190 -17.716 -79.426 1.00 85.81 186 VAL A N 1
ATOM 1444 C CA . VAL A 1 186 ? 26.813 -17.480 -80.828 1.00 85.81 186 VAL A CA 1
ATOM 1445 C C . VAL A 1 186 ? 27.524 -18.456 -81.766 1.00 85.81 186 VAL A C 1
ATOM 1447 O O . VAL A 1 186 ? 26.886 -19.037 -82.644 1.00 85.81 186 VAL A O 1
ATOM 1450 N N . THR A 1 187 ? 28.817 -18.710 -81.554 1.00 82.94 187 THR A N 1
ATOM 1451 C CA . THR A 1 187 ? 29.591 -19.681 -82.350 1.00 82.94 187 THR A CA 1
ATOM 1452 C C . THR A 1 187 ? 29.037 -21.099 -82.201 1.00 82.94 187 THR A C 1
ATOM 1454 O O . THR A 1 187 ? 28.943 -21.854 -83.172 1.00 82.94 187 THR A O 1
ATOM 1457 N N . PHE A 1 188 ? 28.626 -21.471 -80.989 1.00 83.56 188 PHE A N 1
ATOM 1458 C CA . PHE A 1 188 ? 28.000 -22.758 -80.715 1.00 83.56 188 PHE A CA 1
ATOM 1459 C C . PHE A 1 188 ? 26.613 -22.859 -81.357 1.00 83.56 188 PHE A C 1
ATOM 1461 O O . PHE A 1 188 ? 26.292 -23.891 -81.949 1.00 83.56 188 PHE A O 1
ATOM 1468 N N . SER A 1 189 ? 25.822 -21.785 -81.308 1.00 81.25 189 SER A N 1
ATOM 1469 C CA . SER A 1 189 ? 24.526 -21.701 -81.993 1.00 81.25 189 SER A CA 1
ATOM 1470 C C . SER A 1 189 ? 24.689 -21.865 -83.507 1.00 81.25 189 SER A C 1
ATOM 1472 O O . SER A 1 189 ? 24.020 -22.703 -84.107 1.00 81.25 189 SER A O 1
ATOM 1474 N N . LEU A 1 190 ? 25.659 -21.176 -84.118 1.00 79.06 190 LEU A N 1
ATOM 1475 C CA . LEU A 1 190 ? 25.997 -21.352 -85.535 1.00 79.06 190 LEU A CA 1
ATOM 1476 C C . LEU A 1 190 ? 26.289 -22.817 -85.878 1.00 79.06 190 LEU A C 1
ATOM 1478 O O . LEU A 1 190 ? 25.709 -23.367 -86.813 1.00 79.06 190 LEU A O 1
ATOM 1482 N N . ARG A 1 191 ? 27.145 -23.471 -85.083 1.00 78.19 191 ARG A N 1
ATOM 1483 C CA . ARG A 1 191 ? 27.530 -24.872 -85.299 1.00 78.19 191 ARG A CA 1
ATOM 1484 C C . ARG A 1 191 ? 26.363 -25.846 -85.117 1.00 78.19 191 ARG A C 1
ATOM 1486 O O . ARG A 1 191 ? 26.289 -26.832 -85.841 1.00 78.19 191 ARG A O 1
ATOM 1493 N N . LYS A 1 192 ? 25.495 -25.629 -84.125 1.00 76.62 192 LYS A N 1
ATOM 1494 C CA . LYS A 1 192 ? 24.497 -26.624 -83.706 1.00 76.62 192 LYS A CA 1
ATOM 1495 C C . LYS A 1 192 ? 23.158 -26.491 -84.426 1.00 76.62 192 LYS A C 1
ATOM 1497 O O . LYS A 1 192 ? 22.554 -27.510 -84.744 1.00 76.62 192 LYS A O 1
ATOM 1502 N N . THR A 1 193 ? 22.669 -25.272 -84.640 1.00 69.31 193 THR A N 1
ATOM 1503 C CA . THR A 1 193 ? 21.303 -25.029 -85.141 1.00 69.31 193 THR A CA 1
ATOM 1504 C C . THR A 1 193 ? 21.250 -24.462 -86.552 1.00 69.31 193 THR A C 1
ATOM 1506 O O . THR A 1 193 ? 20.203 -24.562 -87.179 1.00 69.31 193 THR A O 1
ATOM 1509 N N . LYS A 1 194 ? 22.347 -23.898 -87.070 1.00 68.88 194 LYS A N 1
ATOM 1510 C CA . LYS A 1 194 ? 22.373 -23.189 -88.364 1.00 68.88 194 LYS A CA 1
ATOM 1511 C C . LYS A 1 194 ? 23.269 -23.843 -89.424 1.00 68.88 194 LYS A C 1
ATOM 1513 O O . LYS A 1 194 ? 23.497 -23.264 -90.478 1.00 68.88 194 LYS A O 1
ATOM 1518 N N . MET A 1 195 ? 23.764 -25.058 -89.174 1.00 70.31 195 MET A N 1
ATOM 1519 C CA . MET A 1 195 ? 24.660 -25.759 -90.105 1.00 70.31 195 MET A CA 1
ATOM 1520 C C . MET A 1 195 ? 23.962 -26.139 -91.424 1.00 70.31 195 MET A C 1
ATOM 1522 O O . MET A 1 195 ? 24.546 -25.969 -92.485 1.00 70.31 195 MET A O 1
ATOM 1526 N N . GLN A 1 196 ? 22.689 -26.549 -91.368 1.00 71.69 196 GLN A N 1
ATOM 1527 C CA . GLN A 1 196 ? 21.882 -26.813 -92.570 1.00 71.69 196 GLN A CA 1
ATOM 1528 C C . GLN A 1 196 ? 21.589 -25.530 -93.367 1.00 71.69 196 GLN A C 1
ATOM 1530 O O . GLN A 1 196 ? 21.636 -25.545 -94.594 1.00 71.69 196 GLN A O 1
ATOM 1535 N N . ASP A 1 197 ? 21.347 -24.414 -92.676 1.00 74.12 197 ASP A N 1
ATOM 1536 C CA . ASP A 1 197 ? 21.149 -23.096 -93.290 1.00 74.12 197 ASP A CA 1
ATOM 1537 C C . ASP A 1 197 ? 22.430 -22.641 -94.021 1.00 74.12 197 ASP A C 1
ATOM 1539 O O . ASP A 1 197 ? 22.367 -22.130 -95.136 1.00 74.12 197 ASP A O 1
ATOM 1543 N N . LEU A 1 198 ? 23.611 -22.891 -93.439 1.00 74.25 198 LEU A N 1
ATOM 1544 C CA . LEU A 1 198 ? 24.913 -22.637 -94.074 1.00 74.25 198 LEU A CA 1
ATOM 1545 C C . LEU A 1 198 ? 25.127 -23.480 -95.339 1.00 74.25 198 LEU A C 1
ATOM 1547 O O . LEU A 1 198 ? 25.606 -22.946 -96.339 1.00 74.25 198 LEU A O 1
ATOM 1551 N N . ASP A 1 199 ? 24.734 -24.755 -95.333 1.00 78.38 199 ASP A N 1
ATOM 1552 C CA . ASP A 1 199 ? 24.800 -25.614 -96.524 1.00 78.38 199 ASP A CA 1
ATOM 1553 C C . ASP A 1 199 ? 23.885 -25.093 -97.648 1.00 78.38 199 ASP A C 1
ATOM 1555 O O . ASP A 1 199 ? 24.275 -25.068 -98.818 1.00 78.38 199 ASP A O 1
ATOM 1559 N N . GLN A 1 200 ? 22.690 -24.594 -97.312 1.00 74.94 200 GLN A N 1
ATOM 1560 C CA . GLN A 1 200 ? 21.795 -23.958 -98.287 1.00 74.94 200 GLN A CA 1
ATOM 1561 C C . GLN A 1 200 ? 22.362 -22.644 -98.843 1.00 74.94 200 GLN A C 1
ATOM 1563 O O . GLN A 1 200 ? 22.262 -22.386 -100.046 1.00 74.94 200 GLN A O 1
ATOM 1568 N N . LEU A 1 201 ? 23.015 -21.831 -98.007 1.00 77.62 201 LEU A N 1
ATOM 1569 C CA . LEU A 1 201 ? 23.721 -20.628 -98.460 1.00 77.62 201 LEU A CA 1
ATOM 1570 C C . LEU A 1 201 ? 24.894 -20.966 -99.392 1.00 77.62 201 LEU A C 1
ATOM 1572 O O . LEU A 1 201 ? 25.129 -20.250 -100.370 1.00 77.62 201 LEU A O 1
ATOM 1576 N N . LEU A 1 202 ? 25.605 -22.070 -99.143 1.00 77.81 202 LEU A N 1
ATOM 1577 C CA . LEU A 1 202 ? 26.658 -22.562 -100.035 1.00 77.81 202 LEU A CA 1
ATOM 1578 C C . LEU A 1 202 ? 26.096 -22.953 -101.409 1.00 77.81 202 LEU A C 1
ATOM 1580 O O . LEU A 1 202 ? 26.649 -22.533 -102.423 1.00 77.81 202 LEU A O 1
ATOM 1584 N N . LEU A 1 203 ? 24.945 -23.633 -101.462 1.00 76.06 203 LEU A N 1
ATOM 1585 C CA . LEU A 1 203 ? 24.258 -23.952 -102.725 1.00 76.06 203 LEU A CA 1
ATOM 1586 C C . LEU A 1 203 ? 23.857 -22.690 -103.510 1.00 76.06 203 LEU A C 1
ATOM 1588 O O . LEU A 1 203 ? 23.998 -22.626 -104.732 1.00 76.06 203 LEU A O 1
ATOM 1592 N N . LEU A 1 204 ? 23.388 -21.645 -102.820 1.00 72.31 204 LEU A N 1
ATOM 1593 C CA . LEU A 1 204 ? 23.047 -20.361 -103.447 1.00 72.31 204 LEU A CA 1
ATOM 1594 C C . LEU A 1 204 ? 24.277 -19.578 -103.936 1.00 72.31 204 LEU A C 1
ATOM 1596 O O . LEU A 1 204 ? 24.131 -18.677 -104.766 1.00 72.31 204 LEU A O 1
ATOM 1600 N N . THR A 1 205 ? 25.474 -19.929 -103.466 1.00 71.12 205 THR A N 1
ATOM 1601 C CA . THR A 1 205 ? 26.742 -19.271 -103.818 1.00 71.12 205 THR A CA 1
ATOM 1602 C C . THR A 1 205 ? 27.630 -20.102 -104.748 1.00 71.12 205 THR A C 1
ATOM 1604 O O . THR A 1 205 ? 28.730 -19.665 -105.099 1.00 71.12 205 THR A O 1
ATOM 1607 N N . GLU A 1 206 ? 27.146 -21.253 -105.229 1.00 76.75 206 GLU A N 1
ATOM 1608 C CA . GLU A 1 206 ? 27.857 -22.069 -106.213 1.00 76.75 206 GLU A CA 1
ATOM 1609 C C . GLU A 1 206 ? 28.174 -21.298 -107.504 1.00 76.75 206 GLU A C 1
ATOM 1611 O O . GLU A 1 206 ? 27.404 -20.463 -107.999 1.00 76.75 206 GLU A O 1
ATOM 1616 N N . LYS A 1 207 ? 29.347 -21.603 -108.072 1.00 71.12 207 LYS A N 1
ATOM 1617 C CA . LYS A 1 207 ? 29.911 -20.911 -109.233 1.00 71.12 207 LYS A CA 1
ATOM 1618 C C . LYS A 1 207 ? 29.000 -21.054 -110.454 1.00 71.12 207 LYS A C 1
ATOM 1620 O O . LYS A 1 207 ? 28.800 -22.149 -110.968 1.00 71.12 207 LYS A O 1
ATOM 1625 N N . GLN A 1 208 ? 28.517 -19.925 -110.967 1.00 67.50 208 GLN A N 1
ATOM 1626 C CA . GLN A 1 208 ? 27.634 -19.891 -112.129 1.00 67.50 208 GLN A CA 1
ATOM 1627 C C . GLN A 1 208 ? 28.437 -19.849 -113.434 1.00 67.50 208 GLN A C 1
ATOM 1629 O O . GLN A 1 208 ? 29.421 -19.117 -113.559 1.00 67.50 208 GLN A O 1
ATOM 1634 N N . SER A 1 209 ? 27.998 -20.622 -114.428 1.00 70.50 209 SER A N 1
ATOM 1635 C CA . SER A 1 209 ? 28.593 -20.646 -115.773 1.00 70.50 209 SER A CA 1
ATOM 1636 C C . SER A 1 209 ? 28.255 -19.385 -116.581 1.00 70.50 209 SER A C 1
ATOM 1638 O O . SER A 1 209 ? 29.013 -18.994 -117.464 1.00 70.50 209 SER A O 1
ATOM 1640 N N . ASP A 1 210 ? 27.133 -18.736 -116.258 1.00 76.69 210 ASP A N 1
ATOM 1641 C CA . ASP A 1 210 ? 26.623 -17.530 -116.910 1.00 76.69 210 ASP A CA 1
ATOM 1642 C C . ASP A 1 210 ? 26.735 -16.324 -115.967 1.00 76.69 210 ASP A C 1
ATOM 1644 O O . ASP A 1 210 ? 26.088 -16.262 -114.917 1.00 76.69 210 ASP A O 1
ATOM 1648 N N . ARG A 1 211 ? 27.561 -15.343 -116.355 1.00 72.38 211 ARG A N 1
ATOM 1649 C CA . ARG A 1 211 ? 27.835 -14.162 -115.528 1.00 72.38 211 ARG A CA 1
ATOM 1650 C C . ARG A 1 211 ? 26.632 -13.226 -115.375 1.00 72.38 211 ARG A C 1
ATOM 1652 O O . ARG A 1 211 ? 26.598 -12.445 -114.425 1.00 72.38 211 ARG A O 1
ATOM 1659 N N . THR A 1 212 ? 25.648 -13.299 -116.268 1.00 74.44 212 THR A N 1
ATOM 1660 C CA . THR A 1 212 ? 24.474 -12.413 -116.235 1.00 74.44 212 THR A CA 1
ATOM 1661 C C . THR A 1 212 ? 23.484 -12.768 -115.120 1.00 74.44 212 THR A C 1
ATOM 1663 O O . THR A 1 212 ? 22.692 -11.920 -114.725 1.00 74.44 212 THR A O 1
ATOM 1666 N N . LYS A 1 213 ? 23.585 -13.974 -114.538 1.00 76.25 213 LYS A N 1
ATOM 1667 C CA . LYS A 1 213 ? 22.701 -14.477 -113.469 1.00 76.25 213 LYS A CA 1
ATOM 1668 C C . LYS A 1 213 ? 23.156 -14.139 -112.045 1.00 76.25 213 LYS A C 1
ATOM 1670 O O . LYS A 1 213 ? 22.387 -14.306 -111.099 1.00 76.25 213 LYS A O 1
ATOM 1675 N N . TYR A 1 214 ? 24.387 -13.646 -111.867 1.00 77.00 214 TYR A N 1
ATOM 1676 C CA . TYR A 1 214 ? 24.918 -13.294 -110.541 1.00 77.00 214 TYR A CA 1
ATOM 1677 C C . TYR A 1 214 ? 24.097 -12.228 -109.797 1.00 77.00 214 TYR A C 1
ATOM 1679 O O . TYR A 1 214 ? 23.876 -12.414 -108.600 1.00 77.00 214 TYR A O 1
ATOM 1687 N N . PRO A 1 215 ? 23.622 -11.134 -110.432 1.00 81.56 215 PRO A N 1
ATOM 1688 C CA . PRO A 1 215 ? 22.824 -10.127 -109.732 1.00 81.56 215 PRO A CA 1
ATOM 1689 C C . PRO A 1 215 ? 21.518 -10.682 -109.152 1.00 81.56 215 PRO A C 1
ATOM 1691 O O . PRO A 1 215 ? 21.133 -10.299 -108.048 1.00 81.56 215 PRO A O 1
ATOM 1694 N N . ASP A 1 216 ? 20.858 -11.599 -109.862 1.00 80.38 216 ASP A N 1
ATOM 1695 C CA . ASP A 1 216 ? 19.612 -12.222 -109.405 1.00 80.38 216 ASP A CA 1
ATOM 1696 C C . ASP A 1 216 ? 19.865 -13.232 -108.283 1.00 80.38 216 ASP A C 1
ATOM 1698 O O . ASP A 1 216 ? 19.176 -13.184 -107.268 1.00 80.38 216 ASP A O 1
ATOM 1702 N N . LYS A 1 217 ? 20.915 -14.058 -108.393 1.00 79.75 217 LYS A N 1
ATOM 1703 C CA . LYS A 1 217 ? 21.362 -14.957 -107.314 1.00 79.75 217 LYS A CA 1
ATOM 1704 C C . LYS A 1 217 ? 21.778 -14.204 -106.053 1.00 79.75 217 LYS A C 1
ATOM 1706 O O . LYS A 1 217 ? 21.457 -14.628 -104.951 1.00 79.75 217 LYS A O 1
ATOM 1711 N N . LEU A 1 218 ? 22.453 -13.063 -106.192 1.00 78.94 218 LEU A N 1
ATOM 1712 C CA . LEU A 1 218 ? 22.792 -12.204 -105.056 1.00 78.94 218 LEU A CA 1
ATOM 1713 C C . LEU A 1 218 ? 21.535 -11.615 -104.403 1.00 78.94 218 LEU A C 1
ATOM 1715 O O . LEU A 1 218 ? 21.488 -11.477 -103.181 1.00 78.94 218 LEU A O 1
ATOM 1719 N N . ARG A 1 219 ? 20.518 -11.268 -105.201 1.00 83.19 219 ARG A N 1
ATOM 1720 C CA . ARG A 1 219 ? 19.222 -10.803 -104.691 1.00 83.19 219 ARG A CA 1
ATOM 1721 C C . ARG A 1 219 ? 18.481 -11.923 -103.961 1.00 83.19 219 ARG A C 1
ATOM 1723 O O . ARG A 1 219 ? 17.961 -11.672 -102.883 1.00 83.19 219 ARG A O 1
ATOM 1730 N N . GLU A 1 220 ? 18.490 -13.135 -104.510 1.00 84.31 220 GLU A N 1
ATOM 1731 C CA . GLU A 1 220 ? 17.918 -14.346 -103.909 1.00 84.31 220 GLU A CA 1
ATOM 1732 C C . GLU A 1 220 ? 18.625 -14.708 -102.595 1.00 84.31 220 GLU A C 1
ATOM 1734 O O . GLU A 1 220 ? 17.964 -14.892 -101.581 1.00 84.31 220 GLU A O 1
ATOM 1739 N N . LEU A 1 221 ? 19.961 -14.691 -102.572 1.00 83.38 221 LEU A N 1
ATOM 1740 C CA . LEU A 1 221 ? 20.760 -14.898 -101.364 1.00 83.38 221 LEU A CA 1
ATOM 1741 C C . LEU A 1 221 ? 20.403 -13.870 -100.290 1.00 83.38 221 LEU A C 1
ATOM 1743 O O . LEU A 1 221 ? 20.091 -14.245 -99.167 1.00 83.38 221 LEU A O 1
ATOM 1747 N N . LYS A 1 222 ? 20.379 -12.578 -100.640 1.00 82.38 222 LYS A N 1
ATOM 1748 C CA . LYS A 1 222 ? 19.996 -11.515 -99.701 1.00 82.38 222 LYS A CA 1
ATOM 1749 C C . LYS A 1 222 ? 18.542 -11.623 -99.241 1.00 82.38 222 LYS A C 1
ATOM 1751 O O . LYS A 1 222 ? 18.243 -11.173 -98.144 1.00 82.38 222 LYS A O 1
ATOM 1756 N N . ALA A 1 223 ? 17.647 -12.176 -100.054 1.00 85.31 223 ALA A N 1
ATOM 1757 C CA . ALA A 1 223 ? 16.250 -12.394 -99.690 1.00 85.31 223 ALA A CA 1
ATOM 1758 C C . ALA A 1 223 ? 16.025 -13.700 -98.905 1.00 85.31 223 ALA A C 1
ATOM 1760 O O . ALA A 1 223 ? 14.976 -13.841 -98.277 1.00 85.31 223 ALA A O 1
ATOM 1761 N N . SER A 1 224 ? 16.979 -14.640 -98.934 1.00 86.06 224 SER A N 1
ATOM 1762 C CA . SER A 1 224 ? 16.876 -15.911 -98.215 1.00 86.06 224 SER A CA 1
ATOM 1763 C C . SER A 1 224 ? 16.819 -15.680 -96.707 1.00 86.06 224 SER A C 1
ATOM 1765 O O . SER A 1 224 ? 17.525 -14.828 -96.154 1.00 86.06 224 SER A O 1
ATOM 1767 N N . LYS A 1 225 ? 15.955 -16.442 -96.036 1.00 83.62 225 LYS A N 1
ATOM 1768 C CA . LYS A 1 225 ? 15.757 -16.326 -94.590 1.00 83.62 225 LYS A CA 1
ATOM 1769 C C . LYS A 1 225 ? 17.022 -16.743 -93.842 1.00 83.62 225 LYS A C 1
ATOM 1771 O O . LYS A 1 225 ? 17.385 -16.129 -92.849 1.00 83.62 225 LYS A O 1
ATOM 1776 N N . GLU A 1 226 ? 17.719 -17.730 -94.379 1.00 83.62 226 GLU A N 1
ATOM 1777 C CA . GLU A 1 226 ? 18.968 -18.295 -93.885 1.00 83.62 226 GLU A CA 1
ATOM 1778 C C . GLU A 1 226 ? 20.071 -17.225 -93.842 1.00 83.62 226 GLU A C 1
ATOM 1780 O O . GLU A 1 226 ? 20.787 -17.104 -92.848 1.00 83.62 226 GLU A O 1
ATOM 1785 N N . TYR A 1 227 ? 20.167 -16.390 -94.886 1.00 82.44 227 TYR A N 1
ATOM 1786 C CA . TYR A 1 227 ? 21.122 -15.281 -94.936 1.00 82.44 227 TYR A CA 1
ATOM 1787 C C . TYR A 1 227 ? 20.747 -14.175 -93.952 1.00 82.44 227 TYR A C 1
ATOM 1789 O O . TYR A 1 227 ? 21.615 -13.669 -93.246 1.00 82.44 227 TYR A O 1
ATOM 1797 N N . GLN A 1 228 ? 19.466 -13.805 -93.883 1.00 85.06 228 GLN A N 1
ATOM 1798 C CA . GLN A 1 228 ? 18.991 -12.766 -92.964 1.00 85.06 228 GLN A CA 1
ATOM 1799 C C . GLN A 1 228 ? 19.184 -13.173 -91.497 1.00 85.06 228 GLN A C 1
ATOM 1801 O O . GLN A 1 228 ? 19.706 -12.389 -90.708 1.00 85.06 228 GLN A O 1
ATOM 1806 N N . ASP A 1 229 ? 18.865 -14.418 -91.142 1.00 83.56 229 ASP A N 1
ATOM 1807 C CA . ASP A 1 229 ? 19.098 -14.969 -89.804 1.00 83.56 229 ASP A CA 1
ATOM 1808 C C . ASP A 1 229 ? 20.598 -14.999 -89.461 1.00 83.56 229 ASP A C 1
ATOM 1810 O O . ASP A 1 229 ? 20.980 -14.682 -88.332 1.00 83.56 229 ASP A O 1
ATOM 1814 N N . LEU A 1 230 ? 21.460 -15.352 -90.426 1.00 82.50 230 LEU A N 1
ATOM 1815 C CA . LEU A 1 230 ? 22.915 -15.334 -90.252 1.00 82.50 230 LEU A CA 1
ATOM 1816 C C . LEU A 1 230 ? 23.436 -13.910 -90.027 1.00 82.50 230 LEU A C 1
ATOM 1818 O O . LEU A 1 230 ? 24.253 -13.697 -89.131 1.00 82.50 230 LEU A O 1
ATOM 1822 N N . VAL A 1 231 ? 22.956 -12.940 -90.809 1.00 83.38 231 VAL A N 1
ATOM 1823 C CA . VAL A 1 231 ? 23.306 -11.522 -90.652 1.00 83.38 231 VAL A CA 1
ATOM 1824 C C . VAL A 1 231 ? 22.885 -11.024 -89.273 1.00 83.38 231 VAL A C 1
ATOM 1826 O O . VAL A 1 231 ? 23.736 -10.514 -88.556 1.00 83.38 231 VAL A O 1
ATOM 1829 N N . VAL A 1 232 ? 21.641 -11.259 -88.843 1.00 86.31 232 VAL A N 1
ATOM 1830 C CA . VAL A 1 232 ? 21.154 -10.863 -87.506 1.00 86.31 232 VAL A CA 1
ATOM 1831 C C . VAL A 1 232 ? 21.993 -11.495 -86.394 1.00 86.31 232 VAL A C 1
ATOM 1833 O O . VAL A 1 232 ? 22.353 -10.832 -85.419 1.00 86.31 232 VAL A O 1
ATOM 1836 N N . LEU A 1 233 ? 22.338 -12.776 -86.530 1.00 84.19 233 LEU A N 1
ATOM 1837 C CA . LEU A 1 233 ? 23.135 -13.493 -85.540 1.00 84.19 233 LEU A CA 1
ATOM 1838 C C . LEU A 1 233 ? 24.565 -12.936 -85.440 1.00 84.19 233 LEU A C 1
ATOM 1840 O O . LEU A 1 233 ? 25.064 -12.742 -84.330 1.00 84.19 233 LEU A O 1
ATOM 1844 N N . VAL A 1 234 ? 25.204 -12.628 -86.571 1.00 81.19 234 VAL A N 1
ATOM 1845 C CA . VAL A 1 234 ? 26.542 -12.016 -86.612 1.00 81.19 234 VAL A CA 1
ATOM 1846 C C . VAL A 1 234 ? 26.504 -10.558 -86.144 1.00 81.19 234 VAL A C 1
ATOM 1848 O O . VAL A 1 234 ? 27.360 -10.148 -85.363 1.00 81.19 234 VAL A O 1
ATOM 1851 N N . GLU A 1 235 ? 25.496 -9.781 -86.536 1.00 85.31 235 GLU A N 1
ATOM 1852 C CA . GLU A 1 235 ? 25.297 -8.402 -86.073 1.00 85.31 235 GLU A CA 1
ATOM 1853 C C . GLU A 1 235 ? 25.049 -8.339 -84.562 1.00 85.31 235 GLU A C 1
ATOM 1855 O O . GLU A 1 235 ? 25.519 -7.410 -83.901 1.00 85.31 235 GLU A O 1
ATOM 1860 N N . SER A 1 236 ? 24.414 -9.363 -83.977 1.00 85.25 236 SER A N 1
ATOM 1861 C CA . SER A 1 236 ? 24.222 -9.459 -82.524 1.00 85.25 236 SER A CA 1
ATOM 1862 C C . SER A 1 236 ? 25.535 -9.528 -81.732 1.00 85.25 236 SER A C 1
ATOM 1864 O O . SER A 1 236 ? 25.545 -9.213 -80.542 1.00 85.25 236 SER A O 1
ATOM 1866 N N . LEU A 1 237 ? 26.650 -9.894 -82.381 1.00 87.19 237 LEU A N 1
ATOM 1867 C CA . LEU A 1 237 ? 27.986 -9.864 -81.783 1.00 87.19 237 LEU A CA 1
ATOM 1868 C C . LEU A 1 237 ? 28.636 -8.481 -81.829 1.00 87.19 237 LEU A C 1
ATOM 1870 O O . LEU A 1 237 ? 29.647 -8.287 -81.160 1.00 87.19 237 LEU A O 1
ATOM 1874 N N . SER A 1 238 ? 28.096 -7.507 -82.566 1.00 85.56 238 SER A N 1
ATOM 1875 C CA . SER A 1 238 ? 28.724 -6.185 -82.695 1.00 85.56 238 SER A CA 1
ATOM 1876 C C . SER A 1 238 ? 28.992 -5.512 -81.337 1.00 85.56 238 SER A C 1
ATOM 1878 O O . SER A 1 238 ? 30.131 -5.098 -81.121 1.00 85.56 238 SER A O 1
ATOM 1880 N N . PRO A 1 239 ? 28.039 -5.448 -80.379 1.00 85.88 239 PRO A N 1
ATOM 1881 C CA . PRO A 1 239 ? 28.304 -4.863 -79.060 1.00 85.88 239 PRO A CA 1
ATOM 1882 C C . PRO A 1 239 ? 29.359 -5.649 -78.267 1.00 85.88 239 PRO A C 1
ATOM 1884 O O . PRO A 1 239 ? 30.208 -5.070 -77.594 1.00 85.88 239 PRO A O 1
ATOM 1887 N N . THR A 1 240 ? 29.338 -6.978 -78.384 1.00 86.75 240 THR A N 1
ATOM 1888 C CA . THR A 1 240 ? 30.286 -7.894 -77.738 1.00 86.75 240 THR A CA 1
ATOM 1889 C C . THR A 1 240 ? 31.709 -7.698 -78.259 1.00 86.75 240 THR A C 1
ATOM 1891 O O . THR A 1 240 ? 32.654 -7.591 -77.479 1.00 86.75 240 THR A O 1
ATOM 1894 N N . LEU A 1 241 ? 31.868 -7.591 -79.578 1.00 84.62 241 LEU A N 1
ATOM 1895 C CA . LEU A 1 241 ? 33.155 -7.363 -80.226 1.00 84.62 241 LEU A CA 1
ATOM 1896 C C . LEU A 1 241 ? 33.697 -5.962 -79.934 1.00 84.62 241 LEU A C 1
ATOM 1898 O O . LEU A 1 241 ? 34.910 -5.808 -79.849 1.00 84.62 241 LEU A O 1
ATOM 1902 N N . SER A 1 242 ? 32.836 -4.960 -79.728 1.00 86.31 242 SER A N 1
ATOM 1903 C CA . SER A 1 242 ? 33.253 -3.634 -79.253 1.00 86.31 242 SER A CA 1
ATOM 1904 C C . SER A 1 242 ? 33.854 -3.680 -77.845 1.00 86.31 242 SER A C 1
ATOM 1906 O O . SER A 1 242 ? 34.872 -3.037 -77.617 1.00 86.31 242 SER A O 1
ATOM 1908 N N . ILE A 1 243 ? 33.294 -4.481 -76.927 1.00 85.25 243 ILE A N 1
ATOM 1909 C CA . ILE A 1 243 ? 33.855 -4.685 -75.574 1.00 85.25 243 ILE A CA 1
ATOM 1910 C C . ILE A 1 243 ? 35.231 -5.371 -75.649 1.00 85.25 243 ILE A C 1
ATOM 1912 O O . ILE A 1 243 ? 36.152 -5.019 -74.909 1.00 85.25 243 ILE A O 1
ATOM 1916 N N . MET A 1 244 ? 35.392 -6.328 -76.570 1.00 79.19 244 MET A N 1
ATOM 1917 C CA . MET A 1 244 ? 36.662 -7.033 -76.791 1.00 79.19 244 MET A CA 1
ATOM 1918 C C . MET A 1 244 ? 37.710 -6.202 -77.548 1.00 79.19 244 MET A C 1
ATOM 1920 O O . MET A 1 244 ? 38.898 -6.427 -77.352 1.00 79.19 244 MET A O 1
ATOM 1924 N N . LYS A 1 245 ? 37.284 -5.262 -78.403 1.00 80.56 245 LYS A N 1
ATOM 1925 C CA . LYS A 1 245 ? 38.147 -4.318 -79.140 1.00 80.56 245 LYS A CA 1
ATOM 1926 C C . LYS A 1 245 ? 38.573 -3.095 -78.330 1.00 80.56 245 LYS A C 1
ATOM 1928 O O . LYS A 1 245 ? 39.298 -2.268 -78.874 1.00 80.56 245 LYS A O 1
ATOM 1933 N N . GLY A 1 246 ? 38.080 -2.944 -77.100 1.00 76.31 246 GLY A N 1
ATOM 1934 C CA . GLY A 1 246 ? 38.511 -1.862 -76.219 1.00 76.31 246 GLY A CA 1
ATOM 1935 C C . GLY A 1 246 ? 40.033 -1.843 -76.039 1.00 76.31 246 GLY A C 1
ATOM 1936 O O . GLY A 1 246 ? 40.703 -2.837 -76.309 1.00 76.31 246 GLY A O 1
ATOM 1937 N N . ASP A 1 247 ? 40.554 -0.714 -75.564 1.00 73.50 247 ASP A N 1
ATOM 1938 C CA . ASP A 1 247 ? 41.993 -0.403 -75.554 1.00 73.50 247 ASP A CA 1
ATOM 1939 C C . ASP A 1 247 ? 42.856 -1.400 -74.763 1.00 73.50 247 ASP A C 1
ATOM 1941 O O . ASP A 1 247 ? 44.053 -1.507 -75.010 1.00 73.50 247 ASP A O 1
ATOM 1945 N N . GLN A 1 248 ? 42.246 -2.144 -73.840 1.00 80.06 248 GLN A N 1
ATOM 1946 C CA . GLN A 1 248 ? 42.916 -3.098 -72.967 1.00 80.06 248 GLN A CA 1
ATOM 1947 C C . GLN A 1 248 ? 42.610 -4.554 -73.354 1.00 80.06 248 GLN A C 1
ATOM 1949 O O . GLN A 1 248 ? 41.453 -4.941 -73.562 1.00 80.06 248 GLN A O 1
ATOM 1954 N N . SER A 1 249 ? 43.631 -5.402 -73.387 1.00 84.12 249 SER A N 1
ATOM 1955 C CA . SER A 1 249 ? 43.486 -6.854 -73.511 1.00 84.12 249 SER A CA 1
ATOM 1956 C C . SER A 1 249 ? 42.921 -7.491 -72.229 1.00 84.12 249 SER A C 1
ATOM 1958 O O . SER A 1 249 ? 42.876 -6.886 -71.161 1.00 84.12 249 SER A O 1
ATOM 1960 N N . ILE A 1 250 ? 42.466 -8.745 -72.310 1.00 85.38 250 ILE A N 1
ATOM 1961 C CA . ILE A 1 250 ? 41.976 -9.485 -71.128 1.00 85.38 250 ILE A CA 1
ATOM 1962 C C . ILE A 1 250 ? 43.108 -9.753 -70.126 1.00 85.38 250 ILE A C 1
ATOM 1964 O O . ILE A 1 250 ? 42.871 -9.730 -68.922 1.00 85.38 250 ILE A O 1
ATOM 1968 N N . GLU A 1 251 ? 44.322 -10.002 -70.621 1.00 86.12 251 GLU A N 1
ATOM 1969 C CA . GLU A 1 251 ? 45.508 -10.223 -69.790 1.00 86.12 251 GLU A CA 1
ATOM 1970 C C . GLU A 1 251 ? 45.871 -8.958 -69.007 1.00 86.12 251 GLU A C 1
ATOM 1972 O O . GLU A 1 251 ? 46.063 -9.023 -67.796 1.00 86.12 251 GLU A O 1
ATOM 1977 N N . GLU A 1 252 ? 45.858 -7.799 -69.669 1.00 86.81 252 GLU A N 1
ATOM 1978 C CA . GLU A 1 252 ? 46.077 -6.501 -69.023 1.00 86.81 252 GLU A CA 1
ATOM 1979 C C . GLU A 1 252 ? 44.977 -6.186 -67.995 1.00 86.81 252 GLU A C 1
ATOM 1981 O O . GLU A 1 252 ? 45.297 -5.789 -66.877 1.00 86.81 252 GLU A O 1
ATOM 1986 N N . ALA A 1 253 ? 43.699 -6.446 -68.311 1.00 86.25 253 ALA A N 1
ATOM 1987 C CA . ALA A 1 253 ? 42.587 -6.242 -67.371 1.00 86.25 253 ALA A CA 1
ATOM 1988 C C . ALA A 1 253 ? 42.698 -7.140 -66.127 1.00 86.25 253 ALA A C 1
ATOM 1990 O O . ALA A 1 253 ? 42.384 -6.722 -65.012 1.00 86.25 253 ALA A O 1
ATOM 1991 N N . ALA A 1 254 ? 43.163 -8.381 -66.300 1.00 87.62 254 ALA A N 1
ATOM 1992 C CA . ALA A 1 254 ? 43.438 -9.287 -65.190 1.00 87.62 254 ALA A CA 1
ATOM 1993 C C . ALA A 1 254 ? 44.652 -8.836 -64.362 1.00 87.62 254 ALA A C 1
ATOM 1995 O O . ALA A 1 254 ? 44.602 -8.906 -63.133 1.00 87.62 254 ALA A O 1
ATOM 1996 N N . GLY A 1 255 ? 45.704 -8.335 -65.017 1.00 90.12 255 GLY A N 1
ATOM 1997 C CA . GLY A 1 255 ? 46.862 -7.725 -64.362 1.00 90.12 255 GLY A CA 1
ATOM 1998 C C . GLY A 1 255 ? 46.466 -6.540 -63.484 1.00 90.12 255 GLY A C 1
ATOM 1999 O O . GLY A 1 255 ? 46.815 -6.506 -62.308 1.00 90.12 255 GLY A O 1
ATOM 2000 N N . GLU A 1 256 ? 45.624 -5.638 -63.992 1.00 89.56 256 GLU A N 1
ATOM 2001 C CA . GLU A 1 256 ? 45.145 -4.486 -63.222 1.00 89.56 256 GLU A CA 1
ATOM 2002 C C . GLU A 1 256 ? 44.301 -4.865 -62.003 1.00 89.56 256 GLU A C 1
ATOM 2004 O O . GLU A 1 256 ? 44.373 -4.195 -60.975 1.00 89.56 256 GLU A O 1
ATOM 2009 N N . VAL A 1 257 ? 43.510 -5.942 -62.071 1.00 88.56 257 VAL A N 1
ATOM 2010 C CA . VAL A 1 257 ? 42.799 -6.455 -60.887 1.00 88.56 257 VAL A CA 1
ATOM 2011 C C . VAL A 1 257 ? 43.792 -6.876 -59.806 1.00 88.56 257 VAL A C 1
ATOM 2013 O O . VAL A 1 257 ? 43.586 -6.562 -58.633 1.00 88.56 257 VAL A O 1
ATOM 2016 N N . VAL A 1 258 ? 44.867 -7.571 -60.184 1.00 87.81 258 VAL A N 1
ATOM 2017 C CA . VAL A 1 258 ? 45.917 -8.002 -59.250 1.00 87.81 258 VAL A CA 1
ATOM 2018 C C . VAL A 1 258 ? 46.676 -6.798 -58.691 1.00 87.81 258 VAL A C 1
ATOM 2020 O O . VAL A 1 258 ? 46.885 -6.721 -57.480 1.00 87.81 258 VAL A O 1
ATOM 2023 N N . ASP A 1 259 ? 47.024 -5.834 -59.538 1.00 87.50 259 ASP A N 1
ATOM 2024 C CA . ASP A 1 259 ? 47.773 -4.643 -59.138 1.00 87.50 259 ASP A CA 1
ATOM 2025 C C . ASP A 1 259 ? 46.952 -3.750 -58.204 1.00 87.50 259 ASP A C 1
ATOM 2027 O O . ASP A 1 259 ? 47.422 -3.370 -57.127 1.00 87.50 259 ASP A O 1
ATOM 2031 N N . HIS A 1 260 ? 45.694 -3.476 -58.559 1.00 87.06 260 HIS A N 1
ATOM 2032 C CA . HIS A 1 260 ? 44.790 -2.669 -57.744 1.00 87.06 260 HIS A CA 1
ATOM 2033 C C . HIS A 1 260 ? 44.298 -3.399 -56.486 1.00 87.06 260 HIS A C 1
ATOM 2035 O O . HIS A 1 260 ? 43.854 -2.743 -55.545 1.00 87.06 260 HIS A O 1
ATOM 2041 N N . ASN A 1 261 ? 44.403 -4.731 -56.398 1.00 83.25 261 ASN A N 1
ATOM 2042 C CA . ASN A 1 261 ? 44.096 -5.462 -55.163 1.00 83.25 261 ASN A CA 1
ATOM 2043 C C . ASN A 1 261 ? 45.005 -5.024 -53.998 1.00 83.25 261 ASN A C 1
ATOM 2045 O O . ASN A 1 261 ? 44.571 -5.007 -52.843 1.00 83.25 261 ASN A O 1
ATOM 2049 N N . ASN A 1 262 ? 46.236 -4.588 -54.288 1.00 80.19 262 ASN A N 1
ATOM 2050 C CA . ASN A 1 262 ? 47.159 -4.054 -53.281 1.00 80.19 262 ASN A CA 1
ATOM 2051 C C . ASN A 1 262 ? 46.628 -2.791 -52.580 1.00 80.19 262 ASN A C 1
ATOM 2053 O O . ASN A 1 262 ? 47.067 -2.488 -51.476 1.00 80.19 262 ASN A O 1
ATOM 2057 N N . GLU A 1 263 ? 45.654 -2.091 -53.167 1.00 77.00 263 GLU A N 1
ATOM 2058 C CA . GLU A 1 263 ? 44.987 -0.935 -52.550 1.00 77.00 263 GLU A CA 1
ATOM 2059 C C . GLU A 1 263 ? 43.993 -1.352 -51.446 1.00 77.00 263 GLU A C 1
ATOM 2061 O O . GLU A 1 263 ? 43.643 -0.557 -50.574 1.00 77.00 263 GLU A O 1
ATOM 2066 N N . ILE A 1 264 ? 43.531 -2.609 -51.462 1.00 75.56 264 ILE A N 1
ATOM 2067 C CA . ILE A 1 264 ? 42.517 -3.151 -50.537 1.00 75.56 264 ILE A CA 1
ATOM 2068 C C . ILE A 1 264 ? 43.114 -4.099 -49.501 1.00 75.56 264 ILE A C 1
ATOM 2070 O O . ILE A 1 264 ? 42.606 -4.192 -48.380 1.00 75.56 264 ILE A O 1
ATOM 2074 N N . VAL A 1 265 ? 44.220 -4.764 -49.831 1.00 77.88 265 VAL A N 1
ATOM 2075 C CA . VAL A 1 265 ? 44.939 -5.660 -48.915 1.00 77.88 265 VAL A CA 1
ATOM 2076 C C . VAL A 1 265 ? 45.262 -4.999 -47.562 1.00 77.88 265 VAL A C 1
ATOM 2078 O O . VAL A 1 265 ? 44.964 -5.627 -46.543 1.00 77.88 265 VAL A O 1
ATOM 2081 N N . PRO A 1 266 ? 45.773 -3.751 -47.490 1.00 74.19 266 PRO A N 1
ATOM 2082 C CA . PRO A 1 266 ? 46.023 -3.080 -46.216 1.00 74.19 266 PRO A CA 1
ATOM 2083 C C . PRO A 1 266 ? 44.760 -2.940 -45.367 1.00 74.19 266 PRO A C 1
ATOM 2085 O O . PRO A 1 266 ? 44.807 -3.177 -44.166 1.00 74.19 266 PRO A O 1
ATOM 2088 N N . PHE A 1 267 ? 43.614 -2.634 -45.983 1.00 71.94 267 PHE A N 1
ATOM 2089 C CA . PHE A 1 267 ? 42.333 -2.537 -45.283 1.00 71.94 267 PHE A CA 1
ATOM 2090 C C . PHE A 1 267 ? 41.873 -3.896 -44.728 1.00 71.94 267 PHE A C 1
ATOM 2092 O O . PHE A 1 267 ? 41.477 -3.989 -43.565 1.00 71.94 267 PHE A O 1
ATOM 2099 N N . ILE A 1 268 ? 41.980 -4.969 -45.520 1.00 72.44 268 ILE A N 1
ATOM 2100 C CA . ILE A 1 268 ? 41.633 -6.333 -45.082 1.00 72.44 268 ILE A CA 1
ATOM 2101 C C . ILE A 1 268 ? 42.542 -6.781 -43.925 1.00 72.44 268 ILE A C 1
ATOM 2103 O O . ILE A 1 268 ? 42.070 -7.367 -42.946 1.00 72.44 268 ILE A O 1
ATOM 2107 N N . GLN A 1 269 ? 43.839 -6.481 -44.005 1.00 72.75 269 GLN A N 1
ATOM 2108 C CA . GLN A 1 269 ? 44.823 -6.820 -42.973 1.00 72.75 269 GLN A CA 1
ATOM 2109 C C . GLN A 1 269 ? 44.649 -5.988 -41.691 1.00 72.75 269 GLN A C 1
ATOM 2111 O O . GLN A 1 269 ? 44.850 -6.501 -40.586 1.00 72.75 269 GLN A O 1
ATOM 2116 N N . ASP A 1 270 ? 44.196 -4.739 -41.810 1.00 70.56 270 ASP A N 1
ATOM 2117 C CA . ASP A 1 270 ? 43.954 -3.837 -40.677 1.00 70.56 270 ASP A CA 1
ATOM 2118 C C . ASP A 1 270 ? 42.604 -4.081 -39.970 1.00 70.56 270 ASP A C 1
ATOM 2120 O O . ASP A 1 270 ? 42.263 -3.413 -38.991 1.00 70.56 270 ASP A O 1
ATOM 2124 N N . SER A 1 271 ? 41.850 -5.110 -40.384 1.00 70.88 271 SER A N 1
ATOM 2125 C CA . SER A 1 271 ? 40.640 -5.591 -39.692 1.00 70.88 271 SER A CA 1
ATOM 2126 C C . SER A 1 271 ? 40.877 -5.905 -38.206 1.00 70.88 271 SER A C 1
ATOM 2128 O O . SER A 1 271 ? 39.972 -5.779 -37.378 1.00 70.88 271 SER A O 1
ATOM 2130 N N . THR A 1 272 ? 42.116 -6.225 -37.826 1.00 73.50 272 THR A N 1
ATOM 2131 C CA . THR A 1 272 ? 42.535 -6.404 -36.429 1.00 73.50 272 THR A CA 1
ATOM 2132 C C . THR A 1 272 ? 42.408 -5.128 -35.588 1.00 73.50 272 THR A C 1
ATOM 2134 O O . THR A 1 272 ? 42.034 -5.214 -34.414 1.00 73.50 272 THR A O 1
ATOM 2137 N N . ARG A 1 273 ? 42.640 -3.934 -36.158 1.00 71.62 273 ARG A N 1
ATOM 2138 C CA . ARG A 1 273 ? 42.419 -2.654 -35.460 1.00 71.62 273 ARG A CA 1
ATOM 2139 C C . ARG A 1 273 ? 40.939 -2.399 -35.212 1.00 71.62 273 ARG A C 1
ATOM 2141 O O . ARG A 1 273 ? 40.579 -1.993 -34.108 1.00 71.62 273 ARG A O 1
ATOM 2148 N N . PHE A 1 274 ? 40.085 -2.711 -36.186 1.00 74.50 274 PHE A N 1
ATOM 2149 C CA . PHE A 1 274 ? 38.632 -2.640 -36.017 1.00 74.50 274 PHE A CA 1
ATOM 2150 C C . PHE A 1 274 ? 38.146 -3.571 -34.895 1.00 74.50 274 PHE A C 1
ATOM 2152 O O . PHE A 1 274 ? 37.451 -3.133 -33.977 1.00 74.50 274 PHE A O 1
ATOM 2159 N N . LEU A 1 275 ? 38.584 -4.835 -34.899 1.00 80.25 275 LEU A N 1
ATOM 2160 C CA . LEU A 1 275 ? 38.252 -5.800 -33.843 1.00 80.25 275 LEU A CA 1
ATOM 2161 C C . LEU A 1 275 ? 38.782 -5.370 -32.464 1.00 80.25 275 LEU A C 1
ATOM 2163 O O . LEU A 1 275 ? 38.103 -5.557 -31.455 1.00 80.25 275 LEU A O 1
ATOM 2167 N N . SER A 1 276 ? 39.967 -4.757 -32.407 1.00 79.38 276 SER A N 1
ATOM 2168 C CA . SER A 1 276 ? 40.538 -4.200 -31.172 1.00 79.38 276 SER A CA 1
ATOM 2169 C C . SER A 1 276 ? 39.667 -3.085 -30.589 1.00 79.38 276 SER A C 1
ATOM 2171 O O . SER A 1 276 ? 39.462 -3.018 -29.376 1.00 79.38 276 SER A O 1
ATOM 2173 N N . VAL A 1 277 ? 39.095 -2.238 -31.442 1.00 78.31 277 VAL A N 1
ATOM 2174 C CA . VAL A 1 277 ? 38.195 -1.155 -31.027 1.00 78.31 277 VAL A CA 1
ATOM 2175 C C . VAL A 1 277 ? 36.854 -1.705 -30.568 1.00 78.31 277 VAL A C 1
ATOM 2177 O O . VAL A 1 277 ? 36.391 -1.322 -29.496 1.00 78.31 277 VAL A O 1
ATOM 2180 N N . LEU A 1 278 ? 36.274 -2.660 -31.300 1.00 80.50 278 LEU A N 1
ATOM 2181 C CA . LEU A 1 278 ? 35.070 -3.360 -30.849 1.00 80.50 278 LEU A CA 1
ATOM 2182 C C . LEU A 1 278 ? 35.280 -4.006 -29.478 1.00 80.50 278 LEU A C 1
ATOM 2184 O O . LEU A 1 278 ? 34.432 -3.862 -28.605 1.00 80.50 278 LEU A O 1
ATOM 2188 N N . LYS A 1 279 ? 36.433 -4.642 -29.252 1.00 83.56 279 LYS A N 1
ATOM 2189 C CA . LYS A 1 279 ? 36.781 -5.227 -27.953 1.00 83.56 279 LYS A CA 1
ATOM 2190 C C . LYS A 1 279 ? 36.894 -4.170 -26.850 1.00 83.56 279 LYS A C 1
ATOM 2192 O O . LYS A 1 279 ? 36.430 -4.405 -25.739 1.00 83.56 279 LYS A O 1
ATOM 2197 N N . LYS A 1 280 ? 37.479 -3.000 -27.136 1.00 82.44 280 LYS A N 1
ATOM 2198 C CA . LYS A 1 280 ? 37.534 -1.878 -26.180 1.00 82.44 280 LYS A CA 1
ATOM 2199 C C . LYS A 1 280 ? 36.137 -1.382 -25.812 1.00 82.44 280 LYS A C 1
ATOM 2201 O O . LYS A 1 280 ? 35.877 -1.204 -24.631 1.00 82.44 280 LYS A O 1
ATOM 2206 N N . LEU A 1 281 ? 35.249 -1.219 -26.794 1.00 82.06 281 LEU A N 1
ATOM 2207 C CA . LEU A 1 281 ? 33.860 -0.812 -26.564 1.00 82.06 281 LEU A CA 1
ATOM 2208 C C . LEU A 1 281 ? 33.078 -1.877 -25.784 1.00 82.06 281 LEU A C 1
ATOM 2210 O O . LEU A 1 281 ? 32.379 -1.545 -24.835 1.00 82.06 281 LEU A O 1
ATOM 2214 N N . GLN A 1 282 ? 33.243 -3.160 -26.120 1.00 82.44 282 GLN A N 1
ATOM 2215 C CA . GLN A 1 282 ? 32.613 -4.278 -25.401 1.00 82.44 282 GLN A CA 1
ATOM 2216 C C . GLN A 1 282 ? 33.013 -4.353 -23.921 1.00 82.44 282 GLN A C 1
ATOM 2218 O O . GLN A 1 282 ? 32.231 -4.839 -23.109 1.00 82.44 282 GLN A O 1
ATOM 2223 N N . ASN A 1 283 ? 34.204 -3.864 -23.572 1.00 85.19 283 ASN A N 1
ATOM 2224 C CA . ASN A 1 283 ? 34.709 -3.849 -22.201 1.00 85.19 283 ASN A CA 1
ATOM 2225 C C . ASN A 1 283 ? 34.229 -2.639 -21.371 1.00 85.19 283 ASN A C 1
ATOM 2227 O O . ASN A 1 283 ? 34.644 -2.508 -20.221 1.00 85.19 283 ASN A O 1
ATOM 2231 N N . ILE A 1 284 ? 33.390 -1.750 -21.919 1.00 86.31 284 ILE A N 1
ATOM 2232 C CA . ILE A 1 284 ? 32.762 -0.660 -21.158 1.00 86.31 284 ILE A CA 1
ATOM 2233 C C . ILE A 1 284 ? 31.450 -1.191 -20.572 1.00 86.31 284 ILE A C 1
ATOM 2235 O O . ILE A 1 284 ? 30.412 -1.183 -21.236 1.00 86.31 284 ILE A O 1
ATOM 2239 N N . ASP A 1 285 ? 31.489 -1.678 -19.331 1.00 86.31 285 ASP A N 1
ATOM 2240 C CA . ASP A 1 285 ? 30.331 -2.296 -18.672 1.00 86.31 285 ASP A CA 1
ATOM 2241 C C . ASP A 1 285 ? 29.124 -1.355 -18.571 1.00 86.31 285 ASP A C 1
ATOM 2243 O O . ASP A 1 285 ? 27.981 -1.791 -18.718 1.00 86.31 285 ASP A O 1
ATOM 2247 N N . GLU A 1 286 ? 29.359 -0.054 -18.405 1.00 88.12 286 GLU A N 1
ATOM 2248 C CA . GLU A 1 286 ? 28.318 0.969 -18.315 1.00 88.12 286 GLU A CA 1
ATOM 2249 C C . GLU A 1 286 ? 27.481 1.088 -19.601 1.00 88.12 286 GLU A C 1
ATOM 2251 O O . GLU A 1 286 ? 26.334 1.534 -19.546 1.00 88.12 286 GLU A O 1
ATOM 2256 N N . LEU A 1 287 ? 27.986 0.630 -20.756 1.00 83.12 287 LEU A N 1
ATOM 2257 C CA . LEU A 1 287 ? 27.199 0.582 -21.996 1.00 83.12 287 LEU A CA 1
ATOM 2258 C C . LEU A 1 287 ? 25.998 -0.360 -21.895 1.00 83.12 287 LEU A C 1
ATOM 2260 O O . LEU A 1 287 ? 24.991 -0.138 -22.568 1.00 83.12 287 LEU A O 1
ATOM 2264 N N . LYS A 1 288 ? 26.057 -1.372 -21.021 1.00 85.94 288 LYS A N 1
ATOM 2265 C CA . LYS A 1 288 ? 24.931 -2.283 -20.762 1.00 85.94 288 LYS A CA 1
ATOM 2266 C C . LYS A 1 288 ? 23.735 -1.561 -20.135 1.00 85.94 288 LYS A C 1
ATOM 2268 O O . LYS A 1 288 ? 22.610 -2.033 -20.257 1.00 85.94 288 LYS A O 1
ATOM 2273 N N . LEU A 1 289 ? 23.965 -0.412 -19.497 1.00 86.50 289 LEU A N 1
ATOM 2274 C CA . LEU A 1 289 ? 22.939 0.396 -18.832 1.00 86.50 289 LEU A CA 1
ATOM 2275 C C . LEU A 1 289 ? 22.234 1.368 -19.794 1.00 86.50 289 LEU A C 1
ATOM 2277 O O . LEU A 1 289 ? 21.150 1.869 -19.492 1.00 86.50 289 LEU A O 1
ATOM 2281 N N . VAL A 1 290 ? 22.819 1.626 -20.970 1.00 83.81 290 VAL A N 1
ATOM 2282 C CA . VAL A 1 290 ? 22.308 2.600 -21.948 1.00 83.81 290 VAL A CA 1
ATOM 2283 C C . VAL A 1 290 ? 20.886 2.279 -22.432 1.00 83.81 290 VAL A C 1
ATOM 2285 O O . VAL A 1 290 ? 20.075 3.205 -22.439 1.00 83.81 290 VAL A O 1
ATOM 2288 N N . PRO A 1 291 ? 20.520 1.029 -22.795 1.00 86.44 291 PRO A N 1
ATOM 2289 C CA . PRO A 1 291 ? 19.158 0.724 -23.239 1.00 86.44 291 PRO A CA 1
ATOM 2290 C C . PRO A 1 291 ? 18.105 1.057 -22.175 1.00 86.44 291 PRO A C 1
ATOM 2292 O O . PRO A 1 291 ? 17.154 1.784 -22.455 1.00 86.44 291 PRO A O 1
ATOM 2295 N N . VAL A 1 292 ? 18.339 0.621 -20.932 1.00 85.81 292 VAL A N 1
ATOM 2296 C CA . VAL A 1 292 ? 17.446 0.889 -19.793 1.00 85.81 292 VAL A CA 1
ATOM 2297 C C . VAL A 1 292 ? 17.322 2.393 -19.551 1.00 85.81 292 VAL A C 1
ATOM 2299 O O . VAL A 1 292 ? 16.221 2.911 -19.368 1.00 85.81 292 VAL A O 1
ATOM 2302 N N . ALA A 1 293 ? 18.440 3.120 -19.590 1.00 85.12 293 ALA A N 1
ATOM 2303 C CA . ALA A 1 293 ? 18.443 4.563 -19.399 1.00 85.12 293 ALA A CA 1
ATOM 2304 C C . ALA A 1 293 ? 17.673 5.303 -20.509 1.00 85.12 293 ALA A C 1
ATOM 2306 O O . ALA A 1 293 ? 16.928 6.237 -20.214 1.00 85.12 293 ALA A O 1
ATOM 2307 N N . ILE A 1 294 ? 17.803 4.878 -21.772 1.00 87.19 294 ILE A N 1
ATOM 2308 C CA . ILE A 1 294 ? 17.050 5.442 -22.903 1.00 87.19 294 ILE A CA 1
ATOM 2309 C C . ILE A 1 294 ? 15.548 5.222 -22.718 1.00 87.19 294 ILE A C 1
ATOM 2311 O O . ILE A 1 294 ? 14.771 6.157 -22.927 1.00 87.19 294 ILE A O 1
ATOM 2315 N N . ASP A 1 295 ? 15.134 4.022 -22.319 1.00 88.88 295 ASP A N 1
ATOM 2316 C CA . ASP A 1 295 ? 13.719 3.705 -22.124 1.00 88.88 295 ASP A CA 1
ATOM 2317 C C . ASP A 1 295 ? 13.114 4.511 -20.971 1.00 88.88 295 ASP A C 1
ATOM 2319 O O . ASP A 1 295 ? 12.032 5.086 -21.120 1.00 88.88 295 ASP A O 1
ATOM 2323 N N . LEU A 1 296 ? 13.846 4.666 -19.863 1.00 87.44 296 LEU A N 1
ATOM 2324 C CA . LEU A 1 296 ? 13.437 5.533 -18.758 1.00 87.44 296 LEU A CA 1
ATOM 2325 C C . LEU A 1 296 ? 13.366 7.005 -19.185 1.00 87.44 296 LEU A C 1
ATOM 2327 O O . LEU A 1 296 ? 12.367 7.666 -18.907 1.00 87.44 296 LEU A O 1
ATOM 2331 N N . ILE A 1 297 ? 14.362 7.526 -19.914 1.00 87.81 297 ILE A N 1
ATOM 2332 C CA . ILE A 1 297 ? 14.320 8.902 -20.440 1.00 87.81 297 ILE A CA 1
ATOM 2333 C C . ILE A 1 297 ? 13.086 9.091 -21.324 1.00 87.81 297 ILE A C 1
ATOM 2335 O O . ILE A 1 297 ? 12.380 10.086 -21.178 1.00 87.81 297 ILE A O 1
ATOM 2339 N N . ARG A 1 298 ? 12.802 8.149 -22.233 1.00 90.00 298 ARG A N 1
ATOM 2340 C CA . ARG A 1 298 ? 11.629 8.211 -23.120 1.00 90.00 298 ARG A CA 1
ATOM 2341 C C . ARG A 1 298 ? 10.328 8.224 -22.329 1.00 90.00 298 ARG A C 1
ATOM 2343 O O . ARG A 1 298 ? 9.487 9.076 -22.602 1.00 90.00 298 ARG A O 1
ATOM 2350 N N . LYS A 1 299 ? 10.196 7.333 -21.342 1.00 87.19 299 LYS A N 1
ATOM 2351 C CA . LYS A 1 299 ? 9.030 7.255 -20.454 1.00 87.19 299 LYS A CA 1
ATOM 2352 C C . LYS A 1 299 ? 8.805 8.571 -19.706 1.00 87.19 299 LYS A C 1
ATOM 2354 O O . LYS A 1 299 ? 7.680 9.053 -19.634 1.00 87.19 299 LYS A O 1
ATOM 2359 N N . TYR A 1 300 ? 9.878 9.170 -19.192 1.00 86.50 300 TYR A N 1
ATOM 2360 C CA . TYR A 1 300 ? 9.804 10.321 -18.290 1.00 86.50 300 TYR A CA 1
ATOM 2361 C C . TYR A 1 300 ? 9.878 11.690 -18.966 1.00 86.50 300 TYR A C 1
ATOM 2363 O O . TYR A 1 300 ? 9.625 12.709 -18.325 1.00 86.50 300 TYR A O 1
ATOM 2371 N N . ARG A 1 301 ? 10.143 11.742 -20.276 1.00 84.19 301 ARG A N 1
ATOM 2372 C CA . ARG A 1 301 ? 10.282 12.996 -21.033 1.00 84.19 301 ARG A CA 1
ATOM 2373 C C . ARG A 1 301 ? 9.031 13.880 -21.011 1.00 84.19 301 ARG A C 1
ATOM 2375 O O . ARG A 1 301 ? 9.157 15.096 -21.114 1.00 84.19 301 ARG A O 1
ATOM 2382 N N . SER A 1 302 ? 7.844 13.282 -20.914 1.00 82.94 302 SER A N 1
ATOM 2383 C CA . SER A 1 302 ? 6.552 13.983 -20.908 1.00 82.94 302 SER A CA 1
ATOM 2384 C C . SER A 1 302 ? 5.939 14.134 -19.516 1.00 82.94 302 SER A C 1
ATOM 2386 O O . SER A 1 302 ? 4.789 14.556 -19.400 1.00 82.94 302 SER A O 1
ATOM 2388 N N . MET A 1 303 ? 6.663 13.766 -18.458 1.00 81.56 303 MET A N 1
ATOM 2389 C CA . MET A 1 303 ? 6.149 13.886 -17.100 1.00 81.56 303 MET A CA 1
ATOM 2390 C C . MET A 1 303 ? 5.929 15.355 -16.733 1.00 81.56 303 MET A C 1
ATOM 2392 O O . MET A 1 303 ? 6.845 16.173 -16.811 1.00 81.56 303 MET A O 1
ATOM 2396 N N . ASN A 1 304 ? 4.725 15.676 -16.259 1.00 81.44 304 ASN A N 1
ATOM 2397 C CA . ASN A 1 304 ? 4.430 16.978 -15.675 1.00 81.44 304 ASN A CA 1
ATOM 2398 C C . ASN A 1 304 ? 4.390 16.879 -14.147 1.00 81.44 304 ASN A C 1
ATOM 2400 O O . ASN A 1 304 ? 3.398 16.439 -13.569 1.00 81.44 304 ASN A O 1
ATOM 2404 N N . VAL A 1 305 ? 5.455 17.342 -13.490 1.00 74.56 305 VAL A N 1
ATOM 2405 C CA . VAL A 1 305 ? 5.575 17.327 -12.022 1.00 74.56 305 VAL A CA 1
ATOM 2406 C C . VAL A 1 305 ? 4.471 18.154 -11.343 1.00 74.56 305 VAL A C 1
ATOM 2408 O O . VAL A 1 305 ? 4.076 17.844 -10.220 1.00 74.56 305 VAL A O 1
ATOM 2411 N N . GLN A 1 306 ? 3.898 19.159 -12.023 1.00 79.31 306 GLN A N 1
ATOM 2412 C CA . GLN A 1 306 ? 2.801 19.961 -11.463 1.00 79.31 306 GLN A CA 1
ATOM 2413 C C . GLN A 1 306 ? 1.523 19.152 -11.215 1.00 79.31 306 GLN A C 1
ATOM 2415 O O . GLN A 1 306 ? 0.701 19.563 -10.394 1.00 79.31 306 GLN A O 1
ATOM 2420 N N . ASN A 1 307 ? 1.373 17.987 -11.854 1.00 83.31 307 ASN A N 1
ATOM 2421 C CA . ASN A 1 307 ? 0.245 17.087 -11.614 1.00 83.31 307 ASN A CA 1
ATOM 2422 C C . ASN A 1 307 ? 0.200 16.587 -10.157 1.00 83.31 307 ASN A C 1
ATOM 2424 O O . ASN A 1 307 ? -0.865 16.207 -9.682 1.00 83.31 307 ASN A O 1
ATOM 2428 N N . PHE A 1 308 ? 1.320 16.650 -9.423 1.00 82.75 308 PHE A N 1
ATOM 2429 C CA . PHE A 1 308 ? 1.415 16.229 -8.020 1.00 82.75 308 PHE A CA 1
ATOM 2430 C C . PHE A 1 308 ? 1.237 17.374 -7.007 1.00 82.75 308 PHE A C 1
ATOM 2432 O O . PHE A 1 308 ? 1.226 17.133 -5.799 1.00 82.75 308 PHE A O 1
ATOM 2439 N N . ASN A 1 309 ? 1.019 18.618 -7.458 1.00 84.31 309 ASN A N 1
ATOM 2440 C CA . ASN A 1 309 ? 0.703 19.753 -6.575 1.00 84.31 309 ASN A CA 1
ATOM 2441 C C . ASN A 1 309 ? -0.487 19.499 -5.621 1.00 84.31 309 ASN A C 1
ATOM 2443 O O . ASN A 1 309 ? -0.429 19.960 -4.473 1.00 84.31 309 ASN A O 1
ATOM 2447 N N . PRO A 1 310 ? -1.554 18.771 -6.019 1.00 84.69 310 PRO A N 1
ATOM 2448 C CA . PRO A 1 310 ? -2.632 18.428 -5.098 1.00 84.69 310 PRO A CA 1
ATOM 2449 C C . PRO A 1 310 ? -2.162 17.564 -3.923 1.00 84.69 310 PRO A C 1
ATOM 2451 O O . PRO A 1 310 ? -2.608 17.799 -2.804 1.00 84.69 310 PRO A O 1
ATOM 2454 N N . VAL A 1 311 ? -1.214 16.639 -4.131 1.00 84.38 311 VAL A N 1
ATOM 2455 C CA . VAL A 1 311 ? -0.634 15.811 -3.055 1.00 84.38 311 VAL A CA 1
ATOM 2456 C C . VAL A 1 311 ? 0.088 16.695 -2.047 1.00 84.38 311 VAL A C 1
ATOM 2458 O O . VAL A 1 311 ? -0.199 16.633 -0.853 1.00 84.38 311 VAL A O 1
ATOM 2461 N N . ALA A 1 312 ? 0.961 17.588 -2.522 1.00 84.56 312 ALA A N 1
ATOM 2462 C CA . ALA A 1 312 ? 1.655 18.545 -1.662 1.00 84.56 312 ALA A CA 1
ATOM 2463 C C . ALA A 1 312 ? 0.667 19.430 -0.882 1.00 84.56 312 ALA A C 1
ATOM 2465 O O . ALA A 1 312 ? 0.815 19.626 0.324 1.00 84.56 312 ALA A O 1
ATOM 2466 N N . THR A 1 313 ? -0.390 19.908 -1.545 1.00 87.44 313 THR A N 1
ATOM 2467 C CA . THR A 1 313 ? -1.453 20.701 -0.909 1.00 87.44 313 THR A CA 1
ATOM 2468 C C . THR A 1 313 ? -2.176 19.908 0.183 1.00 87.44 313 THR A C 1
ATOM 2470 O O . THR A 1 313 ? -2.416 20.434 1.273 1.00 87.44 313 THR A O 1
ATOM 2473 N N . SER A 1 314 ? -2.503 18.642 -0.077 1.00 87.50 314 SER A N 1
ATOM 2474 C CA . SER A 1 314 ? -3.133 17.750 0.900 1.00 87.50 314 SER A CA 1
ATOM 2475 C C . SER A 1 314 ? -2.219 17.459 2.088 1.00 87.50 314 SER A C 1
ATOM 2477 O O . SER A 1 314 ? -2.688 17.508 3.222 1.00 87.50 314 SER A O 1
ATOM 2479 N N . LEU A 1 315 ? -0.917 17.253 1.865 1.00 88.19 315 LEU A N 1
ATOM 2480 C CA . LEU A 1 315 ? 0.067 17.058 2.936 1.00 88.19 315 LEU A CA 1
ATOM 2481 C C . LEU A 1 315 ? 0.231 18.308 3.811 1.00 88.19 315 LEU A C 1
ATOM 2483 O O . LEU A 1 315 ? 0.308 18.196 5.034 1.00 88.19 315 LEU A O 1
ATOM 2487 N N . VAL A 1 316 ? 0.223 19.507 3.218 1.00 90.81 316 VAL A N 1
ATOM 2488 C CA . VAL A 1 316 ? 0.248 20.771 3.977 1.00 90.81 316 VAL A CA 1
ATOM 2489 C C . VAL A 1 316 ? -1.004 20.913 4.843 1.00 90.81 316 VAL A C 1
ATOM 2491 O O . VAL A 1 316 ? -0.897 21.242 6.025 1.00 90.81 316 VAL A O 1
ATOM 2494 N N . LYS A 1 317 ? -2.189 20.615 4.293 1.00 90.69 317 LYS A N 1
ATOM 2495 C CA . LYS A 1 317 ? -3.449 20.618 5.058 1.00 90.69 317 LYS A CA 1
ATOM 2496 C C . LYS A 1 317 ? -3.435 19.582 6.180 1.00 90.69 317 LYS A C 1
ATOM 2498 O O . LYS A 1 317 ? -3.824 19.903 7.298 1.00 90.69 317 LYS A O 1
ATOM 2503 N N . PHE A 1 318 ? -2.957 18.373 5.894 1.00 90.25 318 PHE A N 1
ATOM 2504 C CA . PHE A 1 318 ? -2.807 17.297 6.871 1.00 90.25 318 PHE A CA 1
ATOM 2505 C C . PHE A 1 318 ? -1.906 17.719 8.035 1.00 90.25 318 PHE A C 1
ATOM 2507 O O . PHE A 1 318 ? -2.304 17.599 9.192 1.00 90.25 318 PHE A O 1
ATOM 2514 N N . LYS A 1 319 ? -0.736 18.298 7.738 1.00 92.06 319 LYS A N 1
ATOM 2515 C CA . LYS A 1 319 ? 0.185 18.823 8.753 1.00 92.06 319 LYS A CA 1
ATOM 2516 C C . LYS A 1 319 ? -0.460 19.926 9.593 1.00 92.06 319 LYS A C 1
ATOM 2518 O O . LYS A 1 319 ? -0.412 19.860 10.813 1.00 92.06 319 LYS A O 1
ATOM 2523 N N . SER A 1 320 ? -1.111 20.899 8.955 1.00 93.62 320 SER A N 1
ATOM 2524 C CA . SER A 1 320 ? -1.801 21.977 9.673 1.00 93.62 320 SER A CA 1
ATOM 2525 C C . SER A 1 320 ? -2.899 21.442 10.598 1.00 93.62 320 SER A C 1
ATOM 2527 O O . SER A 1 320 ? -3.044 21.921 11.719 1.00 93.62 320 SER A O 1
ATOM 2529 N N . ALA A 1 321 ? -3.665 20.444 10.150 1.00 93.31 321 ALA A N 1
ATOM 2530 C CA . ALA A 1 321 ? -4.695 19.813 10.967 1.00 93.31 321 ALA A CA 1
ATOM 2531 C C . ALA A 1 321 ? -4.094 19.024 12.143 1.00 93.31 321 ALA A C 1
ATOM 2533 O O . ALA A 1 321 ? -4.667 19.024 13.232 1.00 93.31 321 ALA A O 1
ATOM 2534 N N . LEU A 1 322 ? -2.937 18.380 11.947 1.00 93.25 322 LEU A N 1
ATOM 2535 C CA . LEU A 1 322 ? -2.200 17.704 13.018 1.00 93.25 322 LEU A CA 1
ATOM 2536 C C . LEU A 1 322 ? -1.681 18.691 14.067 1.00 93.25 322 LEU A C 1
ATOM 2538 O O . LEU A 1 322 ? -1.830 18.423 15.258 1.00 93.25 322 LEU A O 1
ATOM 2542 N N . ASP A 1 323 ? -1.127 19.829 13.645 1.00 93.94 323 ASP A N 1
ATOM 2543 C CA . ASP A 1 323 ? -0.661 20.881 14.557 1.00 93.94 323 ASP A CA 1
ATOM 2544 C C . ASP A 1 323 ? -1.827 21.420 15.406 1.00 93.94 323 ASP A C 1
ATOM 2546 O O . ASP A 1 323 ? -1.698 21.623 16.616 1.00 93.94 323 ASP A O 1
ATOM 2550 N N . ASP A 1 324 ? -2.997 21.607 14.793 1.00 92.06 324 ASP A N 1
ATOM 2551 C CA . ASP A 1 324 ? -4.214 22.015 15.496 1.00 92.06 324 ASP A CA 1
ATOM 2552 C C . ASP A 1 324 ? -4.723 20.941 16.462 1.00 92.06 324 ASP A C 1
ATOM 2554 O O . ASP A 1 324 ? -5.087 21.261 17.596 1.00 92.06 324 ASP A O 1
ATOM 2558 N N . LEU A 1 325 ? -4.715 19.668 16.055 1.00 92.31 325 LEU A N 1
AT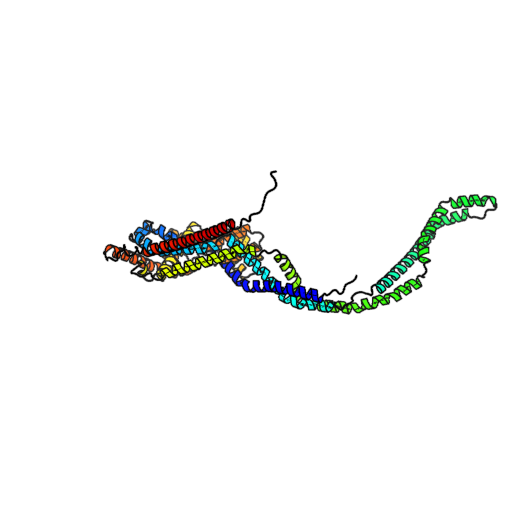OM 2559 C CA . LEU A 1 325 ? -5.060 18.551 16.933 1.00 92.31 325 LEU A CA 1
ATOM 2560 C C . LEU A 1 325 ? -4.109 18.489 18.135 1.00 92.31 325 LEU A C 1
ATOM 2562 O O . LEU A 1 325 ? -4.565 18.351 19.270 1.00 92.31 325 LEU A O 1
ATOM 2566 N N . GLN A 1 326 ? -2.803 18.643 17.910 1.00 91.75 326 GLN A N 1
ATOM 2567 C CA . GLN A 1 326 ? -1.799 18.655 18.971 1.00 91.75 326 GLN A CA 1
ATOM 2568 C C . GLN A 1 326 ? -2.059 19.786 19.971 1.00 91.75 326 GLN A C 1
ATOM 2570 O O . GLN A 1 326 ? -2.000 19.559 21.182 1.00 91.75 326 GLN A O 1
ATOM 2575 N N . LYS A 1 327 ? -2.387 20.991 19.487 1.00 89.69 327 LYS A N 1
ATOM 2576 C CA . LYS A 1 327 ? -2.789 22.106 20.354 1.00 89.69 327 LYS A CA 1
ATOM 2577 C C . LYS A 1 327 ? -4.026 21.741 21.164 1.00 89.69 327 LYS A C 1
ATOM 2579 O O . LYS A 1 327 ? -3.978 21.875 22.382 1.00 89.69 327 LYS A O 1
ATOM 2584 N N . SER A 1 328 ? -5.095 21.246 20.540 1.00 87.31 328 SER A N 1
ATOM 2585 C CA . SER A 1 328 ? -6.326 20.866 21.251 1.00 87.31 328 SER A CA 1
ATOM 2586 C C . SER A 1 328 ? -6.083 19.797 22.320 1.00 87.31 328 SER A C 1
ATOM 2588 O O . SER A 1 328 ? -6.553 19.950 23.442 1.00 87.31 328 SER A O 1
ATOM 2590 N N . VAL A 1 329 ? -5.277 18.772 22.029 1.00 86.44 329 VAL A N 1
ATOM 2591 C CA . VAL A 1 329 ? -4.899 17.744 23.016 1.00 86.44 329 VAL A CA 1
ATOM 2592 C C . VAL A 1 329 ? -4.086 18.340 24.168 1.00 86.44 329 VAL A C 1
ATOM 2594 O O . VAL A 1 329 ? -4.300 17.978 25.321 1.00 86.44 329 VAL A O 1
ATOM 2597 N N . ASN A 1 330 ? -3.174 19.277 23.896 1.00 85.00 330 ASN A N 1
ATOM 2598 C CA . ASN A 1 330 ? -2.396 19.928 24.953 1.00 85.00 330 ASN A CA 1
ATOM 2599 C C . ASN A 1 330 ? -3.261 20.776 25.899 1.00 85.00 330 ASN A C 1
ATOM 2601 O O . ASN A 1 330 ? -2.933 20.846 27.080 1.00 85.00 330 ASN A O 1
ATOM 2605 N N . HIS A 1 331 ? -4.369 21.355 25.424 1.00 79.06 331 HIS A N 1
ATOM 2606 C CA . HIS A 1 331 ? -5.307 22.083 26.289 1.00 79.06 331 HIS A CA 1
ATOM 2607 C C . HIS A 1 331 ? -6.039 21.156 27.276 1.00 79.06 331 HIS A C 1
ATOM 2609 O O . HIS A 1 331 ? -6.448 21.613 28.337 1.00 79.06 331 HIS A O 1
ATOM 2615 N N . LEU A 1 332 ? -6.148 19.851 26.989 1.00 76.25 332 LEU A N 1
ATOM 2616 C CA . LEU A 1 332 ? -6.783 18.882 27.895 1.00 76.25 332 LEU A CA 1
ATOM 2617 C C . LEU A 1 332 ? -5.906 18.469 29.089 1.00 76.25 332 LEU A C 1
ATOM 2619 O O . LEU A 1 332 ? -6.401 17.836 30.017 1.00 76.25 332 LEU A O 1
ATOM 2623 N N . LYS A 1 333 ? -4.612 18.816 29.103 1.00 69.62 333 LYS A N 1
ATOM 2624 C CA . LYS A 1 333 ? -3.657 18.372 30.141 1.00 69.62 333 LYS A CA 1
ATOM 2625 C C . LYS A 1 333 ? -3.874 18.999 31.533 1.00 69.62 333 LYS A C 1
ATOM 2627 O O . LYS A 1 333 ? -3.118 18.676 32.442 1.00 69.62 333 LYS A O 1
ATOM 2632 N N . GLY A 1 334 ? -4.869 19.872 31.704 1.00 61.66 334 GLY A N 1
ATOM 2633 C CA . GLY A 1 334 ? -5.178 20.580 32.956 1.00 61.66 334 GLY A CA 1
ATOM 2634 C C . GLY A 1 334 ? -6.450 20.127 33.685 1.00 61.66 334 GLY A C 1
ATOM 2635 O O . GLY A 1 334 ? -6.877 20.814 34.611 1.00 61.66 334 GLY A O 1
ATOM 2636 N N . ALA A 1 335 ? -7.079 19.021 33.271 1.00 61.53 335 ALA A N 1
ATOM 2637 C CA . ALA A 1 335 ? -8.241 18.478 33.975 1.00 61.53 335 ALA A CA 1
ATOM 2638 C C . ALA A 1 335 ? -7.836 17.959 35.367 1.00 61.53 335 ALA A C 1
ATOM 2640 O O . ALA A 1 335 ? -6.907 17.159 35.491 1.00 61.53 335 ALA A O 1
ATOM 2641 N N . ASN A 1 336 ? -8.529 18.413 36.406 1.00 64.94 336 ASN A N 1
ATOM 2642 C CA . ASN A 1 336 ? -8.357 17.987 37.789 1.00 64.94 336 ASN A CA 1
ATOM 2643 C C . ASN A 1 336 ? -9.732 17.647 38.403 1.00 64.94 336 ASN A C 1
ATOM 2645 O O . ASN A 1 336 ? -10.763 17.976 37.816 1.00 64.94 336 ASN A O 1
ATOM 2649 N N . PRO A 1 337 ? -9.782 16.976 39.566 1.00 63.56 337 PRO A N 1
ATOM 2650 C CA . PRO A 1 337 ? -11.054 16.637 40.214 1.00 63.56 337 PRO A CA 1
ATOM 2651 C C . PRO A 1 337 ? -11.945 17.852 40.505 1.00 63.56 337 PRO A C 1
ATOM 2653 O O . PRO A 1 337 ? -13.166 17.727 40.501 1.00 63.56 337 PRO A O 1
ATOM 2656 N N . ASP A 1 338 ? -11.331 19.024 40.695 1.00 62.47 338 ASP A N 1
ATOM 2657 C CA . ASP A 1 338 ? -12.002 20.288 41.005 1.00 62.47 338 ASP A CA 1
ATOM 2658 C C . ASP A 1 338 ? -12.618 20.979 39.780 1.00 62.47 338 ASP A C 1
ATOM 2660 O O . ASP A 1 338 ? -13.278 21.998 39.945 1.00 62.47 338 ASP A O 1
ATOM 2664 N N . ASN A 1 339 ? -12.389 20.485 38.559 1.00 67.25 339 ASN A N 1
ATOM 2665 C CA . ASN A 1 339 ? -12.973 21.030 37.327 1.00 67.25 339 ASN A CA 1
ATOM 2666 C C . ASN A 1 339 ? -13.510 19.950 36.368 1.00 67.25 339 ASN A C 1
ATOM 2668 O O . ASN A 1 339 ? -14.175 20.272 35.383 1.00 67.25 339 ASN A O 1
ATOM 2672 N N . ASN A 1 340 ? -13.269 18.665 36.652 1.00 73.69 340 ASN A N 1
ATOM 2673 C CA . ASN A 1 340 ? -13.792 17.549 35.876 1.00 73.69 340 ASN A CA 1
ATOM 2674 C C . ASN A 1 340 ? -14.013 16.300 36.758 1.00 73.69 340 ASN A C 1
ATOM 2676 O O . ASN A 1 340 ? -13.036 15.695 37.212 1.00 73.69 340 ASN A O 1
ATOM 2680 N N . PRO A 1 341 ? -15.266 15.835 36.943 1.00 78.31 341 PRO A N 1
ATOM 2681 C CA . PRO A 1 341 ? -15.553 14.658 37.764 1.00 78.31 341 PRO A CA 1
ATOM 2682 C C . PRO A 1 341 ? -14.915 13.371 37.223 1.00 78.31 341 PRO A C 1
ATOM 2684 O O . PRO A 1 341 ? -14.656 12.453 37.990 1.00 78.31 341 PRO A O 1
ATOM 2687 N N . LEU A 1 342 ? -14.583 13.296 35.929 1.00 81.94 342 LEU A N 1
ATOM 2688 C CA . LEU A 1 342 ? -13.908 12.131 35.341 1.00 81.94 342 LEU A CA 1
ATOM 2689 C C . LEU A 1 342 ? -12.484 11.935 35.884 1.00 81.94 342 LEU A C 1
ATOM 2691 O O . LEU A 1 342 ? -11.926 10.847 35.758 1.00 81.94 342 LEU A O 1
ATOM 2695 N N . ALA A 1 343 ? -11.885 12.963 36.495 1.00 78.25 343 ALA A N 1
ATOM 2696 C CA . ALA A 1 343 ? -10.554 12.872 37.086 1.00 78.25 343 ALA A CA 1
ATOM 2697 C C . ALA A 1 343 ? -10.518 12.048 38.390 1.00 78.25 343 ALA A C 1
ATOM 2699 O O . ALA A 1 343 ? -9.428 11.725 38.862 1.00 78.25 343 ALA A O 1
ATOM 2700 N N . THR A 1 344 ? -11.672 11.691 38.969 1.00 79.19 344 THR A N 1
ATOM 2701 C CA . THR A 1 344 ? -11.752 10.842 40.173 1.00 79.19 344 THR A CA 1
ATOM 2702 C C . THR A 1 344 ? -11.822 9.347 39.858 1.00 79.19 344 THR A C 1
ATOM 2704 O O . THR A 1 344 ? -11.712 8.533 40.776 1.00 79.19 344 THR A O 1
ATOM 2707 N N . LEU A 1 345 ? -11.961 8.966 38.580 1.00 80.06 345 LEU A N 1
ATOM 2708 C CA . LEU A 1 345 ? -11.984 7.564 38.168 1.00 80.06 345 LEU A CA 1
ATOM 2709 C C . LEU A 1 345 ? -10.657 6.869 38.537 1.00 80.06 345 LEU A C 1
ATOM 2711 O O . LEU A 1 345 ? -9.586 7.275 38.068 1.00 80.06 345 LEU A O 1
ATOM 2715 N N . PRO A 1 346 ? -10.686 5.795 39.343 1.00 76.00 346 PRO A N 1
ATOM 2716 C CA . PRO A 1 346 ? -9.482 5.049 39.671 1.00 76.00 346 PRO A CA 1
ATOM 2717 C C . PRO A 1 346 ? -9.014 4.237 38.457 1.00 76.00 346 PRO A C 1
ATOM 2719 O O . PRO A 1 346 ? -9.813 3.719 37.688 1.00 76.00 346 PRO A O 1
ATOM 2722 N N . ASN A 1 347 ? -7.696 4.093 38.286 1.00 84.25 347 ASN A N 1
ATOM 2723 C CA . ASN A 1 347 ? -7.092 3.185 37.299 1.00 84.25 347 ASN A CA 1
ATOM 2724 C C . ASN A 1 347 ? -7.606 3.326 35.844 1.00 84.25 347 ASN A C 1
ATOM 2726 O O . ASN A 1 347 ? -7.537 2.354 35.088 1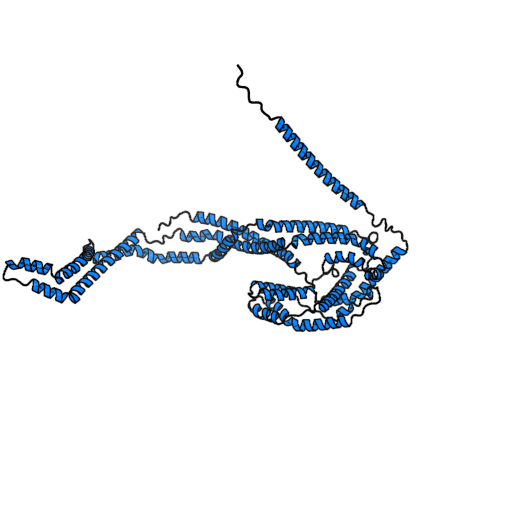.00 84.25 347 ASN A O 1
ATOM 2730 N N . VAL A 1 348 ? -8.037 4.529 35.425 1.00 84.81 348 VAL A N 1
ATOM 2731 C CA . VAL A 1 348 ? -8.716 4.823 34.138 1.00 84.81 348 VAL A CA 1
ATOM 2732 C C . VAL A 1 348 ? -8.140 4.061 32.948 1.00 84.81 348 VAL A C 1
ATOM 2734 O O . VAL A 1 348 ? -8.868 3.419 32.196 1.00 84.81 348 VAL A O 1
ATOM 2737 N N . GLN A 1 349 ? -6.817 4.105 32.768 1.00 86.12 349 GLN A N 1
ATOM 2738 C CA . GLN A 1 349 ? -6.165 3.464 31.629 1.00 86.12 349 GLN A CA 1
ATOM 2739 C C . GLN A 1 349 ? -6.320 1.938 31.651 1.00 86.12 349 GLN A C 1
ATOM 2741 O O . GLN A 1 349 ? -6.573 1.330 30.611 1.00 86.12 349 GLN A O 1
ATOM 2746 N N . LYS A 1 350 ? -6.149 1.315 32.820 1.00 90.69 350 LYS A N 1
ATOM 2747 C CA . LYS A 1 350 ? -6.231 -0.139 32.978 1.00 90.69 350 LYS A CA 1
ATOM 2748 C C . LYS A 1 350 ? -7.670 -0.615 32.814 1.00 90.69 350 LYS A C 1
ATOM 2750 O O . LYS A 1 350 ? -7.902 -1.581 32.089 1.00 90.69 350 LYS A O 1
ATOM 2755 N N . ASP A 1 351 ? -8.616 0.078 33.435 1.00 91.88 351 ASP A N 1
ATOM 2756 C CA . ASP A 1 351 ? -10.030 -0.292 33.386 1.00 91.88 351 ASP A CA 1
ATOM 2757 C C . ASP A 1 351 ? -10.589 -0.079 31.973 1.00 91.88 351 ASP A C 1
ATOM 2759 O O . ASP A 1 351 ? -11.190 -0.993 31.408 1.00 91.88 351 ASP A O 1
ATOM 2763 N N . SER A 1 352 ? -10.251 1.040 31.320 1.00 90.38 352 SER A N 1
ATOM 2764 C CA . SER A 1 352 ? -10.580 1.290 29.908 1.00 90.38 352 SER A CA 1
ATOM 2765 C C . SER A 1 352 ? -9.991 0.231 28.971 1.00 90.38 352 SER A C 1
ATOM 2767 O O . SER A 1 352 ? -10.669 -0.239 28.054 1.00 90.38 352 SER A O 1
ATOM 2769 N N . LEU A 1 353 ? -8.745 -0.201 29.204 1.00 91.88 353 LEU A N 1
ATOM 2770 C CA . LEU A 1 353 ? -8.128 -1.272 28.422 1.00 91.88 353 LEU A CA 1
ATOM 2771 C C . LEU A 1 353 ? -8.862 -2.604 28.618 1.00 91.88 353 LEU A C 1
ATOM 2773 O O . LEU A 1 353 ? -9.107 -3.302 27.631 1.00 91.88 353 LEU A O 1
ATOM 2777 N N . ASN A 1 354 ? -9.209 -2.959 29.857 1.00 94.31 354 ASN A N 1
ATOM 2778 C CA . ASN A 1 354 ? -9.882 -4.218 30.178 1.00 94.31 354 ASN A CA 1
ATOM 2779 C C . ASN A 1 354 ? -11.304 -4.262 29.605 1.00 94.31 354 ASN A C 1
ATOM 2781 O O . ASN A 1 354 ? -11.656 -5.204 28.887 1.00 94.31 354 ASN A O 1
ATOM 2785 N N . ILE A 1 355 ? -12.093 -3.214 29.854 1.00 93.75 355 ILE A N 1
ATOM 2786 C CA . ILE A 1 355 ? -13.458 -3.067 29.334 1.00 93.75 355 ILE A CA 1
ATOM 2787 C C . ILE A 1 355 ? -13.419 -3.006 27.807 1.00 93.75 355 ILE A C 1
ATOM 2789 O O . ILE A 1 355 ? -14.022 -3.834 27.137 1.00 93.75 355 ILE A O 1
ATOM 2793 N N . GLY A 1 356 ? -12.628 -2.106 27.224 1.00 93.00 356 GLY A N 1
ATOM 2794 C CA . GLY A 1 356 ? -12.573 -1.936 25.774 1.00 93.00 356 GLY A CA 1
ATOM 2795 C C . GLY A 1 356 ? -12.140 -3.197 25.025 1.00 93.00 356 GLY A C 1
ATOM 2796 O O . GLY A 1 356 ? -12.752 -3.580 24.028 1.00 93.00 356 GLY A O 1
ATOM 2797 N N . SER A 1 357 ? -11.118 -3.893 25.528 1.00 93.06 357 SER A N 1
ATOM 2798 C CA . SER A 1 357 ? -10.632 -5.129 24.900 1.00 93.06 357 SER A CA 1
ATOM 2799 C C . SER A 1 357 ? -11.635 -6.278 25.016 1.00 93.06 357 SER A C 1
ATOM 2801 O O . SER A 1 357 ? -11.784 -7.047 24.068 1.00 93.06 357 SER A O 1
ATOM 2803 N N . SER A 1 358 ? -12.328 -6.398 26.152 1.00 94.44 358 SER A N 1
ATOM 2804 C CA . SER A 1 358 ? -13.369 -7.419 26.331 1.00 94.44 358 SER A CA 1
ATOM 2805 C C . SER A 1 358 ? -14.590 -7.140 25.449 1.00 94.44 358 SER A C 1
ATOM 2807 O O . SER A 1 358 ? -15.023 -8.026 24.709 1.00 94.44 358 SER A O 1
ATOM 2809 N N . THR A 1 359 ? -15.057 -5.889 25.397 1.00 92.75 359 THR A N 1
ATOM 2810 C CA . THR A 1 359 ? -16.147 -5.458 24.511 1.00 92.75 359 THR A CA 1
ATOM 2811 C C . THR A 1 359 ? -15.813 -5.683 23.037 1.00 92.75 359 THR A C 1
ATOM 2813 O O . THR A 1 359 ? -16.686 -6.089 22.271 1.00 92.75 359 THR A O 1
ATOM 2816 N N . ARG A 1 360 ? -14.555 -5.497 22.610 1.00 91.81 360 ARG A N 1
ATOM 2817 C CA . ARG A 1 360 ? -14.125 -5.822 21.235 1.00 91.81 360 ARG A CA 1
ATOM 2818 C C . ARG A 1 360 ? -14.330 -7.293 20.892 1.00 91.81 360 ARG A C 1
ATOM 2820 O O . ARG A 1 360 ? -14.845 -7.585 19.814 1.00 91.81 360 ARG A O 1
ATOM 2827 N N . VAL A 1 361 ? -13.976 -8.203 21.800 1.00 94.00 361 VAL A N 1
ATOM 2828 C CA . VAL A 1 361 ? -14.204 -9.642 21.598 1.00 94.00 361 VAL A CA 1
ATOM 2829 C C . VAL A 1 361 ? -15.697 -9.944 21.536 1.00 94.00 361 VAL A C 1
ATOM 2831 O O . VAL A 1 361 ? -16.139 -10.601 20.598 1.00 94.00 361 VAL A O 1
ATOM 2834 N N . MET A 1 362 ? -16.498 -9.404 22.456 1.00 93.50 362 MET A N 1
ATOM 2835 C CA . MET A 1 362 ? -17.951 -9.621 22.448 1.00 93.50 362 MET A CA 1
ATOM 2836 C C . MET A 1 362 ? -18.622 -9.069 21.185 1.00 93.50 362 MET A C 1
ATOM 2838 O O . MET A 1 362 ? -19.448 -9.747 20.570 1.00 93.50 362 MET A O 1
ATOM 2842 N N . ARG A 1 363 ? -18.217 -7.876 20.731 1.00 91.88 363 ARG A N 1
ATOM 2843 C CA . ARG A 1 363 ? -18.657 -7.297 19.455 1.00 91.88 363 ARG A CA 1
ATOM 2844 C C . ARG A 1 363 ? -18.270 -8.191 18.281 1.00 91.88 363 ARG A C 1
ATOM 2846 O O . ARG A 1 363 ? -19.093 -8.413 17.400 1.00 91.88 363 ARG A O 1
ATOM 2853 N N . SER A 1 364 ? -17.041 -8.701 18.266 1.00 93.12 364 SER A N 1
ATOM 2854 C CA . SER A 1 364 ? -16.567 -9.612 17.224 1.00 93.12 364 SER A CA 1
ATOM 2855 C C . SER A 1 364 ? -17.390 -10.904 17.182 1.00 93.12 364 SER A C 1
ATOM 2857 O O . SER A 1 364 ? -17.854 -11.285 16.111 1.00 93.12 364 SER A O 1
ATOM 2859 N N . ILE A 1 365 ? -17.661 -11.521 18.339 1.00 95.12 365 ILE A N 1
ATOM 2860 C CA . ILE A 1 365 ? -18.511 -12.717 18.455 1.00 95.12 365 ILE A CA 1
ATOM 2861 C C . ILE A 1 365 ? -19.915 -12.429 17.919 1.00 95.12 365 ILE A C 1
ATOM 2863 O O . ILE A 1 365 ? -20.440 -13.211 17.128 1.00 95.12 365 ILE A O 1
ATOM 2867 N N . ARG A 1 366 ? -20.515 -11.294 18.303 1.00 93.06 366 ARG A N 1
ATOM 2868 C CA . ARG A 1 366 ? -21.829 -10.874 17.798 1.00 93.06 366 ARG A CA 1
ATOM 2869 C C . ARG A 1 366 ? -21.824 -10.734 16.275 1.00 93.06 366 ARG A C 1
ATOM 2871 O O . ARG A 1 366 ? -22.667 -11.333 15.612 1.00 93.06 366 ARG A O 1
ATOM 2878 N N . LEU A 1 367 ? -20.870 -9.986 15.721 1.00 93.00 367 LEU A N 1
ATOM 2879 C CA . LEU A 1 367 ? -20.772 -9.767 14.276 1.00 93.00 367 LEU A CA 1
ATOM 2880 C C . LEU A 1 367 ? -20.519 -11.069 13.514 1.00 93.00 367 LEU A C 1
ATOM 2882 O O . LEU A 1 367 ? -21.113 -11.279 12.462 1.00 93.00 367 LEU A O 1
ATOM 2886 N N . ALA A 1 368 ? -19.685 -11.962 14.046 1.00 93.94 368 ALA A N 1
ATOM 2887 C CA . ALA A 1 368 ? -19.465 -13.287 13.479 1.00 93.94 368 ALA A CA 1
ATOM 2888 C C . ALA A 1 368 ? -20.734 -14.154 13.519 1.00 93.94 368 ALA A C 1
ATOM 2890 O O . ALA A 1 368 ? -21.002 -14.897 12.576 1.00 93.94 368 ALA A O 1
ATOM 2891 N N . ALA A 1 369 ? -21.547 -14.046 14.573 1.00 93.88 369 ALA A N 1
ATOM 2892 C CA . ALA A 1 369 ? -22.814 -14.769 14.673 1.00 93.88 369 ALA A CA 1
ATOM 2893 C C . ALA A 1 369 ? -23.856 -14.275 13.653 1.00 93.88 369 ALA A C 1
ATOM 2895 O O . ALA A 1 369 ? -24.687 -15.060 13.187 1.00 93.88 369 ALA A O 1
ATOM 2896 N N . GLU A 1 370 ? -23.829 -12.979 13.335 1.00 92.62 370 GLU A N 1
ATOM 2897 C CA . GLU A 1 370 ? -24.698 -12.337 12.345 1.00 92.62 370 GLU A CA 1
ATOM 2898 C C . GLU A 1 370 ? -24.239 -12.639 10.909 1.00 92.62 370 GLU A C 1
ATOM 2900 O O . GLU A 1 370 ? -25.057 -13.038 10.080 1.00 92.62 370 GLU A O 1
ATOM 2905 N N . SER A 1 371 ? -22.940 -12.498 10.621 1.00 90.06 371 SER A N 1
ATOM 2906 C CA . SER A 1 371 ? -22.383 -12.637 9.268 1.00 90.06 371 SER A CA 1
ATOM 2907 C C . SER A 1 371 ? -22.074 -14.076 8.859 1.00 90.06 371 SER A C 1
ATOM 2909 O O . SER A 1 371 ? -22.092 -14.369 7.666 1.00 90.06 371 SER A O 1
ATOM 2911 N N . LYS A 1 372 ? -21.818 -14.971 9.825 1.00 89.06 372 LYS A N 1
ATOM 2912 C CA . LYS A 1 372 ? -21.416 -16.374 9.617 1.00 89.06 372 LYS A CA 1
ATOM 2913 C C . LYS A 1 372 ? -20.285 -16.483 8.586 1.00 89.06 372 LYS A C 1
ATOM 2915 O O . LYS A 1 372 ? -20.514 -16.988 7.489 1.00 89.06 372 LYS A O 1
ATOM 2920 N N . PRO A 1 373 ? -19.074 -15.999 8.909 1.00 88.44 373 PRO A N 1
ATOM 2921 C CA . PRO A 1 373 ? -17.980 -15.945 7.950 1.00 88.44 373 PRO A CA 1
ATOM 2922 C C . PRO A 1 373 ? -17.659 -17.331 7.377 1.00 88.44 373 PRO A C 1
ATOM 2924 O O . PRO A 1 373 ? -17.416 -18.282 8.123 1.00 88.44 373 PRO A O 1
ATOM 2927 N N . THR A 1 374 ? -17.631 -17.434 6.049 1.00 91.38 374 THR A N 1
ATOM 2928 C CA . THR A 1 374 ? -17.324 -18.666 5.306 1.00 91.38 374 THR A CA 1
ATOM 2929 C C . THR A 1 374 ? -16.445 -18.364 4.102 1.00 91.38 374 THR A C 1
ATOM 2931 O O . THR A 1 374 ? -16.489 -17.260 3.564 1.00 91.38 374 THR A O 1
ATOM 2934 N N . LEU A 1 375 ? -15.705 -19.368 3.634 1.00 91.19 375 LEU A N 1
ATOM 2935 C CA . LEU A 1 375 ? -14.992 -19.313 2.361 1.00 91.19 375 LEU A CA 1
ATOM 2936 C C . LEU A 1 375 ? -15.728 -20.128 1.301 1.00 91.19 375 LEU A C 1
ATOM 2938 O O . LEU A 1 375 ? -16.182 -21.240 1.568 1.00 91.19 375 LEU A O 1
ATOM 2942 N N . VAL A 1 376 ? -15.811 -19.594 0.083 1.00 90.75 376 VAL A N 1
ATOM 2943 C CA . VAL A 1 376 ? -16.392 -20.311 -1.056 1.00 90.75 376 VAL A CA 1
ATOM 2944 C C . VAL A 1 376 ? -15.320 -21.197 -1.688 1.00 90.75 376 VAL A C 1
ATOM 2946 O O . VAL A 1 376 ? -14.266 -20.710 -2.091 1.00 90.75 376 VAL A O 1
ATOM 2949 N N . GLN A 1 377 ? -15.591 -22.498 -1.828 1.00 90.69 377 GLN A N 1
ATOM 2950 C CA . GLN A 1 377 ? -14.601 -23.451 -2.349 1.00 90.69 377 GLN A CA 1
ATOM 2951 C C . GLN A 1 377 ? -14.095 -23.073 -3.750 1.00 90.69 377 GLN A C 1
ATOM 2953 O O . GLN A 1 377 ? -12.891 -23.070 -3.982 1.00 90.69 377 GLN A O 1
ATOM 2958 N N . ALA A 1 378 ? -14.998 -22.661 -4.645 1.00 90.62 378 ALA A N 1
ATOM 2959 C CA . ALA A 1 378 ? -14.639 -22.237 -5.998 1.00 90.62 378 ALA A CA 1
ATOM 2960 C C . ALA A 1 378 ? -13.643 -21.063 -6.005 1.00 90.62 378 ALA A C 1
ATOM 2962 O O . ALA A 1 378 ? -12.729 -21.042 -6.821 1.00 90.62 378 ALA A O 1
ATOM 2963 N N . GLN A 1 379 ? -13.779 -20.118 -5.067 1.00 91.50 379 GLN A N 1
ATOM 2964 C CA . GLN A 1 379 ? -12.853 -18.993 -4.908 1.00 91.50 379 GLN A CA 1
ATOM 2965 C C . GLN A 1 379 ? -11.472 -19.459 -4.423 1.00 91.50 379 GLN A C 1
ATOM 2967 O O . GLN A 1 379 ? -10.447 -18.985 -4.905 1.00 91.50 379 GLN A O 1
ATOM 2972 N N . MET A 1 380 ? -11.426 -20.427 -3.504 1.00 94.56 380 MET A N 1
ATOM 2973 C CA . MET A 1 380 ? -10.164 -21.007 -3.027 1.00 94.56 380 MET A CA 1
ATOM 2974 C C . MET A 1 380 ? -9.446 -21.805 -4.118 1.00 94.56 380 MET A C 1
ATOM 2976 O O . MET A 1 380 ? -8.216 -21.812 -4.174 1.00 94.56 380 MET A O 1
ATOM 2980 N N . ASP A 1 381 ? -10.196 -22.443 -5.015 1.00 94.00 381 ASP A N 1
ATOM 2981 C CA . ASP A 1 381 ? -9.624 -23.144 -6.162 1.00 94.00 381 ASP A CA 1
ATOM 2982 C C . ASP A 1 381 ? -8.973 -22.165 -7.157 1.00 94.00 381 ASP A C 1
ATOM 2984 O O . ASP A 1 381 ? -7.924 -22.493 -7.712 1.00 94.00 381 ASP A O 1
ATOM 2988 N N . VAL A 1 382 ? -9.515 -20.944 -7.309 1.00 94.19 382 VAL A N 1
ATOM 2989 C CA . VAL A 1 382 ? -8.870 -19.852 -8.073 1.00 94.19 382 VAL A CA 1
ATOM 2990 C C . VAL A 1 382 ? -7.539 -19.451 -7.450 1.00 94.19 382 VAL A C 1
ATOM 2992 O O . VAL A 1 382 ? -6.522 -19.422 -8.138 1.00 94.19 382 VAL A O 1
ATOM 2995 N N . VAL A 1 383 ? -7.520 -19.182 -6.142 1.00 95.25 383 VAL A N 1
ATOM 2996 C CA . VAL A 1 383 ? -6.280 -18.808 -5.439 1.00 95.25 383 VAL A CA 1
ATOM 2997 C C . VAL A 1 383 ? -5.219 -19.891 -5.627 1.00 95.25 383 VAL A C 1
ATOM 2999 O O . VAL A 1 383 ? -4.076 -19.585 -5.960 1.00 95.25 383 VAL A O 1
ATOM 3002 N N . ARG A 1 384 ? -5.605 -21.166 -5.485 1.00 95.06 384 ARG A N 1
ATOM 3003 C CA . ARG A 1 384 ? -4.696 -22.304 -5.661 1.00 95.06 384 ARG A CA 1
ATOM 3004 C C . ARG A 1 384 ? -4.141 -22.404 -7.083 1.00 95.06 384 ARG A C 1
ATOM 3006 O O . ARG A 1 384 ? -2.977 -22.763 -7.235 1.00 95.06 384 ARG A O 1
ATOM 3013 N N . SER A 1 385 ? -4.945 -22.125 -8.111 1.00 93.75 385 SER A N 1
ATOM 3014 C CA . SER A 1 385 ? -4.470 -22.185 -9.499 1.00 93.75 385 SER A CA 1
ATOM 3015 C C . SER A 1 385 ? -3.534 -21.032 -9.847 1.00 93.75 385 SER A C 1
AT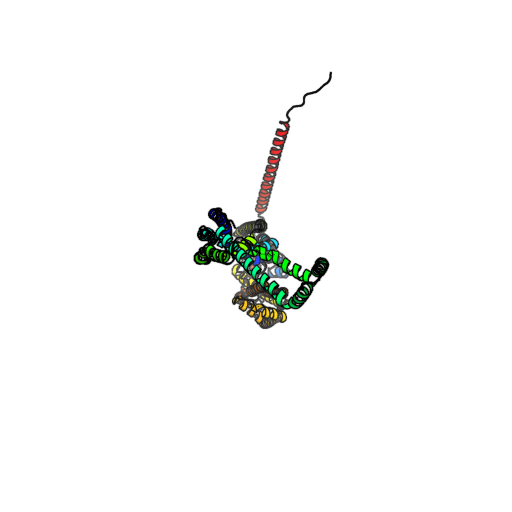OM 3017 O O . SER A 1 385 ? -2.587 -21.234 -10.597 1.00 93.75 385 SER A O 1
ATOM 3019 N N . GLU A 1 386 ? -3.789 -19.839 -9.309 1.00 93.56 386 GLU A N 1
ATOM 3020 C CA . GLU A 1 386 ? -3.038 -18.630 -9.661 1.00 93.56 386 GLU A CA 1
ATOM 3021 C C . GLU A 1 386 ? -1.738 -18.490 -8.861 1.00 93.56 386 GLU A C 1
ATOM 3023 O O . GLU A 1 386 ? -0.748 -18.009 -9.398 1.00 93.56 386 GLU A O 1
ATOM 3028 N N . MET A 1 387 ? -1.679 -18.960 -7.608 1.00 92.62 387 MET A N 1
ATOM 3029 C CA . MET A 1 387 ? -0.510 -18.754 -6.734 1.00 92.62 387 MET A CA 1
ATOM 3030 C C . MET A 1 387 ? 0.805 -19.377 -7.241 1.00 92.62 387 MET A C 1
ATOM 3032 O O . MET A 1 387 ? 1.862 -19.095 -6.686 1.00 92.62 387 MET A O 1
ATOM 3036 N N . VAL A 1 388 ? 0.766 -20.202 -8.295 1.00 88.94 388 VAL A N 1
ATOM 3037 C CA . VAL A 1 388 ? 1.954 -20.786 -8.945 1.00 88.94 388 VAL A CA 1
ATOM 3038 C C . VAL A 1 388 ? 2.881 -19.743 -9.577 1.00 88.94 388 VAL A C 1
ATOM 3040 O O . VAL A 1 388 ? 4.041 -20.051 -9.836 1.00 88.94 388 VAL A O 1
ATOM 3043 N N . VAL A 1 389 ? 2.378 -18.532 -9.845 1.00 86.50 389 VAL A N 1
ATOM 3044 C CA . VAL A 1 389 ? 3.160 -17.434 -10.441 1.00 86.50 389 VAL A CA 1
ATOM 3045 C C . VAL A 1 389 ? 3.947 -16.628 -9.408 1.00 86.50 389 VAL A C 1
ATOM 3047 O O . VAL A 1 389 ? 4.820 -15.848 -9.783 1.00 86.50 389 VAL A O 1
ATOM 3050 N N . LEU A 1 390 ? 3.647 -16.804 -8.118 1.00 87.94 390 LEU A N 1
ATOM 3051 C CA . LEU A 1 390 ? 4.310 -16.075 -7.044 1.00 87.94 390 LEU A CA 1
ATOM 3052 C C . LEU A 1 390 ? 5.707 -16.637 -6.796 1.00 87.94 390 LEU A C 1
ATOM 3054 O O . LEU A 1 390 ? 5.905 -17.847 -6.683 1.00 87.94 390 LEU A O 1
ATOM 3058 N N . THR A 1 391 ? 6.677 -15.736 -6.671 1.00 90.06 391 THR A N 1
ATOM 3059 C CA . THR A 1 391 ? 8.072 -16.086 -6.387 1.00 90.06 391 THR A CA 1
ATOM 3060 C C . THR A 1 391 ? 8.452 -15.895 -4.924 1.00 90.06 391 THR A C 1
ATOM 3062 O O . THR A 1 391 ? 9.451 -16.468 -4.492 1.00 90.06 391 THR A O 1
ATOM 3065 N N . ASP A 1 392 ? 7.690 -15.100 -4.166 1.00 91.75 392 ASP A N 1
ATOM 3066 C CA . ASP A 1 392 ? 7.963 -14.841 -2.752 1.00 91.75 392 ASP A CA 1
ATOM 3067 C C . ASP A 1 392 ? 7.448 -16.001 -1.868 1.00 91.75 392 ASP A C 1
ATOM 3069 O O . ASP A 1 392 ? 6.246 -16.299 -1.861 1.00 91.75 392 ASP A O 1
ATOM 3073 N N . PRO A 1 393 ? 8.329 -16.677 -1.102 1.00 93.56 393 PRO A N 1
ATOM 3074 C CA . PRO A 1 393 ? 7.923 -17.728 -0.174 1.00 93.56 393 PRO A CA 1
ATOM 3075 C C . PRO A 1 393 ? 6.943 -17.263 0.911 1.00 93.56 393 PRO A C 1
ATOM 3077 O O . PRO A 1 393 ? 6.128 -18.068 1.372 1.00 93.56 393 PRO A O 1
ATOM 3080 N N . GLU A 1 394 ? 7.020 -16.002 1.345 1.00 94.50 394 GLU A N 1
ATOM 3081 C CA . GLU A 1 394 ? 6.130 -15.442 2.363 1.00 94.50 394 GLU A CA 1
ATOM 3082 C C . GLU A 1 394 ? 4.701 -15.315 1.827 1.00 94.50 394 GLU A C 1
ATOM 3084 O O . GLU A 1 394 ? 3.755 -15.742 2.497 1.00 94.50 394 GLU A O 1
ATOM 3089 N N . ASP A 1 395 ? 4.545 -14.849 0.586 1.00 93.94 395 ASP A N 1
ATOM 3090 C CA . ASP A 1 395 ? 3.236 -14.748 -0.060 1.00 93.94 395 ASP A CA 1
ATOM 3091 C C . ASP A 1 395 ? 2.591 -16.118 -0.244 1.00 93.94 395 ASP A C 1
ATOM 3093 O O . ASP A 1 395 ? 1.429 -16.335 0.117 1.00 93.94 395 ASP A O 1
ATOM 3097 N N . VAL A 1 396 ? 3.373 -17.091 -0.715 1.00 94.88 396 VAL A N 1
ATOM 3098 C CA . VAL A 1 396 ? 2.928 -18.483 -0.841 1.00 94.88 396 VAL A CA 1
ATOM 3099 C C . VAL A 1 396 ? 2.500 -19.043 0.519 1.00 94.88 396 VAL A C 1
ATOM 3101 O O . VAL A 1 396 ? 1.469 -19.717 0.622 1.00 94.88 396 VAL A O 1
ATOM 3104 N N . ALA A 1 397 ? 3.249 -18.769 1.589 1.00 96.50 397 ALA A N 1
ATOM 3105 C CA . ALA A 1 397 ? 2.894 -19.210 2.936 1.00 96.50 397 ALA A CA 1
ATOM 3106 C C . ALA A 1 397 ? 1.599 -18.552 3.442 1.00 96.50 397 ALA A C 1
ATOM 3108 O O . ALA A 1 397 ? 0.764 -19.230 4.049 1.00 96.50 397 ALA A O 1
ATOM 3109 N N . ASN A 1 398 ? 1.397 -17.261 3.179 1.00 96.38 398 ASN A N 1
ATOM 3110 C CA . ASN A 1 398 ? 0.187 -16.536 3.564 1.00 96.38 398 ASN A CA 1
ATOM 3111 C C . ASN A 1 398 ? -1.049 -17.063 2.825 1.00 96.38 398 ASN A C 1
ATOM 3113 O O . ASN A 1 398 ? -2.056 -17.379 3.464 1.00 96.38 398 ASN A O 1
ATOM 3117 N N . LEU A 1 399 ? -0.965 -17.276 1.511 1.00 96.31 399 LEU A N 1
ATOM 3118 C CA . LEU A 1 399 ? -2.074 -17.845 0.740 1.00 96.31 399 LEU A CA 1
ATOM 3119 C C . LEU A 1 399 ? -2.374 -19.300 1.131 1.00 96.31 399 LEU A C 1
ATOM 3121 O O . LEU A 1 399 ? -3.537 -19.694 1.197 1.00 96.31 399 LEU A O 1
ATOM 3125 N N . ASN A 1 400 ? -1.368 -20.093 1.508 1.00 95.94 400 ASN A N 1
ATOM 3126 C CA . ASN A 1 400 ? -1.607 -21.432 2.056 1.00 95.94 400 ASN A CA 1
ATOM 3127 C C . ASN A 1 400 ? -2.394 -21.403 3.380 1.00 95.94 400 ASN A C 1
ATOM 3129 O O . ASN A 1 400 ? -3.254 -22.261 3.601 1.00 95.94 400 ASN A O 1
ATOM 3133 N N . LYS A 1 401 ? -2.172 -20.400 4.245 1.00 96.06 401 LYS A N 1
ATOM 3134 C CA . LYS A 1 401 ? -3.003 -20.205 5.450 1.00 96.06 401 LYS A CA 1
ATOM 3135 C C . LYS A 1 401 ? -4.456 -19.921 5.072 1.00 96.06 401 LYS A C 1
ATOM 3137 O O . LYS A 1 401 ? -5.347 -20.507 5.688 1.00 96.06 401 LYS A O 1
ATOM 3142 N N . LEU A 1 402 ? -4.697 -19.100 4.045 1.00 96.38 402 LEU A N 1
ATOM 3143 C CA . LEU A 1 402 ? -6.044 -18.834 3.526 1.00 96.38 402 LEU A CA 1
ATOM 3144 C C . LEU A 1 402 ? -6.731 -20.125 3.054 1.00 96.38 402 LEU A C 1
ATOM 3146 O O . LEU A 1 402 ? -7.862 -20.395 3.450 1.00 96.38 402 LEU A O 1
ATOM 3150 N N . LEU A 1 403 ? -6.032 -20.971 2.291 1.00 95.12 403 LEU A N 1
ATOM 3151 C CA . LEU A 1 403 ? -6.575 -22.250 1.811 1.00 95.12 403 LEU A CA 1
ATOM 3152 C C . LEU A 1 403 ? -6.920 -23.226 2.951 1.00 95.12 403 LEU A C 1
ATOM 3154 O O . LEU A 1 403 ? -7.814 -24.057 2.803 1.00 95.12 403 LEU A O 1
ATOM 3158 N N . SER A 1 404 ? -6.239 -23.123 4.095 1.00 93.56 404 SER A N 1
ATOM 3159 C CA . SER A 1 404 ? -6.488 -23.952 5.285 1.00 93.56 404 SER A CA 1
ATOM 3160 C C . SER A 1 404 ? -7.662 -23.478 6.156 1.00 93.56 404 SER A C 1
ATOM 3162 O O . SER A 1 404 ? -8.055 -24.162 7.103 1.00 93.56 404 SER A O 1
ATOM 3164 N N . LEU A 1 405 ? -8.223 -22.302 5.863 1.00 94.81 405 LEU A N 1
ATOM 3165 C CA . LEU A 1 405 ? -9.079 -21.572 6.793 1.00 94.81 405 LEU A CA 1
ATOM 3166 C C . LEU A 1 405 ? -10.510 -22.134 6.900 1.00 94.81 405 LEU A C 1
ATOM 3168 O O . LEU A 1 405 ? -11.152 -21.939 7.929 1.00 94.81 405 LEU A O 1
ATOM 3172 N N . GLY A 1 406 ? -11.004 -22.869 5.897 1.00 93.31 406 GLY A N 1
ATOM 3173 C CA . GLY A 1 406 ? -12.381 -23.394 5.870 1.00 93.31 406 GLY A CA 1
ATOM 3174 C C . GLY A 1 406 ? -12.781 -24.166 7.142 1.00 93.31 406 GLY A C 1
ATOM 3175 O O . GLY A 1 406 ? -13.657 -23.706 7.876 1.00 93.31 406 GLY A O 1
ATOM 3176 N N . PRO A 1 407 ? -12.094 -25.272 7.491 1.00 93.25 407 PRO A N 1
ATOM 3177 C CA . PRO A 1 407 ? -12.381 -26.023 8.718 1.00 93.25 407 PRO A CA 1
ATOM 3178 C C . PRO A 1 407 ? -12.195 -25.209 10.011 1.00 93.25 407 PRO A C 1
ATOM 3180 O O . PRO A 1 407 ? -12.848 -25.482 11.022 1.00 93.25 407 PRO A O 1
ATOM 3183 N N . ILE A 1 408 ? -11.299 -24.214 9.995 1.00 94.94 408 ILE A N 1
ATOM 3184 C CA . ILE A 1 408 ? -11.051 -23.322 11.136 1.00 94.94 408 ILE A CA 1
ATOM 3185 C C . ILE A 1 408 ? -12.263 -22.408 11.351 1.00 94.94 408 ILE A C 1
ATOM 3187 O O . ILE A 1 408 ? -12.733 -22.285 12.483 1.00 94.94 408 ILE A O 1
ATOM 3191 N N . LEU A 1 409 ? -12.810 -21.829 10.277 1.00 95.56 409 LEU A N 1
ATOM 3192 C CA . LEU A 1 409 ? -14.023 -21.011 10.318 1.00 95.56 409 LEU A CA 1
ATOM 3193 C C . LEU A 1 409 ? -15.245 -21.821 10.743 1.00 95.56 409 LEU A C 1
ATOM 3195 O O . LEU A 1 409 ? -16.013 -21.351 11.576 1.00 95.56 409 LEU A O 1
ATOM 3199 N N . ASP A 1 410 ? -15.403 -23.054 10.260 1.00 94.25 410 ASP A N 1
ATOM 3200 C CA . ASP A 1 410 ? -16.513 -23.921 10.674 1.00 94.25 410 ASP A CA 1
ATOM 3201 C C . ASP A 1 410 ? -16.503 -24.185 12.181 1.00 94.25 410 ASP A C 1
ATOM 3203 O O . ASP A 1 410 ? -17.541 -24.141 12.849 1.00 94.25 410 ASP A O 1
ATOM 3207 N N . LYS A 1 411 ? -15.317 -24.451 12.737 1.00 95.19 411 LYS A N 1
ATOM 3208 C CA . LYS A 1 411 ? -15.147 -24.624 14.179 1.00 95.19 411 LYS A CA 1
ATOM 3209 C C . LYS A 1 411 ? -15.425 -23.324 14.932 1.00 95.19 411 LYS A C 1
ATOM 3211 O O . LYS A 1 411 ? -16.178 -23.346 15.904 1.00 95.19 411 LYS A O 1
ATOM 3216 N N . PHE A 1 412 ? -14.863 -22.211 14.471 1.00 96.25 412 PHE A N 1
ATOM 3217 C CA . PHE A 1 412 ? -15.080 -20.889 15.055 1.00 96.25 412 PHE A CA 1
ATOM 3218 C C . PHE A 1 412 ? -16.572 -20.516 15.084 1.00 96.25 412 PHE A C 1
ATOM 3220 O O . PHE A 1 412 ? -17.099 -20.152 16.132 1.00 96.25 412 PHE A O 1
ATOM 3227 N N . ASN A 1 413 ? -17.292 -20.719 13.979 1.00 95.94 413 ASN A N 1
ATOM 3228 C CA . ASN A 1 413 ? -18.728 -20.459 13.877 1.00 95.94 413 ASN A CA 1
ATOM 3229 C C . ASN A 1 413 ? -19.551 -21.329 14.842 1.00 95.94 413 ASN A C 1
ATOM 3231 O O . ASN A 1 413 ? -20.549 -20.865 15.396 1.00 95.94 413 ASN A O 1
ATOM 3235 N N . LYS A 1 414 ? -19.144 -22.583 15.085 1.00 95.19 414 LYS A N 1
ATOM 3236 C CA . LYS A 1 414 ? -19.777 -23.443 16.104 1.00 95.19 414 LYS A CA 1
ATOM 3237 C C . LYS A 1 414 ? -19.565 -22.903 17.519 1.00 95.19 414 LYS A C 1
ATOM 3239 O O . LYS A 1 414 ? -20.524 -22.863 18.285 1.00 95.19 414 LYS A O 1
ATOM 3244 N N . GLU A 1 415 ? -18.350 -22.469 17.854 1.00 95.88 415 GLU A N 1
ATOM 3245 C CA . GLU A 1 415 ? -18.037 -21.858 19.157 1.00 95.88 415 GLU A CA 1
ATOM 3246 C C . GLU A 1 415 ? -18.848 -20.567 19.372 1.00 95.88 415 GLU A C 1
ATOM 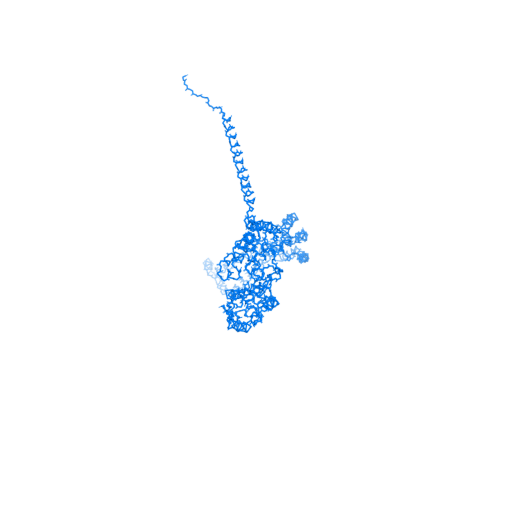3248 O O . GLU A 1 415 ? -19.495 -20.405 20.409 1.00 95.88 415 GLU A O 1
ATOM 3253 N N . VAL A 1 416 ? -18.905 -19.696 18.358 1.00 96.56 416 VAL A N 1
ATOM 3254 C CA . VAL A 1 416 ? -19.701 -18.456 18.358 1.00 96.56 416 VAL A CA 1
ATOM 3255 C C . VAL A 1 416 ? -21.195 -18.737 18.553 1.00 96.56 416 VAL A C 1
ATOM 3257 O O . VAL A 1 416 ? -21.840 -18.110 19.396 1.00 96.56 416 VAL A O 1
ATOM 3260 N N . ASN A 1 417 ? -21.755 -19.713 17.832 1.00 94.50 417 ASN A N 1
ATOM 3261 C CA . ASN A 1 417 ? -23.153 -20.117 18.013 1.00 94.50 417 ASN A CA 1
ATOM 3262 C C . ASN A 1 417 ? -23.411 -20.692 19.413 1.00 94.50 417 ASN A C 1
ATOM 3264 O O . ASN A 1 417 ? -24.471 -20.442 19.991 1.00 94.50 417 ASN A O 1
ATOM 3268 N N . GLY A 1 418 ? -22.446 -21.421 19.979 1.00 93.94 418 GLY A N 1
ATOM 3269 C CA . GLY A 1 418 ? -22.504 -21.898 21.360 1.00 93.94 418 GLY A CA 1
ATOM 3270 C C . GLY A 1 418 ? -22.600 -20.747 22.361 1.00 93.94 418 GLY A C 1
ATOM 3271 O O . GLY A 1 418 ? -23.455 -20.780 23.245 1.00 93.94 418 GLY A O 1
ATOM 3272 N N . VAL A 1 419 ? -21.798 -19.690 22.179 1.00 94.44 419 VAL A N 1
ATOM 3273 C CA . VAL A 1 419 ? -21.888 -18.475 23.005 1.00 94.44 419 VAL A CA 1
ATOM 3274 C C . VAL A 1 419 ? -23.249 -17.812 22.866 1.00 94.44 419 VAL A C 1
ATOM 3276 O O . VAL A 1 419 ? -23.901 -17.603 23.888 1.00 94.44 419 VAL A O 1
ATOM 3279 N N . LYS A 1 420 ? -23.706 -17.557 21.632 1.00 91.69 420 LYS A N 1
ATOM 3280 C CA . LYS A 1 420 ? -25.017 -16.946 21.357 1.00 91.69 420 LYS A CA 1
ATOM 3281 C C . LYS A 1 420 ? -26.160 -17.694 22.044 1.00 91.69 420 LYS A C 1
ATOM 3283 O O . LYS A 1 420 ? -27.055 -17.067 22.588 1.00 91.69 420 LYS A O 1
ATOM 3288 N N . SER A 1 421 ? -26.109 -19.024 22.033 1.00 90.06 421 SER A N 1
ATOM 3289 C CA . SER A 1 421 ? -27.136 -19.878 22.644 1.00 90.06 421 SER A CA 1
ATOM 3290 C C . SER A 1 421 ? -27.089 -19.879 24.177 1.00 90.06 421 SER A C 1
ATOM 3292 O O . SER A 1 421 ? -28.072 -20.236 24.814 1.00 90.06 421 SER A O 1
ATOM 3294 N N . SER A 1 422 ? -25.941 -19.529 24.766 1.00 88.88 422 SER A N 1
ATOM 3295 C CA . SER A 1 422 ? -25.725 -19.507 26.219 1.00 88.88 422 SER A CA 1
ATOM 3296 C C . SER A 1 422 ? -25.838 -18.119 26.848 1.00 88.88 422 SER A C 1
ATOM 3298 O O . SER A 1 422 ? -25.760 -18.014 28.069 1.00 88.88 422 SER A O 1
ATOM 3300 N N . ALA A 1 423 ? -25.954 -17.068 26.034 1.00 87.94 423 ALA A N 1
ATOM 3301 C CA . ALA A 1 423 ? -26.115 -15.705 26.515 1.00 87.94 423 ALA A CA 1
ATOM 3302 C C . ALA A 1 423 ? -27.503 -15.545 27.147 1.00 87.94 423 ALA A C 1
ATOM 3304 O O . ALA A 1 423 ? -28.504 -15.964 26.567 1.00 87.94 423 ALA A O 1
ATOM 3305 N N . VAL A 1 424 ? -27.543 -14.959 28.341 1.00 85.19 424 VAL A N 1
ATOM 3306 C CA . VAL A 1 424 ? -28.772 -14.665 29.082 1.00 85.19 424 VAL A CA 1
ATOM 3307 C C . VAL A 1 424 ? -28.839 -13.158 29.266 1.00 85.19 424 VAL A C 1
ATOM 3309 O O . VAL A 1 424 ? -27.829 -12.542 29.609 1.00 85.19 424 VAL A O 1
ATOM 3312 N N . ASP A 1 425 ? -30.011 -12.578 29.032 1.00 79.69 425 ASP A N 1
ATOM 3313 C CA . ASP A 1 425 ? -30.230 -11.154 29.260 1.00 79.69 425 ASP A CA 1
ATOM 3314 C C . ASP A 1 425 ? -30.082 -10.846 30.756 1.00 79.69 425 ASP A C 1
ATOM 3316 O O . ASP A 1 425 ? -30.646 -11.541 31.608 1.00 79.69 425 ASP A O 1
ATOM 3320 N N . SER A 1 426 ? -29.307 -9.811 31.085 1.00 78.50 426 SER A N 1
ATOM 3321 C CA . SER A 1 426 ? -29.228 -9.330 32.464 1.00 78.50 426 SER A CA 1
ATOM 3322 C C . SER A 1 426 ? -30.509 -8.579 32.815 1.00 78.50 426 SER A C 1
ATOM 3324 O O . SER A 1 426 ? -30.987 -7.756 32.036 1.00 78.50 426 SER A O 1
ATOM 3326 N N . SER A 1 427 ? -31.053 -8.843 34.002 1.00 79.06 427 SER A N 1
ATOM 3327 C CA . SER A 1 427 ? -32.149 -8.057 34.576 1.00 79.06 427 SER A CA 1
ATOM 3328 C C . SER A 1 427 ? -31.659 -6.887 35.438 1.00 79.06 427 SER A C 1
ATOM 3330 O O . SER A 1 427 ? -32.493 -6.178 35.993 1.00 79.06 427 SER A O 1
ATOM 3332 N N . SER A 1 428 ? -30.341 -6.736 35.618 1.00 87.31 428 SER A N 1
ATOM 3333 C CA . SER A 1 428 ? -29.729 -5.615 36.342 1.00 87.31 428 SER A CA 1
ATOM 3334 C C . SER A 1 428 ? -29.175 -4.587 35.357 1.00 87.31 428 SER A C 1
ATOM 3336 O O . SER A 1 428 ? -28.690 -4.951 34.282 1.00 87.31 428 SER A O 1
ATOM 3338 N N . SER A 1 429 ? -29.226 -3.316 35.742 1.00 86.06 429 SER A N 1
ATOM 3339 C CA . SER A 1 429 ? -28.532 -2.216 35.072 1.00 86.06 429 SER A CA 1
ATOM 3340 C C . SER A 1 429 ? -27.080 -2.049 35.509 1.00 86.06 429 SER A C 1
ATOM 3342 O O . SER A 1 429 ? -26.337 -1.366 34.811 1.00 86.06 429 SER A O 1
ATOM 3344 N N . ASP A 1 430 ? -26.642 -2.722 36.579 1.00 91.62 430 ASP A N 1
ATOM 3345 C CA . ASP A 1 430 ? -25.237 -2.707 36.993 1.00 91.62 430 ASP A CA 1
ATOM 3346 C C . ASP A 1 430 ? -24.352 -3.214 35.850 1.00 91.62 430 ASP A C 1
ATOM 3348 O O . ASP A 1 430 ? -24.557 -4.321 35.323 1.00 91.62 430 ASP A O 1
ATOM 3352 N N . LEU A 1 431 ? -23.313 -2.462 35.498 1.00 92.31 431 LEU A N 1
ATOM 3353 C CA . LEU A 1 431 ? -22.383 -2.843 34.440 1.00 92.31 431 LEU A CA 1
ATOM 3354 C C . LEU A 1 431 ? -21.660 -4.149 34.778 1.00 92.31 431 LEU A C 1
ATOM 3356 O O . LEU A 1 431 ? -21.412 -4.970 33.892 1.00 92.31 431 LEU A O 1
ATOM 3360 N N . ALA A 1 432 ? -21.358 -4.391 36.055 1.00 92.56 432 ALA A N 1
ATOM 3361 C CA . ALA A 1 432 ? -20.733 -5.621 36.536 1.00 92.56 432 ALA A CA 1
ATOM 3362 C C . ALA A 1 432 ? -21.584 -6.886 36.320 1.00 92.56 432 ALA A C 1
ATOM 3364 O O . ALA A 1 432 ? -21.055 -8.001 36.410 1.00 92.56 432 ALA A O 1
ATOM 3365 N N . SER A 1 433 ? -22.881 -6.739 36.021 1.00 91.12 433 SER A N 1
ATOM 3366 C CA . SER A 1 433 ? -23.765 -7.859 35.678 1.00 91.12 433 SER A CA 1
ATOM 3367 C C . SER A 1 433 ? -23.516 -8.418 34.270 1.00 91.12 433 SER A C 1
ATOM 3369 O O . SER A 1 433 ? -23.923 -9.543 33.972 1.00 91.12 433 SER A O 1
ATOM 3371 N N . LEU A 1 434 ? -22.808 -7.674 33.411 1.00 90.50 434 LEU A N 1
ATOM 3372 C CA . LEU A 1 434 ? -22.461 -8.107 32.059 1.00 90.50 434 LEU A CA 1
ATOM 3373 C C . LEU A 1 434 ? -21.449 -9.265 32.090 1.00 90.50 434 LEU A C 1
ATOM 3375 O O . LEU A 1 434 ? -20.292 -9.107 32.491 1.00 90.50 434 LEU A O 1
ATOM 3379 N N . ASP A 1 435 ? -21.855 -10.435 31.588 1.00 90.94 435 ASP A N 1
ATOM 3380 C CA . ASP A 1 435 ? -20.984 -11.612 31.522 1.00 90.94 435 ASP A CA 1
ATOM 3381 C C . ASP A 1 435 ? -20.020 -11.568 30.323 1.00 90.94 435 ASP A C 1
ATOM 3383 O O . ASP A 1 435 ? -20.177 -12.255 29.308 1.00 90.94 435 ASP A O 1
ATOM 3387 N N . MET A 1 436 ? -18.953 -10.783 30.462 1.00 92.75 436 MET A N 1
ATOM 3388 C CA . MET A 1 436 ? -17.859 -10.746 29.484 1.00 92.75 436 MET A CA 1
ATOM 3389 C C . MET A 1 436 ? -17.085 -12.074 29.405 1.00 92.75 436 MET A C 1
ATOM 3391 O O . MET A 1 436 ? -16.377 -12.316 28.423 1.00 92.75 436 MET A O 1
ATOM 3395 N N . SER A 1 437 ? -17.221 -12.969 30.396 1.00 93.44 437 SER A N 1
ATOM 3396 C CA . SER A 1 437 ? -16.513 -14.256 30.418 1.00 93.44 437 SER A CA 1
ATOM 3397 C C . SER A 1 437 ? -16.968 -15.202 29.304 1.00 93.44 437 SER A C 1
ATOM 3399 O O . SER A 1 437 ? -16.216 -16.101 28.917 1.00 93.44 437 SER A O 1
ATOM 3401 N N . LEU A 1 438 ? -18.137 -14.947 28.704 1.00 93.19 438 LEU A N 1
ATOM 3402 C CA . LEU A 1 438 ? -18.588 -15.594 27.472 1.00 93.19 438 LEU A CA 1
ATOM 3403 C C . LEU A 1 438 ? -17.537 -15.524 26.354 1.00 93.19 438 LEU A C 1
ATOM 3405 O O . LEU A 1 438 ? -17.374 -16.496 25.615 1.00 93.19 438 LEU A O 1
ATOM 3409 N N . GLY A 1 439 ? -16.761 -14.438 26.277 1.00 93.12 439 GLY A N 1
ATOM 3410 C CA . GLY A 1 439 ? -15.667 -14.293 25.316 1.00 93.12 439 GLY A CA 1
ATOM 3411 C C . GLY A 1 439 ? -14.541 -15.321 25.488 1.00 93.12 439 GLY A C 1
ATOM 3412 O O . GLY A 1 439 ? -13.868 -15.661 24.519 1.00 93.12 439 GLY A O 1
ATOM 3413 N N . LEU A 1 440 ? -14.361 -15.885 26.690 1.00 94.38 440 LEU A N 1
ATOM 3414 C CA . LEU A 1 440 ? -13.357 -16.926 26.962 1.00 94.38 440 LEU A CA 1
ATOM 3415 C C . LEU A 1 440 ? -13.730 -18.283 26.339 1.00 94.38 440 LEU A C 1
ATOM 3417 O O . LEU A 1 440 ? -12.870 -19.153 26.206 1.00 94.38 440 LEU A O 1
ATOM 3421 N N . LYS A 1 441 ? -15.004 -18.483 25.970 1.00 93.88 441 LYS A N 1
ATOM 3422 C CA . LYS A 1 441 ? -15.503 -19.740 25.388 1.00 93.88 441 LYS A CA 1
ATOM 3423 C C . LYS A 1 441 ? -15.124 -19.909 23.913 1.00 93.88 441 LYS A C 1
ATOM 3425 O O . LYS A 1 441 ? -15.226 -21.020 23.399 1.00 93.88 441 LYS A O 1
ATOM 3430 N N . VAL A 1 442 ? -14.690 -18.838 23.245 1.00 94.50 442 VAL A N 1
ATOM 3431 C CA . VAL A 1 442 ? -14.275 -18.850 21.836 1.00 94.50 442 VAL A CA 1
ATOM 3432 C C . VAL A 1 442 ? -12.772 -18.624 21.766 1.00 94.50 442 VAL A C 1
ATOM 3434 O O . VAL A 1 442 ? -12.258 -17.643 22.305 1.00 94.50 442 VAL A O 1
ATOM 3437 N N . LYS A 1 443 ? -12.043 -19.516 21.090 1.00 91.00 443 LYS A N 1
ATOM 3438 C CA . LYS A 1 443 ? -10.578 -19.380 20.986 1.00 91.00 443 LYS A CA 1
ATOM 3439 C C . LYS A 1 443 ? -10.152 -18.236 20.063 1.00 91.00 443 LYS A C 1
ATOM 3441 O O . LYS A 1 443 ? -9.057 -17.701 20.227 1.00 91.00 443 LYS A O 1
ATOM 3446 N N . GLY A 1 444 ? -11.017 -17.869 19.120 1.00 93.88 444 GLY A N 1
ATOM 3447 C CA . GLY A 1 444 ? -10.695 -16.945 18.039 1.00 93.88 444 GLY A CA 1
ATOM 3448 C C . GLY A 1 444 ? -9.813 -17.591 16.965 1.00 93.88 444 GLY A C 1
ATOM 3449 O O . GLY A 1 444 ? -9.560 -18.798 16.981 1.00 93.88 444 GLY A O 1
ATOM 3450 N N . ILE A 1 445 ? -9.348 -16.774 16.024 1.00 95.12 445 ILE A N 1
ATOM 3451 C CA . ILE A 1 445 ? -8.480 -17.158 14.910 1.00 95.12 445 ILE A CA 1
ATOM 3452 C C . ILE A 1 445 ? -7.272 -16.217 14.894 1.00 95.12 445 ILE A C 1
ATOM 3454 O O . ILE A 1 445 ? -7.400 -15.035 14.586 1.00 95.12 445 ILE A O 1
ATOM 3458 N N . SER A 1 446 ? -6.090 -16.753 15.209 1.00 92.19 446 SER A N 1
ATOM 3459 C CA . SER A 1 446 ? -4.823 -16.008 15.188 1.00 92.19 446 SER A CA 1
ATOM 3460 C C . SER A 1 446 ? -4.142 -16.167 13.825 1.00 92.19 446 SER A C 1
ATOM 3462 O O . SER A 1 446 ? -3.166 -16.898 13.666 1.00 92.19 446 SER A O 1
ATOM 3464 N N . ILE A 1 447 ? -4.738 -15.543 12.809 1.00 91.88 447 ILE A N 1
ATOM 3465 C CA . ILE A 1 447 ? -4.202 -15.461 11.447 1.00 91.88 447 ILE A CA 1
ATOM 3466 C C . ILE A 1 447 ? -4.062 -13.984 11.087 1.00 91.88 447 ILE A C 1
ATOM 3468 O O . ILE A 1 447 ? -4.947 -13.181 11.376 1.00 91.88 447 ILE A O 1
ATOM 3472 N N . ASP A 1 448 ? -2.941 -13.634 10.458 1.00 91.00 448 ASP A N 1
ATOM 3473 C CA . ASP A 1 448 ? -2.706 -12.289 9.942 1.00 91.00 448 ASP A CA 1
ATOM 3474 C C . ASP A 1 448 ? -3.398 -12.123 8.585 1.00 91.00 448 ASP A C 1
ATOM 3476 O O . ASP A 1 448 ? -2.833 -12.390 7.523 1.00 91.00 448 ASP A O 1
ATOM 3480 N N . PHE A 1 449 ? -4.670 -11.734 8.630 1.00 92.81 449 PHE A N 1
ATOM 3481 C CA . PHE A 1 449 ? -5.464 -11.501 7.428 1.00 92.81 449 PHE A CA 1
ATOM 3482 C C . PHE A 1 449 ? -4.965 -10.297 6.620 1.00 92.81 449 PHE A C 1
ATOM 3484 O O . PHE A 1 449 ? -5.129 -10.296 5.403 1.00 92.81 449 PHE A O 1
ATOM 3491 N N . SER A 1 450 ? -4.310 -9.316 7.253 1.00 87.81 450 SER A N 1
ATOM 3492 C CA . SER A 1 450 ? -3.701 -8.185 6.545 1.00 87.81 450 SER A CA 1
ATOM 3493 C C . SER A 1 450 ? -2.541 -8.653 5.667 1.00 87.81 450 SER A C 1
ATOM 3495 O O . SER A 1 450 ? -2.432 -8.214 4.524 1.00 87.81 450 SER A O 1
ATOM 3497 N N . ALA A 1 451 ? -1.705 -9.569 6.167 1.00 90.81 451 ALA A N 1
ATOM 3498 C CA . ALA A 1 451 ? -0.634 -10.173 5.378 1.00 90.81 451 ALA A CA 1
ATOM 3499 C C . ALA A 1 451 ? -1.191 -10.990 4.200 1.00 90.81 451 ALA A C 1
ATOM 3501 O O . ALA A 1 451 ? -0.712 -10.859 3.079 1.00 90.81 451 ALA A O 1
ATOM 3502 N N . ILE A 1 452 ? -2.264 -11.761 4.421 1.00 94.31 452 ILE A N 1
ATOM 3503 C CA . ILE A 1 452 ? -2.962 -12.491 3.346 1.00 94.31 452 ILE A CA 1
ATOM 3504 C C . ILE A 1 452 ? -3.531 -11.525 2.300 1.00 94.31 452 ILE A C 1
ATOM 3506 O O . ILE A 1 452 ? -3.400 -11.775 1.105 1.00 94.31 452 ILE A O 1
ATOM 3510 N N . SER A 1 453 ? -4.159 -10.431 2.739 1.00 91.44 453 SER A N 1
ATOM 3511 C CA . SER A 1 453 ? -4.721 -9.411 1.850 1.00 91.44 453 SER A CA 1
ATOM 3512 C C . SER A 1 453 ? -3.640 -8.780 0.969 1.00 91.44 453 SER A C 1
ATOM 3514 O O . SER A 1 453 ? -3.839 -8.660 -0.236 1.00 91.44 453 SER A O 1
ATOM 3516 N N . LYS A 1 454 ? -2.461 -8.491 1.539 1.00 88.56 454 LYS A N 1
ATOM 3517 C CA . LYS A 1 454 ? -1.302 -7.993 0.788 1.00 88.56 454 LYS A CA 1
ATOM 3518 C C . LYS A 1 454 ? -0.787 -9.013 -0.234 1.00 88.56 454 LYS A C 1
ATOM 3520 O O . LYS A 1 454 ? -0.574 -8.659 -1.384 1.00 88.56 454 LYS A O 1
ATOM 3525 N N . SER A 1 455 ? -0.661 -10.286 0.139 1.00 93.62 455 SER A N 1
ATOM 3526 C CA . SER A 1 455 ? -0.258 -11.340 -0.805 1.00 93.62 455 SER A CA 1
ATOM 3527 C C . SER A 1 455 ? -1.283 -11.552 -1.934 1.00 93.62 455 SER A C 1
ATOM 3529 O O . SER A 1 455 ? -0.926 -11.978 -3.031 1.00 93.62 455 SER A O 1
ATOM 3531 N N . LEU A 1 456 ? -2.568 -11.249 -1.698 1.00 93.19 456 LEU A N 1
ATOM 3532 C CA . LEU A 1 456 ? -3.588 -11.221 -2.753 1.00 93.19 456 LEU A CA 1
ATOM 3533 C C . LEU A 1 456 ? -3.433 -10.014 -3.688 1.00 93.19 456 LEU A C 1
ATOM 3535 O O . LEU A 1 456 ? -3.737 -10.156 -4.870 1.00 93.19 456 LEU A O 1
ATOM 3539 N N . ASP A 1 457 ? -2.959 -8.864 -3.198 1.00 89.25 457 ASP A N 1
ATOM 3540 C CA . ASP A 1 457 ? -2.645 -7.707 -4.049 1.00 89.25 457 ASP A CA 1
ATOM 3541 C C . ASP A 1 457 ? -1.515 -8.040 -5.035 1.00 89.25 457 ASP A C 1
ATOM 3543 O O . ASP A 1 457 ? -1.681 -7.828 -6.235 1.00 89.25 457 ASP A O 1
ATOM 3547 N N . GLU A 1 458 ? -0.436 -8.680 -4.572 1.00 88.00 458 GLU A N 1
ATOM 3548 C CA . GLU A 1 458 ? 0.664 -9.151 -5.438 1.00 88.00 458 GLU A CA 1
ATOM 3549 C C . GLU A 1 458 ? 0.164 -10.134 -6.515 1.00 88.00 458 GLU A C 1
ATOM 3551 O O . GLU A 1 458 ? 0.534 -10.076 -7.695 1.00 88.00 458 GLU A O 1
ATOM 3556 N N . LEU A 1 459 ? -0.759 -11.022 -6.136 1.00 90.00 459 LEU A N 1
ATOM 3557 C CA . LEU A 1 459 ? -1.377 -11.957 -7.072 1.00 90.00 459 LEU A CA 1
ATOM 3558 C C . LEU A 1 459 ? -2.285 -11.245 -8.095 1.00 90.00 459 LEU A C 1
ATOM 3560 O O . LEU A 1 459 ? -2.326 -11.627 -9.266 1.00 90.00 459 LEU A O 1
ATOM 3564 N N . LEU A 1 460 ? -2.993 -10.188 -7.687 1.00 90.19 460 LEU A N 1
ATOM 3565 C CA . LEU A 1 460 ? -3.855 -9.372 -8.552 1.00 90.19 460 LEU A CA 1
ATOM 3566 C C . LEU A 1 460 ? -3.073 -8.571 -9.605 1.00 90.19 460 LEU A C 1
ATOM 3568 O O . LEU A 1 460 ? -3.611 -8.285 -10.685 1.00 90.19 460 LEU A O 1
ATOM 3572 N N . GLU A 1 461 ? -1.821 -8.204 -9.327 1.00 85.50 461 GLU A N 1
ATOM 3573 C CA . GLU A 1 461 ? -0.978 -7.498 -10.297 1.00 85.50 461 GLU A CA 1
ATOM 3574 C C . GLU A 1 461 ? -0.675 -8.369 -11.521 1.00 85.50 461 GLU A C 1
ATOM 3576 O O . GLU A 1 461 ? -0.735 -7.891 -12.661 1.00 85.50 461 GLU A O 1
ATOM 3581 N N . THR A 1 462 ? -0.431 -9.658 -11.286 1.00 81.38 462 THR A N 1
ATOM 3582 C CA . THR A 1 462 ? 0.077 -10.609 -12.284 1.00 81.38 462 THR A CA 1
ATOM 3583 C C . THR A 1 462 ? -1.000 -11.515 -12.889 1.00 81.38 462 THR A C 1
ATOM 3585 O O . THR A 1 462 ? -0.831 -12.005 -14.009 1.00 81.38 462 THR A O 1
ATOM 3588 N N . SER A 1 463 ? -2.126 -11.712 -12.199 1.00 87.12 463 SER A N 1
ATOM 3589 C CA . SER A 1 463 ? -3.187 -12.630 -12.624 1.00 87.12 463 SER A CA 1
ATOM 3590 C C . SER A 1 463 ? -4.079 -12.081 -13.746 1.00 87.12 463 SER A C 1
ATOM 3592 O O . SER A 1 463 ? -4.368 -10.884 -13.834 1.00 87.12 463 SER A O 1
ATOM 3594 N N . GLN A 1 464 ? -4.589 -12.993 -14.581 1.00 87.94 464 GLN A N 1
ATOM 3595 C CA . GLN A 1 464 ? -5.647 -12.718 -15.563 1.00 87.94 464 GLN A CA 1
ATOM 3596 C C . GLN A 1 464 ? -7.064 -12.842 -14.968 1.00 87.94 464 GLN A C 1
ATOM 3598 O O . GLN A 1 464 ? -8.026 -12.386 -15.581 1.00 87.94 464 GLN A O 1
ATOM 3603 N N . ARG A 1 465 ? -7.213 -13.421 -13.768 1.00 90.31 465 ARG A N 1
ATOM 3604 C CA . ARG A 1 465 ? -8.499 -13.686 -13.091 1.00 90.31 465 ARG A CA 1
ATOM 3605 C C . ARG A 1 465 ? -8.803 -12.635 -12.018 1.00 90.31 465 ARG A C 1
ATOM 3607 O O . ARG A 1 465 ? -9.172 -12.957 -10.888 1.00 90.31 465 ARG A O 1
ATOM 3614 N N . LYS A 1 466 ? -8.614 -11.357 -12.370 1.00 91.06 466 LYS A N 1
ATOM 3615 C CA . LYS A 1 466 ? -8.610 -10.238 -11.410 1.00 91.06 466 LYS A CA 1
ATOM 3616 C C . LYS A 1 466 ? -9.917 -10.100 -10.628 1.00 91.06 466 LYS A C 1
ATOM 3618 O O . LYS A 1 466 ? -9.869 -9.977 -9.411 1.00 91.06 466 LYS A O 1
ATOM 3623 N N . ASP A 1 467 ? -11.065 -10.188 -11.295 1.00 91.75 467 ASP A N 1
ATOM 3624 C CA . ASP A 1 467 ? -12.372 -9.997 -10.647 1.00 91.75 467 ASP A CA 1
ATOM 3625 C C . ASP A 1 467 ? -12.636 -11.046 -9.553 1.00 91.75 467 ASP A C 1
ATOM 3627 O O . ASP A 1 467 ? -13.117 -10.734 -8.464 1.00 91.75 467 ASP A O 1
ATOM 3631 N N . GLU A 1 468 ? -12.263 -12.299 -9.809 1.00 93.19 468 GLU A N 1
ATOM 3632 C CA . GLU A 1 468 ? -12.486 -13.418 -8.890 1.00 93.19 468 GLU A CA 1
ATOM 3633 C C . GLU A 1 468 ? -11.555 -13.345 -7.675 1.00 93.19 468 GLU A C 1
ATOM 3635 O O . GLU A 1 468 ? -11.991 -13.553 -6.539 1.00 93.19 468 GLU A O 1
ATOM 3640 N N . LEU A 1 469 ? -10.287 -12.987 -7.898 1.00 94.44 469 LEU A N 1
ATOM 3641 C CA . LEU A 1 469 ? -9.330 -12.716 -6.824 1.00 94.44 469 LEU A CA 1
ATOM 3642 C C . LEU A 1 469 ? -9.728 -11.482 -6.004 1.00 94.44 469 LEU A C 1
ATOM 3644 O O . LEU A 1 469 ? -9.512 -11.449 -4.793 1.00 94.44 469 LEU A O 1
ATOM 3648 N N . GLN A 1 470 ? -10.368 -10.491 -6.623 1.00 93.12 470 GLN A N 1
ATOM 3649 C CA . GLN A 1 470 ? -10.849 -9.311 -5.916 1.00 93.12 470 GLN A CA 1
ATOM 3650 C C . GLN A 1 470 ? -12.013 -9.642 -4.970 1.00 93.12 470 GLN A C 1
ATOM 3652 O O . GLN A 1 470 ? -12.077 -9.095 -3.867 1.00 93.12 470 GLN A O 1
ATOM 3657 N N . GLU A 1 471 ? -12.894 -10.577 -5.332 1.00 93.25 471 GLU A N 1
ATOM 3658 C CA . GLU A 1 471 ? -13.924 -11.094 -4.417 1.00 93.25 471 GLU A CA 1
ATOM 3659 C C . GLU A 1 471 ? -13.329 -11.900 -3.250 1.00 93.25 471 GLU A C 1
ATOM 3661 O O . GLU A 1 471 ? -13.779 -11.768 -2.103 1.00 93.25 471 GLU A O 1
ATOM 3666 N N . VAL A 1 472 ? -12.267 -12.678 -3.498 1.00 95.19 472 VAL A N 1
ATOM 3667 C CA . VAL A 1 472 ? -11.502 -13.332 -2.420 1.00 95.19 472 VAL A CA 1
ATOM 3668 C C . VAL A 1 472 ? -10.945 -12.280 -1.465 1.00 95.19 472 VAL A C 1
ATOM 3670 O O . VAL A 1 472 ? -11.134 -12.386 -0.251 1.00 95.19 472 VAL A O 1
ATOM 3673 N N . LYS A 1 473 ? -10.299 -11.240 -2.002 1.00 93.44 473 LYS A N 1
ATOM 3674 C CA . LYS A 1 473 ? -9.709 -10.163 -1.204 1.00 93.44 473 LYS A CA 1
ATOM 3675 C C . LYS A 1 473 ? -10.757 -9.460 -0.344 1.00 93.44 473 LYS A C 1
ATOM 3677 O O . LYS A 1 473 ? -10.537 -9.305 0.851 1.00 93.44 473 LYS A O 1
ATOM 3682 N N . LYS A 1 474 ? -11.929 -9.126 -0.898 1.00 91.69 474 LYS A N 1
ATOM 3683 C CA . LYS A 1 474 ? -13.051 -8.554 -0.123 1.00 91.69 474 LYS A CA 1
ATOM 3684 C C . LYS A 1 474 ? -13.465 -9.451 1.044 1.00 91.69 474 LYS A C 1
ATOM 3686 O O . LYS A 1 474 ? -13.750 -8.951 2.131 1.00 91.69 474 LYS A O 1
ATOM 3691 N N . THR A 1 475 ? -13.478 -10.767 0.835 1.00 93.06 475 THR A N 1
ATOM 3692 C CA . THR A 1 475 ? -13.795 -11.742 1.889 1.00 93.06 475 THR A CA 1
ATOM 3693 C C . THR A 1 475 ? -12.727 -11.740 2.985 1.00 93.06 475 THR A C 1
ATOM 3695 O O . THR A 1 475 ? -13.064 -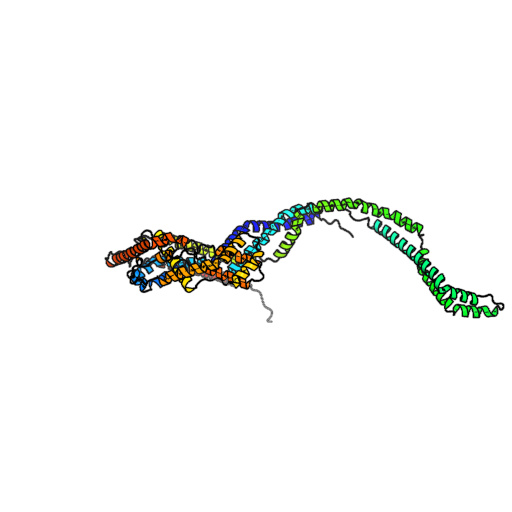11.687 4.167 1.00 93.06 475 THR A O 1
ATOM 3698 N N . VAL A 1 476 ? -11.442 -11.730 2.617 1.00 94.31 476 VAL A N 1
ATOM 3699 C CA . VAL A 1 476 ? -10.317 -11.640 3.568 1.00 94.31 476 VAL A CA 1
ATOM 3700 C C . VAL A 1 476 ? -10.330 -10.316 4.335 1.00 94.31 476 VAL A C 1
ATOM 3702 O O . VAL A 1 476 ? -10.188 -10.319 5.555 1.00 94.31 476 VAL A O 1
ATOM 3705 N N . ASP A 1 477 ? -10.575 -9.198 3.654 1.00 91.44 477 ASP A N 1
ATOM 3706 C CA . ASP A 1 477 ? -10.685 -7.876 4.276 1.00 91.44 477 ASP A CA 1
ATOM 3707 C C . ASP A 1 477 ? -11.858 -7.821 5.266 1.00 91.44 477 ASP A C 1
ATOM 3709 O O . ASP A 1 477 ? -11.744 -7.255 6.357 1.00 91.44 477 ASP A O 1
ATOM 3713 N N . SER A 1 478 ? -12.980 -8.465 4.925 1.00 91.56 478 SER A N 1
ATOM 3714 C CA . SER A 1 478 ? -14.118 -8.610 5.832 1.00 91.56 478 SER A CA 1
ATOM 3715 C C . SER A 1 478 ? -13.752 -9.432 7.070 1.00 91.56 478 SER A C 1
ATOM 3717 O O . SER A 1 478 ? -14.039 -8.995 8.186 1.00 91.56 478 SER A O 1
ATOM 3719 N N . LEU A 1 479 ? -13.059 -10.563 6.904 1.00 93.44 479 LEU A N 1
ATOM 3720 C CA . LEU A 1 479 ? -12.578 -11.389 8.017 1.00 93.44 479 LEU A CA 1
ATOM 3721 C C . LEU A 1 479 ? -11.636 -10.618 8.946 1.00 93.44 479 LEU A C 1
ATOM 3723 O O . LEU A 1 479 ? -11.791 -10.693 10.167 1.00 93.44 479 LEU A O 1
ATOM 3727 N N . ASP A 1 480 ? -10.703 -9.841 8.394 1.00 92.31 480 ASP A N 1
ATOM 3728 C CA . ASP A 1 480 ? -9.788 -9.046 9.211 1.00 92.31 480 ASP A CA 1
ATOM 3729 C C . ASP A 1 480 ? -10.524 -7.972 10.022 1.00 92.31 480 ASP A C 1
ATOM 3731 O O . ASP A 1 480 ? -10.230 -7.747 11.201 1.00 92.31 480 ASP A O 1
ATOM 3735 N N . SER A 1 481 ? -11.538 -7.344 9.419 1.00 89.44 481 SER A N 1
ATOM 3736 C CA . SER A 1 481 ? -12.347 -6.308 10.072 1.00 89.44 481 SER A CA 1
ATOM 3737 C C . SER A 1 481 ? -13.109 -6.814 11.305 1.00 89.44 481 SER A C 1
ATOM 3739 O O . SER A 1 481 ? -13.426 -6.023 12.199 1.00 89.44 481 SER A O 1
ATOM 3741 N N . LEU A 1 482 ? -13.364 -8.127 11.395 1.00 91.38 482 LEU A N 1
ATOM 3742 C CA . LEU A 1 482 ? -14.020 -8.740 12.551 1.00 91.38 482 LEU A CA 1
ATOM 3743 C C . LEU A 1 482 ? -13.114 -8.779 13.788 1.00 91.38 482 LEU A C 1
ATOM 3745 O O . LEU A 1 482 ? -13.639 -8.822 14.898 1.00 91.38 482 LEU A O 1
ATOM 3749 N N . GLY A 1 483 ? -11.786 -8.753 13.636 1.00 90.81 483 GLY A N 1
ATOM 3750 C CA . GLY A 1 483 ? -10.855 -8.793 14.768 1.00 90.81 483 GLY A CA 1
ATOM 3751 C C . GLY A 1 483 ? -10.877 -10.123 15.523 1.00 90.81 483 GLY A C 1
ATOM 3752 O O . GLY A 1 483 ? -11.186 -10.159 16.711 1.00 90.81 483 GLY A O 1
ATOM 3753 N N . LEU A 1 484 ? -10.600 -11.218 14.814 1.00 93.88 484 LEU A N 1
ATOM 3754 C CA . LEU A 1 484 ? -10.785 -12.593 15.291 1.00 93.88 484 LEU A CA 1
ATOM 3755 C C . LEU A 1 484 ? -9.712 -13.093 16.278 1.00 93.88 484 LEU A C 1
ATOM 3757 O O . LEU A 1 484 ? -9.876 -14.176 16.837 1.00 93.88 484 LEU A O 1
ATOM 3761 N N . ASP A 1 485 ? -8.632 -12.351 16.528 1.00 93.06 485 ASP A N 1
ATOM 3762 C CA . ASP A 1 485 ? -7.524 -12.788 17.389 1.00 93.06 485 ASP A CA 1
ATOM 3763 C C . ASP A 1 485 ? -7.823 -12.590 18.889 1.00 93.06 485 ASP A C 1
ATOM 3765 O O . ASP A 1 485 ? -7.269 -11.727 19.576 1.00 93.06 485 ASP A O 1
ATOM 3769 N N . TYR A 1 486 ? -8.736 -13.407 19.417 1.00 93.75 486 TYR A N 1
ATOM 3770 C CA . TYR A 1 486 ? -9.229 -13.280 20.795 1.00 93.75 486 TYR A CA 1
ATOM 3771 C C . TYR A 1 486 ? -8.185 -13.649 21.848 1.00 93.75 486 TYR A C 1
ATOM 3773 O O . TYR A 1 486 ? -8.293 -13.218 22.999 1.00 93.75 486 TYR A O 1
ATOM 3781 N N . ALA A 1 487 ? -7.156 -14.415 21.474 1.00 91.31 487 ALA A N 1
ATOM 3782 C CA . ALA A 1 487 ? -6.075 -14.808 22.373 1.00 91.31 487 ALA A CA 1
ATOM 3783 C C . ALA A 1 487 ? -5.397 -13.584 23.012 1.00 91.31 487 ALA A C 1
ATOM 3785 O O . ALA A 1 487 ? -5.105 -13.593 24.210 1.00 91.31 487 ALA A O 1
ATOM 3786 N N . LYS A 1 488 ? -5.249 -12.493 22.248 1.00 89.50 488 LYS A N 1
ATOM 3787 C CA . LYS A 1 488 ? -4.667 -11.218 22.702 1.00 89.50 488 LYS A CA 1
ATOM 3788 C C . LYS A 1 488 ? -5.478 -10.510 23.794 1.00 89.50 488 LYS A C 1
ATOM 3790 O O . LYS A 1 488 ? -4.951 -9.625 24.463 1.00 89.50 488 LYS A O 1
ATOM 3795 N N . HIS A 1 489 ? -6.738 -10.891 24.000 1.00 92.56 489 HIS A N 1
ATOM 3796 C CA . HIS A 1 489 ? -7.672 -10.190 24.886 1.00 92.56 489 HIS A CA 1
ATOM 3797 C C . HIS A 1 489 ? -8.102 -11.012 26.113 1.00 92.56 489 HIS A C 1
ATOM 3799 O O . HIS A 1 489 ? -8.790 -10.491 26.987 1.00 92.56 489 HIS A O 1
ATOM 3805 N N . GLN A 1 490 ? -7.654 -12.264 26.241 1.00 92.81 490 GLN A N 1
ATOM 3806 C CA . GLN A 1 490 ? -8.054 -13.183 27.320 1.00 92.81 490 GLN A CA 1
ATOM 3807 C C . GLN A 1 490 ? -7.805 -12.617 28.729 1.00 92.81 490 GLN A C 1
ATOM 3809 O O . GLN A 1 490 ? -8.656 -12.733 29.610 1.00 92.81 490 GLN A O 1
ATOM 3814 N N . THR A 1 491 ? -6.655 -11.974 28.954 1.00 93.94 491 THR A N 1
ATOM 3815 C CA . THR A 1 491 ? -6.332 -11.346 30.248 1.00 93.94 491 THR A CA 1
ATOM 3816 C C . THR A 1 491 ? -7.278 -10.190 30.566 1.00 93.94 491 THR A C 1
ATOM 3818 O O . THR A 1 491 ? -7.752 -10.083 31.694 1.00 93.94 491 THR A O 1
ATOM 3821 N N . ALA A 1 492 ? -7.590 -9.362 29.567 1.00 93.94 492 ALA A N 1
ATOM 3822 C CA . ALA A 1 492 ? -8.512 -8.243 29.716 1.00 93.94 492 ALA A CA 1
ATOM 3823 C C . ALA A 1 492 ? -9.940 -8.715 30.020 1.00 93.94 492 ALA A C 1
ATOM 3825 O O . ALA A 1 492 ? -10.585 -8.150 30.894 1.00 93.94 492 ALA A O 1
ATOM 3826 N N . ILE A 1 493 ? -10.401 -9.792 29.371 1.00 95.50 493 ILE A N 1
ATOM 3827 C CA . ILE A 1 493 ? -11.712 -10.402 29.646 1.00 95.50 493 ILE A CA 1
ATOM 3828 C C . ILE A 1 493 ? -11.797 -10.905 31.091 1.00 95.50 493 ILE A C 1
ATOM 3830 O O . ILE A 1 493 ? -12.786 -10.670 31.772 1.00 95.50 493 ILE A O 1
ATOM 3834 N N . LYS A 1 494 ? -10.753 -11.563 31.605 1.00 95.88 494 LYS A N 1
ATOM 3835 C CA . LYS A 1 494 ? -10.745 -12.024 33.005 1.00 95.88 494 LYS A CA 1
ATOM 3836 C C . LYS A 1 494 ? -10.801 -10.869 34.007 1.00 95.88 494 LYS A C 1
ATOM 3838 O O . LYS A 1 494 ? -11.341 -11.037 35.093 1.00 95.88 494 LYS A O 1
ATOM 3843 N N . ALA A 1 495 ? -10.232 -9.721 33.649 1.00 95.44 495 ALA A N 1
ATOM 3844 C CA . ALA A 1 495 ? -10.176 -8.537 34.497 1.00 95.44 495 ALA A CA 1
ATOM 3845 C C . ALA A 1 495 ? -11.351 -7.564 34.284 1.00 95.44 495 ALA A C 1
ATOM 3847 O O . ALA A 1 495 ? -11.462 -6.589 35.027 1.00 95.44 495 ALA A O 1
ATOM 3848 N N . SER A 1 496 ? -12.218 -7.793 33.291 1.00 95.44 496 SER A N 1
ATOM 3849 C CA . SER A 1 496 ? -13.268 -6.837 32.929 1.00 95.44 496 SER A CA 1
ATOM 3850 C C . SER A 1 496 ? -14.326 -6.703 34.014 1.00 95.44 496 SER A C 1
ATOM 3852 O O . SER A 1 496 ? -14.791 -5.597 34.236 1.00 95.44 496 SER A O 1
ATOM 3854 N N . LYS A 1 497 ? -14.662 -7.784 34.734 1.00 95.06 497 LYS A N 1
ATOM 3855 C CA . LYS A 1 497 ? -15.650 -7.727 35.820 1.00 95.06 497 LYS A CA 1
ATOM 3856 C C . LYS A 1 497 ? -15.259 -6.699 36.883 1.00 95.06 497 LYS A C 1
ATOM 3858 O O . LYS A 1 497 ? -16.033 -5.797 37.160 1.00 95.06 497 LYS A O 1
ATOM 3863 N N . SER A 1 498 ? -14.034 -6.775 37.401 1.00 94.69 498 SER A N 1
ATOM 3864 C CA . SER A 1 498 ? -13.551 -5.809 38.395 1.00 94.69 498 SER A CA 1
ATOM 3865 C C . SER A 1 498 ? -13.447 -4.384 37.846 1.00 94.69 498 SER A C 1
ATOM 3867 O O . SER A 1 498 ? -13.641 -3.427 38.587 1.00 94.69 498 SER A O 1
ATOM 3869 N N . ALA A 1 499 ? -13.157 -4.225 36.551 1.00 94.75 499 ALA A N 1
ATOM 3870 C CA . ALA A 1 499 ? -13.166 -2.911 35.911 1.00 94.75 499 ALA A CA 1
ATOM 3871 C C . ALA A 1 499 ? -14.592 -2.334 35.787 1.00 94.75 499 ALA A C 1
ATOM 3873 O O . ALA A 1 499 ? -14.782 -1.135 35.960 1.00 94.75 499 ALA A O 1
ATOM 3874 N N . LEU A 1 500 ? -15.596 -3.175 35.521 1.00 94.50 500 LEU A N 1
ATOM 3875 C CA . LEU A 1 500 ? -17.007 -2.775 35.480 1.00 94.50 500 LEU A CA 1
ATOM 3876 C C . LEU A 1 500 ? -17.530 -2.440 36.887 1.00 94.50 500 LEU A C 1
ATOM 3878 O O . LEU A 1 500 ? -18.142 -1.396 37.058 1.00 94.50 500 LEU A O 1
ATOM 3882 N N . GLU A 1 501 ? -17.176 -3.228 37.909 1.00 94.12 501 GLU A N 1
ATOM 3883 C CA . GLU A 1 501 ? -17.485 -2.927 39.323 1.00 94.12 501 GLU A CA 1
ATOM 3884 C C . GLU A 1 501 ? -16.903 -1.569 39.771 1.00 94.12 501 GLU A C 1
ATOM 3886 O O . GLU A 1 501 ? -17.516 -0.834 40.549 1.00 94.12 501 GLU A O 1
ATOM 3891 N N . SER A 1 502 ? -15.714 -1.215 39.268 1.00 93.12 502 SER A N 1
ATOM 3892 C CA . SER A 1 502 ? -15.081 0.096 39.484 1.00 93.12 502 SER A CA 1
ATOM 3893 C C . SER A 1 502 ? -15.893 1.231 38.842 1.00 93.12 502 SER A C 1
ATOM 3895 O O . SER A 1 502 ? -16.067 2.283 39.458 1.00 93.12 502 SER A O 1
ATOM 3897 N N . MET A 1 503 ? -16.450 1.007 37.644 1.00 92.31 503 MET A N 1
ATOM 3898 C CA . MET A 1 503 ? -17.331 1.971 36.972 1.00 92.31 503 MET A CA 1
ATOM 3899 C C . MET A 1 503 ? -18.669 2.147 37.698 1.00 92.31 503 MET A C 1
ATOM 3901 O O . MET A 1 503 ? -19.057 3.288 37.939 1.00 92.31 503 MET A O 1
ATOM 3905 N N . ASP A 1 504 ? -19.314 1.056 38.120 1.00 92.44 504 ASP A N 1
ATOM 3906 C CA . ASP A 1 504 ? -20.548 1.111 38.923 1.00 92.44 504 ASP A CA 1
ATOM 3907 C C . ASP A 1 504 ? -20.315 1.908 40.217 1.00 92.44 504 ASP A C 1
ATOM 3909 O O . ASP A 1 504 ? -21.067 2.817 40.571 1.00 92.44 504 ASP A O 1
ATOM 3913 N N . SER A 1 505 ? -19.192 1.637 40.893 1.00 91.44 505 SER A N 1
ATOM 3914 C CA . SER A 1 505 ? -18.792 2.364 42.103 1.00 91.44 505 SER A CA 1
ATOM 3915 C C . SER A 1 505 ? -18.584 3.859 41.847 1.00 91.44 505 SER A C 1
ATOM 3917 O O . SER A 1 505 ? -18.926 4.683 42.698 1.00 91.44 505 SER A O 1
ATOM 3919 N N . PHE A 1 506 ? -18.014 4.223 40.696 1.00 91.19 506 PHE A N 1
ATOM 3920 C CA . PHE A 1 506 ? -17.827 5.618 40.307 1.00 91.19 506 PHE A CA 1
ATOM 3921 C C . PHE A 1 506 ? -19.166 6.329 40.076 1.00 91.19 506 PHE A C 1
ATOM 3923 O O . PHE A 1 506 ? -19.355 7.425 40.605 1.00 91.19 506 PHE A O 1
ATOM 3930 N N . PHE A 1 507 ? -20.105 5.722 39.345 1.00 91.44 507 PHE A N 1
ATOM 3931 C CA . PHE A 1 507 ? -21.411 6.338 39.091 1.00 91.44 507 PHE A CA 1
ATOM 3932 C C . PHE A 1 507 ? -22.219 6.532 40.379 1.00 91.44 507 PHE A C 1
ATOM 3934 O O . PHE A 1 507 ? -22.727 7.631 40.623 1.00 91.44 507 PHE A O 1
ATOM 3941 N N . ALA A 1 508 ? -22.204 5.546 41.279 1.00 89.44 508 ALA A N 1
ATOM 3942 C CA . ALA A 1 508 ? -22.830 5.668 42.594 1.00 89.44 508 ALA A CA 1
ATOM 3943 C C . ALA A 1 508 ? -22.226 6.816 43.434 1.00 89.44 508 ALA A C 1
ATOM 3945 O O . ALA A 1 508 ? -22.943 7.574 44.103 1.00 89.44 508 ALA A O 1
ATOM 3946 N N . GLN A 1 509 ? -20.900 6.989 43.390 1.00 87.56 509 GLN A N 1
ATOM 3947 C CA . GLN A 1 509 ? -20.219 8.105 44.057 1.00 87.56 509 GLN A CA 1
ATOM 3948 C C . GLN A 1 509 ? -20.575 9.454 43.426 1.00 87.56 509 GLN A C 1
ATOM 3950 O O . GLN A 1 509 ? -20.844 10.410 44.156 1.00 87.56 509 GLN A O 1
ATOM 3955 N N . LEU A 1 510 ? -20.632 9.527 42.094 1.00 86.88 510 LEU A N 1
ATOM 3956 C CA . LEU A 1 510 ? -20.993 10.739 41.358 1.00 86.88 510 LEU A CA 1
ATOM 3957 C C . LEU A 1 510 ? -22.414 11.203 41.717 1.00 86.88 510 LEU A C 1
ATOM 3959 O O . LEU A 1 510 ? -22.617 12.367 42.071 1.00 86.88 510 LEU A O 1
ATOM 3963 N N . LYS A 1 511 ? -23.370 10.268 41.751 1.00 88.06 511 LYS A N 1
ATOM 3964 C CA . LYS A 1 511 ? -24.751 10.500 42.201 1.00 88.06 511 LYS A CA 1
ATOM 3965 C C . LYS A 1 511 ? -24.818 11.002 43.645 1.00 88.06 511 LYS A C 1
ATOM 3967 O O . LYS A 1 511 ? -25.567 11.932 43.959 1.00 88.06 511 LYS A O 1
ATOM 3972 N N . THR A 1 512 ? -24.028 10.409 44.542 1.00 83.62 512 THR A N 1
ATOM 3973 C CA . THR A 1 512 ? -23.981 10.799 45.964 1.00 83.62 512 THR A CA 1
ATOM 3974 C C . THR A 1 512 ? -23.404 12.206 46.146 1.00 83.62 512 THR A C 1
ATOM 3976 O O . THR A 1 512 ? -23.913 12.986 46.956 1.00 83.62 512 THR A O 1
ATOM 3979 N N . ALA A 1 513 ? -22.378 12.563 45.366 1.00 78.25 513 ALA A N 1
ATOM 3980 C CA . ALA A 1 513 ? -21.769 13.890 45.392 1.00 78.25 513 ALA A CA 1
ATOM 3981 C C . ALA A 1 513 ? -22.751 14.986 44.942 1.00 78.25 513 ALA A C 1
ATOM 3983 O O . ALA A 1 513 ? -22.789 16.053 45.553 1.00 78.25 513 ALA A O 1
ATOM 3984 N N . GLN A 1 514 ? -23.598 14.708 43.944 1.00 72.44 514 GLN A N 1
ATOM 3985 C CA . GLN A 1 514 ? -24.642 15.645 43.513 1.00 72.44 514 GLN A CA 1
ATOM 3986 C C . GLN A 1 514 ? -25.774 15.806 44.534 1.00 72.44 514 GLN A C 1
ATOM 3988 O O . GLN A 1 514 ? -26.228 16.918 44.796 1.00 72.44 514 GLN A O 1
ATOM 3993 N N . THR A 1 515 ? -26.247 14.698 45.107 1.00 68.94 515 THR A N 1
ATOM 3994 C CA . THR A 1 515 ? -27.404 14.689 46.022 1.00 68.94 515 THR A CA 1
ATOM 3995 C C . THR A 1 515 ? -27.080 15.275 47.400 1.00 68.94 515 THR A C 1
ATOM 3997 O O . THR A 1 515 ? -27.961 15.838 48.046 1.00 68.94 515 THR A O 1
ATOM 4000 N N . SER A 1 516 ? -25.817 15.209 47.836 1.00 59.19 516 SER A N 1
ATOM 4001 C CA . SER A 1 516 ? -25.374 15.671 49.162 1.00 59.19 516 SER A CA 1
ATOM 4002 C C . SER A 1 516 ? -25.181 17.190 49.292 1.00 59.19 516 SER A C 1
ATOM 4004 O O . SER A 1 516 ? -24.767 17.652 50.353 1.00 59.19 516 SER A O 1
ATOM 4006 N N . GLY A 1 517 ? -25.468 17.988 48.256 1.00 47.94 517 GLY A N 1
ATOM 4007 C CA . GLY A 1 517 ? -25.454 19.454 48.360 1.00 47.94 517 GLY A CA 1
ATOM 4008 C C . GLY A 1 517 ? -24.098 20.057 48.750 1.00 47.94 517 GLY A C 1
ATOM 4009 O O . GLY A 1 517 ? -24.048 21.170 49.275 1.00 47.94 517 GLY A O 1
ATOM 4010 N N . VAL A 1 518 ? -22.987 19.348 48.510 1.00 44.50 518 VAL A N 1
ATOM 4011 C CA . VAL A 1 518 ? -21.659 19.963 48.570 1.00 44.50 518 VAL A CA 1
ATOM 4012 C C . VAL A 1 518 ? -21.610 20.953 47.414 1.00 44.50 518 VAL A C 1
ATOM 4014 O O . VAL A 1 518 ? -21.414 20.563 46.268 1.00 44.50 518 VAL A O 1
ATOM 4017 N N . ASN A 1 519 ? -21.851 22.228 47.728 1.00 36.09 519 ASN A N 1
ATOM 4018 C CA . ASN A 1 519 ? -21.707 23.377 46.840 1.00 36.09 519 ASN A CA 1
ATOM 4019 C C . ASN A 1 519 ? -20.264 23.468 46.314 1.00 36.09 519 ASN A C 1
ATOM 4021 O O . ASN A 1 519 ? -19.486 24.320 46.727 1.00 36.09 519 ASN A O 1
ATOM 4025 N N . THR A 1 520 ? -19.892 22.597 45.388 1.00 39.28 520 THR A N 1
ATOM 4026 C CA . THR A 1 520 ? -19.095 23.023 44.248 1.00 39.28 520 THR A CA 1
ATOM 4027 C C . THR A 1 520 ? -20.135 23.444 43.236 1.00 39.28 520 THR A C 1
ATOM 4029 O O . THR A 1 520 ? -20.893 22.620 42.730 1.00 39.28 520 THR A O 1
ATOM 4032 N N . THR A 1 521 ? -20.290 24.752 43.068 1.00 37.84 521 THR A N 1
ATOM 4033 C CA . THR A 1 521 ? -21.247 25.359 42.153 1.00 37.84 521 THR A CA 1
ATOM 4034 C C . THR A 1 521 ? -21.093 24.704 40.787 1.00 37.84 521 THR A C 1
ATOM 4036 O O . THR A 1 521 ? -20.234 25.075 40.001 1.00 37.84 521 THR A O 1
ATOM 4039 N N . THR A 1 522 ? -21.956 23.739 40.468 1.00 43.16 522 THR A N 1
ATOM 4040 C CA . THR A 1 522 ? -22.025 23.103 39.143 1.00 43.16 522 THR A CA 1
ATOM 4041 C C . THR A 1 522 ? -22.394 24.141 38.073 1.00 43.16 522 THR A C 1
ATOM 4043 O O . THR A 1 522 ? -22.231 23.908 36.882 1.00 43.16 522 THR A O 1
ATOM 4046 N N . GLN A 1 523 ? -22.868 25.309 38.517 1.00 35.44 523 GLN A N 1
ATOM 4047 C CA . GLN A 1 523 ? -23.180 26.484 37.720 1.00 35.44 523 GLN A CA 1
ATOM 4048 C C . GLN A 1 523 ? -21.991 27.460 37.556 1.00 35.44 523 GLN A C 1
ATOM 4050 O O . GLN A 1 523 ? -21.982 28.188 36.574 1.00 35.44 523 GLN A O 1
ATOM 4055 N N . ASP A 1 524 ? -20.965 27.419 38.421 1.00 37.12 524 ASP A N 1
ATOM 4056 C CA . ASP A 1 524 ? -19.675 28.122 38.219 1.00 37.12 524 ASP A CA 1
ATOM 4057 C C . ASP A 1 524 ? -18.620 27.205 37.566 1.00 37.12 524 ASP A C 1
ATOM 4059 O O . ASP A 1 524 ? -17.679 27.680 36.942 1.00 37.12 524 ASP A O 1
ATOM 4063 N N . PHE A 1 525 ? -18.795 25.882 37.660 1.00 39.00 525 PHE A N 1
ATOM 4064 C CA . PHE A 1 525 ? -17.888 24.854 37.127 1.00 39.00 525 PHE A CA 1
ATOM 4065 C C . PHE A 1 525 ? -17.810 24.817 35.592 1.00 39.00 525 PHE A C 1
ATOM 4067 O O . PHE A 1 525 ? -16.821 24.353 35.034 1.00 39.00 525 PHE A O 1
ATOM 4074 N N . PHE A 1 526 ? -18.865 25.270 34.907 1.00 41.34 526 PHE A N 1
ATOM 4075 C CA . PHE A 1 526 ? -18.995 25.186 33.446 1.00 41.34 526 PHE A CA 1
ATOM 4076 C C . PHE A 1 526 ? -19.276 26.544 32.774 1.00 41.34 526 PHE A C 1
ATOM 4078 O O . PHE A 1 526 ? -19.427 26.589 31.556 1.00 41.34 526 PHE A O 1
ATOM 4085 N N . ASN A 1 527 ? -19.312 27.645 33.539 1.00 34.09 527 ASN A N 1
ATOM 4086 C CA . ASN A 1 527 ? -19.561 29.007 33.044 1.00 34.09 527 ASN A CA 1
ATOM 4087 C C . ASN A 1 527 ? -18.272 29.832 32.908 1.00 34.09 527 ASN A C 1
ATOM 4089 O O . ASN A 1 527 ? -18.260 31.027 33.201 1.00 34.09 527 ASN A O 1
ATOM 4093 N N . ASP A 1 528 ? -17.182 29.237 32.418 1.00 39.47 528 ASP A N 1
ATOM 4094 C CA . ASP A 1 528 ? -16.069 30.057 31.939 1.00 39.47 528 ASP A CA 1
ATOM 4095 C C . ASP A 1 528 ? -16.402 30.612 30.538 1.00 39.47 528 ASP A C 1
ATOM 4097 O O . ASP A 1 528 ? -15.872 30.193 29.505 1.00 39.47 528 ASP A O 1
ATOM 4101 N N . GLU A 1 529 ? -17.335 31.573 30.501 1.00 38.38 529 GLU A N 1
ATOM 4102 C CA . GLU A 1 529 ? -17.656 32.407 29.331 1.00 38.38 529 GLU A CA 1
ATOM 4103 C C . GLU A 1 529 ? -16.438 33.224 28.839 1.00 38.38 529 GLU A C 1
ATOM 4105 O O . GLU A 1 529 ? -16.486 33.813 27.754 1.00 38.38 529 GLU A O 1
ATOM 4110 N N . SER A 1 530 ? -15.298 33.199 29.547 1.00 41.16 530 SER A N 1
ATOM 4111 C CA . SER A 1 530 ? -14.071 33.893 29.131 1.00 41.16 530 SER A CA 1
ATOM 4112 C C . SER A 1 530 ? -13.447 33.343 27.837 1.00 41.16 530 SER A C 1
ATOM 4114 O O . SER A 1 530 ? -12.677 34.042 27.168 1.00 41.16 530 SER A O 1
ATOM 4116 N N . ILE A 1 531 ? -13.816 32.125 27.415 1.00 45.22 531 ILE A N 1
ATOM 4117 C CA . ILE A 1 531 ? -13.369 31.553 26.134 1.00 45.22 531 ILE A CA 1
ATOM 4118 C C . ILE A 1 531 ? -14.160 32.152 24.958 1.00 45.22 531 ILE A C 1
ATOM 4120 O O . ILE A 1 531 ? -13.588 32.396 23.891 1.00 45.22 531 ILE A O 1
ATOM 4124 N N . PHE A 1 532 ? -15.449 32.456 25.141 1.00 42.94 532 PHE A N 1
ATOM 4125 C CA . PHE A 1 532 ? -16.269 33.052 24.083 1.00 42.94 532 PHE A CA 1
ATOM 4126 C C . PHE A 1 532 ? -15.974 34.541 23.886 1.00 42.94 532 PHE A C 1
ATOM 4128 O O . PHE A 1 532 ? -15.909 34.975 22.732 1.00 42.94 532 PHE A O 1
ATOM 4135 N N . GLU A 1 533 ? -15.685 35.301 24.949 1.00 43.44 533 GLU A N 1
ATOM 4136 C CA . GLU A 1 533 ? -15.263 36.703 24.803 1.00 43.44 533 GLU A CA 1
ATOM 4137 C C . GLU A 1 533 ? -13.912 36.830 24.083 1.00 43.44 533 GLU A C 1
ATOM 4139 O O . GLU A 1 533 ? -13.769 37.675 23.198 1.00 43.44 533 GLU A O 1
ATOM 4144 N N . ASN A 1 534 ? -12.946 35.938 24.344 1.00 46.75 534 ASN A N 1
ATOM 4145 C CA . ASN A 1 534 ? -11.659 35.954 23.638 1.00 46.75 534 ASN A CA 1
ATOM 4146 C C . ASN A 1 534 ? -11.776 35.549 22.158 1.00 46.75 534 ASN A C 1
ATOM 4148 O O . ASN A 1 534 ? -11.087 36.118 21.308 1.00 46.75 534 ASN A O 1
ATOM 4152 N N . ILE A 1 535 ? -12.670 34.618 21.809 1.00 51.88 535 ILE A N 1
ATOM 4153 C CA . ILE A 1 535 ? -12.928 34.263 20.403 1.00 51.88 535 ILE A CA 1
ATOM 4154 C C . ILE A 1 535 ? -13.641 35.412 19.677 1.00 51.88 535 ILE A C 1
ATOM 4156 O O . ILE A 1 535 ? -13.260 35.739 18.551 1.00 51.88 535 ILE A O 1
ATOM 4160 N N . TRP A 1 536 ? -14.610 36.083 20.311 1.00 53.78 536 TRP A N 1
ATOM 4161 C CA . TRP A 1 536 ? -15.262 37.268 19.736 1.00 53.78 536 TRP A CA 1
ATOM 4162 C C . TRP A 1 536 ? -14.299 38.455 19.600 1.00 53.78 536 TRP A C 1
ATOM 4164 O O . TRP A 1 536 ? -14.371 39.189 18.610 1.00 53.78 536 TRP A O 1
ATOM 4174 N N . PHE A 1 537 ? -13.345 38.602 20.525 1.00 55.94 537 PHE A N 1
ATOM 4175 C CA . PHE A 1 537 ? -12.283 39.607 20.453 1.00 55.94 537 PHE A CA 1
ATOM 4176 C C . PHE A 1 537 ? -11.312 39.324 19.299 1.00 55.94 537 PHE A C 1
ATOM 4178 O O . PHE A 1 537 ? -10.985 40.235 18.539 1.00 55.94 537 PHE A O 1
ATOM 4185 N N . ILE A 1 538 ? -10.910 38.063 19.088 1.00 60.09 538 ILE A N 1
ATOM 4186 C CA . ILE A 1 538 ? -10.056 37.662 17.955 1.00 60.09 538 ILE A CA 1
ATOM 4187 C C . ILE A 1 538 ? -10.801 37.814 16.622 1.00 60.09 538 ILE A C 1
ATOM 4189 O O . ILE A 1 538 ? -10.234 38.345 15.666 1.00 60.09 538 ILE A O 1
ATOM 4193 N N . ILE A 1 539 ? -12.076 37.417 16.548 1.00 68.12 539 ILE A N 1
ATOM 4194 C CA . ILE A 1 539 ? -12.904 37.610 15.347 1.00 68.12 539 ILE A CA 1
ATOM 4195 C C . ILE A 1 539 ? -13.088 39.106 15.063 1.00 68.12 539 ILE A C 1
ATOM 4197 O O . ILE A 1 539 ? -12.897 39.523 13.921 1.00 68.12 539 ILE A O 1
ATOM 4201 N N . SER A 1 540 ? -13.358 39.931 16.082 1.00 66.88 540 SER A N 1
ATOM 4202 C CA . SER A 1 540 ? -13.415 41.394 15.941 1.00 66.88 540 SER A CA 1
ATOM 4203 C C . SER A 1 540 ? -12.088 41.982 15.477 1.00 66.88 540 SER A C 1
ATOM 4205 O O . SER A 1 540 ? -12.088 42.819 14.580 1.00 66.88 540 SER A O 1
ATOM 4207 N N . LEU A 1 541 ? -10.952 41.519 16.006 1.00 69.19 541 LEU A N 1
ATOM 4208 C CA . LEU A 1 541 ? -9.626 41.999 15.617 1.00 69.19 541 LEU A CA 1
ATOM 4209 C C . LEU A 1 541 ? -9.299 41.654 14.153 1.00 69.19 541 LEU A C 1
ATOM 4211 O O . LEU A 1 541 ? -8.800 42.504 13.415 1.00 69.19 541 LEU A O 1
ATOM 4215 N N . VAL A 1 542 ? -9.633 40.439 13.704 1.00 74.19 542 VAL A N 1
ATOM 4216 C CA . VAL A 1 542 ? -9.478 40.015 12.300 1.00 74.19 542 VAL A CA 1
ATOM 4217 C C . VAL A 1 542 ? -10.405 40.814 11.382 1.00 74.19 542 VAL A C 1
ATOM 4219 O O . VAL A 1 542 ? -9.979 41.255 10.312 1.00 74.19 542 VAL A O 1
ATOM 4222 N N . PHE A 1 543 ? -11.647 41.064 11.805 1.00 78.19 543 PHE A N 1
ATOM 4223 C CA . PHE A 1 543 ? -12.596 41.875 11.044 1.00 78.19 543 PHE A CA 1
ATOM 4224 C C . PHE A 1 543 ? -12.128 43.334 10.931 1.00 78.19 543 PHE A C 1
ATOM 4226 O O . PHE A 1 543 ? -12.217 43.928 9.858 1.00 78.19 543 PHE A O 1
ATOM 4233 N N . LEU A 1 544 ? -11.551 43.891 12.001 1.00 79.44 544 LEU A N 1
ATOM 4234 C CA . LEU A 1 544 ? -11.026 45.258 12.049 1.00 79.44 544 LEU A CA 1
ATOM 4235 C C . LEU A 1 544 ? -9.762 45.409 11.188 1.00 79.44 544 LEU A C 1
ATOM 4237 O O . LEU A 1 544 ? -9.636 46.401 10.472 1.00 79.44 544 LEU A O 1
ATOM 4241 N N . LEU A 1 545 ? -8.881 44.400 11.160 1.00 75.31 545 LEU A N 1
ATOM 4242 C CA . LEU A 1 545 ? -7.730 44.341 10.247 1.00 75.31 545 LEU A CA 1
ATOM 4243 C C . LEU A 1 545 ? -8.154 44.233 8.775 1.00 75.31 545 LEU A C 1
ATOM 4245 O O . LEU A 1 545 ? -7.579 44.911 7.919 1.00 75.31 545 LEU A O 1
ATOM 4249 N N . LEU A 1 546 ? -9.188 43.441 8.470 1.00 76.62 546 LEU A N 1
ATOM 4250 C CA . LEU A 1 546 ? -9.769 43.376 7.125 1.00 76.62 546 LEU A CA 1
ATOM 4251 C C . LEU A 1 546 ? -10.368 44.726 6.716 1.00 76.62 546 LEU A C 1
ATOM 4253 O O . LEU A 1 546 ? -10.087 45.204 5.617 1.00 76.62 546 LEU A O 1
ATOM 4257 N N . LEU A 1 547 ? -11.103 45.392 7.609 1.00 81.00 547 LEU A N 1
ATOM 4258 C CA . LEU A 1 547 ? -11.656 46.727 7.367 1.00 81.00 547 LEU A CA 1
ATOM 4259 C C . LEU A 1 547 ? -10.548 47.762 7.124 1.00 81.00 547 LEU A C 1
ATOM 4261 O O . LEU A 1 547 ? -10.635 48.550 6.182 1.00 81.00 547 LEU A O 1
ATOM 4265 N N . PHE A 1 548 ? -9.460 47.702 7.896 1.00 79.12 548 PHE A N 1
ATOM 4266 C CA . PHE A 1 548 ? -8.284 48.551 7.696 1.00 79.12 548 PHE A CA 1
ATOM 4267 C C . PHE A 1 548 ? -7.617 48.295 6.340 1.00 79.12 548 PHE A C 1
ATOM 4269 O O . PHE A 1 548 ? -7.252 49.242 5.643 1.00 79.12 548 PHE A O 1
ATOM 4276 N N . SER A 1 549 ? -7.514 47.031 5.915 1.00 73.81 549 SER A N 1
ATOM 4277 C CA . SER A 1 549 ? -6.966 46.675 4.601 1.00 73.81 549 SER A CA 1
ATOM 4278 C C . SER A 1 549 ? -7.822 47.219 3.450 1.00 73.81 549 SER A C 1
ATOM 4280 O O . SER A 1 549 ? -7.283 47.772 2.490 1.00 73.81 549 SER A O 1
ATOM 4282 N N . VAL A 1 550 ? -9.154 47.173 3.580 1.00 82.19 550 VAL A N 1
ATOM 4283 C CA . VAL A 1 550 ? -10.092 47.744 2.603 1.00 82.19 550 VAL A CA 1
ATOM 4284 C C . VAL A 1 550 ? -9.979 49.269 2.568 1.00 82.19 550 VAL A C 1
ATOM 4286 O O . VAL A 1 550 ? -9.936 49.843 1.481 1.00 82.19 550 VAL A O 1
ATOM 4289 N N . ILE A 1 551 ? -9.849 49.931 3.722 1.00 83.94 551 ILE A N 1
ATOM 4290 C CA . ILE A 1 551 ? -9.634 51.386 3.803 1.00 83.94 551 ILE A CA 1
ATOM 4291 C C . ILE A 1 551 ? -8.303 51.780 3.152 1.00 83.94 551 ILE A C 1
ATOM 4293 O O . ILE A 1 551 ? -8.266 52.747 2.393 1.00 83.94 551 ILE A O 1
ATOM 4297 N N . ILE A 1 552 ? -7.221 51.027 3.378 1.00 83.56 552 ILE A N 1
ATOM 4298 C CA . ILE A 1 552 ? -5.921 51.273 2.733 1.00 83.56 552 ILE A CA 1
ATOM 4299 C C . ILE A 1 552 ? -6.041 51.113 1.216 1.00 83.56 552 ILE A C 1
ATOM 4301 O O . ILE A 1 552 ? -5.587 51.984 0.474 1.00 83.56 552 ILE A O 1
ATOM 4305 N N . VAL A 1 553 ? -6.687 50.048 0.734 1.00 82.12 553 VAL A N 1
ATOM 4306 C CA . VAL A 1 553 ? -6.924 49.843 -0.703 1.00 82.12 553 VAL A CA 1
ATOM 4307 C C . VAL A 1 553 ? -7.764 50.983 -1.283 1.00 82.12 553 VAL A C 1
ATOM 4309 O O . VAL A 1 553 ? -7.429 51.506 -2.348 1.00 82.12 553 VAL A O 1
ATOM 4312 N N . PHE A 1 554 ? -8.800 51.427 -0.571 1.00 83.31 554 PHE A N 1
ATOM 4313 C CA . PHE A 1 554 ? -9.651 52.537 -0.990 1.00 83.31 554 PHE A CA 1
ATOM 4314 C C . PHE A 1 554 ? -8.886 53.867 -1.024 1.00 83.31 554 PHE A C 1
ATOM 4316 O O . PHE A 1 554 ? -8.984 54.598 -2.007 1.00 83.31 554 PHE A O 1
ATOM 4323 N N . LEU A 1 555 ? -8.051 54.158 -0.021 1.00 80.56 555 LEU A N 1
ATOM 4324 C CA . LEU A 1 555 ? -7.179 55.336 0.010 1.00 80.56 555 LEU A CA 1
ATOM 4325 C C . LEU A 1 555 ? -6.147 55.300 -1.122 1.00 80.56 555 LEU A C 1
ATOM 4327 O O . LEU A 1 555 ? -5.964 56.302 -1.812 1.00 80.56 555 LEU A O 1
ATOM 4331 N N . VAL A 1 556 ? -5.518 54.151 -1.380 1.00 79.94 556 VAL A N 1
ATOM 4332 C CA . VAL A 1 556 ? -4.570 53.977 -2.493 1.00 79.94 556 VAL A CA 1
ATOM 4333 C C . VAL A 1 556 ? -5.269 54.159 -3.842 1.00 79.94 556 VAL A C 1
ATOM 4335 O O . VAL A 1 556 ? -4.732 54.837 -4.723 1.00 79.94 556 VAL A O 1
ATOM 4338 N N . MET A 1 557 ? -6.474 53.609 -4.018 1.00 75.88 557 MET A N 1
ATOM 4339 C CA . MET A 1 557 ? -7.278 53.835 -5.222 1.00 75.88 557 MET A CA 1
ATOM 4340 C C . MET A 1 557 ? -7.692 55.301 -5.360 1.00 75.88 557 MET A C 1
ATOM 4342 O O . MET A 1 557 ? -7.583 55.856 -6.453 1.00 75.88 557 MET A O 1
ATOM 4346 N N . TRP A 1 558 ? -8.100 55.955 -4.273 1.00 79.94 558 TRP A N 1
ATOM 4347 C CA . TRP A 1 558 ? -8.493 57.362 -4.270 1.00 79.94 558 TRP A CA 1
ATOM 4348 C C . TRP A 1 558 ? -7.319 58.282 -4.620 1.00 79.94 558 TRP A C 1
ATOM 4350 O O . TRP A 1 558 ? -7.449 59.129 -5.505 1.00 79.94 558 TRP A O 1
ATOM 4360 N N . PHE A 1 559 ? -6.134 58.053 -4.044 1.00 75.31 559 PHE A N 1
ATOM 4361 C CA . PHE A 1 559 ? -4.909 58.772 -4.407 1.00 75.31 559 PHE A CA 1
ATOM 4362 C C . PHE A 1 559 ? -4.483 58.506 -5.856 1.00 75.31 559 PHE A C 1
ATOM 4364 O O . PHE A 1 559 ? -4.065 59.435 -6.553 1.00 75.31 559 PHE A O 1
ATOM 4371 N N . ARG A 1 560 ? -4.636 57.273 -6.358 1.00 72.94 560 ARG A N 1
ATOM 4372 C CA . ARG A 1 560 ? -4.385 56.950 -7.774 1.00 72.94 560 ARG A CA 1
ATOM 4373 C C . ARG A 1 560 ? -5.382 57.632 -8.712 1.00 72.94 560 ARG A C 1
ATOM 4375 O O . ARG A 1 560 ? -4.977 58.109 -9.771 1.00 72.94 560 ARG A O 1
ATOM 4382 N N . MET A 1 561 ? -6.657 57.729 -8.336 1.00 70.25 561 MET A N 1
ATOM 4383 C CA . MET A 1 561 ? -7.661 58.464 -9.111 1.00 70.25 561 MET A CA 1
ATOM 4384 C C . MET A 1 561 ? -7.430 59.977 -9.068 1.00 70.25 561 MET A C 1
ATOM 4386 O O . MET A 1 561 ? -7.601 60.640 -10.091 1.00 70.25 561 MET A O 1
ATOM 4390 N N . LYS A 1 562 ? -6.985 60.526 -7.932 1.00 70.50 562 LYS A N 1
ATOM 4391 C CA . LYS A 1 562 ? -6.618 61.943 -7.811 1.00 70.50 562 LYS A CA 1
ATOM 4392 C C . LYS A 1 562 ? -5.408 62.281 -8.690 1.00 70.50 562 LYS A C 1
ATOM 4394 O O . LYS A 1 562 ? -5.493 63.210 -9.487 1.00 70.50 562 LYS A O 1
ATOM 4399 N N . LYS A 1 563 ? -4.362 61.442 -8.686 1.00 60.78 563 LYS A N 1
ATOM 4400 C CA . LYS A 1 563 ? -3.217 61.576 -9.610 1.00 60.78 563 LYS A CA 1
ATOM 4401 C C . LYS A 1 563 ? -3.615 61.484 -11.087 1.00 60.78 563 LYS A C 1
ATOM 4403 O O . LYS A 1 563 ? -3.058 62.205 -11.905 1.00 60.78 563 LYS A O 1
ATOM 4408 N N . LYS A 1 564 ? -4.604 60.651 -11.439 1.00 57.69 564 LYS A N 1
ATOM 4409 C CA . LYS A 1 564 ? -5.140 60.592 -12.813 1.00 57.69 564 LYS A CA 1
ATOM 4410 C C . LYS A 1 564 ? -5.938 61.839 -13.209 1.00 57.69 564 LYS A C 1
ATOM 4412 O O . LYS A 1 564 ? -5.968 62.170 -14.389 1.00 57.69 564 LYS A O 1
ATOM 4417 N N . LYS A 1 565 ? -6.565 62.544 -12.260 1.00 55.34 565 LYS A N 1
ATOM 4418 C CA . LYS A 1 565 ? -7.241 63.827 -12.530 1.00 55.34 565 LYS A CA 1
ATOM 4419 C C . LYS A 1 565 ? -6.259 64.995 -12.673 1.00 55.34 565 LYS A C 1
ATOM 4421 O O . LYS A 1 565 ? -6.558 65.927 -13.407 1.00 55.34 565 LYS A O 1
ATOM 4426 N N . GLU A 1 566 ? -5.089 64.914 -12.043 1.00 54.12 566 GLU A N 1
ATOM 4427 C CA . GLU A 1 566 ? -4.028 65.932 -12.130 1.00 54.12 566 GLU A CA 1
ATOM 4428 C C . GLU A 1 566 ? -3.106 65.758 -13.360 1.00 54.12 566 GLU A C 1
ATOM 4430 O O . GLU A 1 566 ? -2.335 66.656 -13.677 1.00 54.12 566 GLU A O 1
ATOM 4435 N N . GLN A 1 567 ? -3.219 64.649 -14.106 1.00 49.94 567 GLN A N 1
ATOM 4436 C CA . GLN A 1 567 ? -2.450 64.374 -15.335 1.00 49.94 567 GLN A CA 1
ATOM 4437 C C . GLN A 1 567 ? -3.323 64.316 -16.600 1.00 49.94 567 GLN A C 1
ATOM 4439 O O . GLN A 1 567 ? -3.166 63.430 -17.441 1.00 49.94 567 GLN A O 1
ATOM 4444 N N . LYS A 1 568 ? -4.243 65.273 -16.764 1.00 41.91 568 LYS A N 1
ATOM 4445 C CA . LYS A 1 568 ? -4.857 65.558 -18.071 1.00 41.91 568 LYS A CA 1
ATOM 4446 C C . LYS A 1 568 ? -4.111 66.742 -18.714 1.00 41.91 568 LYS A C 1
ATOM 4448 O O . LYS A 1 568 ? -4.339 67.874 -18.292 1.00 41.91 568 LYS A O 1
ATOM 4453 N N . PRO A 1 569 ? -3.206 66.525 -19.686 1.00 42.69 569 PRO A N 1
ATOM 4454 C CA . PRO A 1 569 ? -2.586 67.622 -20.418 1.00 42.69 569 PRO A CA 1
ATOM 4455 C C . PRO A 1 569 ? -3.603 68.317 -21.334 1.00 42.69 569 PRO A C 1
ATOM 4457 O O . PRO A 1 569 ? -4.347 67.676 -22.075 1.00 42.69 569 PRO A O 1
ATOM 4460 N N . MET A 1 570 ? -3.610 69.651 -21.264 1.00 47.78 570 MET A N 1
ATOM 4461 C CA . MET A 1 570 ? -4.114 70.538 -22.308 1.00 47.78 570 MET A CA 1
ATOM 4462 C C . MET A 1 570 ? -3.346 70.274 -23.605 1.00 47.78 570 MET A C 1
ATOM 4464 O O . MET A 1 570 ? -2.129 70.435 -23.626 1.00 47.78 570 MET A O 1
ATOM 4468 N N . THR A 1 571 ? -4.044 69.939 -24.686 1.00 37.91 571 THR A N 1
ATOM 4469 C CA . THR A 1 571 ? -3.723 70.389 -26.053 1.00 37.91 571 THR A CA 1
ATOM 4470 C C . THR A 1 571 ? -4.842 69.955 -26.994 1.00 37.91 571 THR A C 1
ATOM 4472 O O . THR A 1 571 ? -4.948 68.789 -27.335 1.00 37.91 571 THR A O 1
ATOM 4475 N N . GLU A 1 572 ? -5.695 70.901 -27.387 1.00 36.59 572 GLU A N 1
ATOM 4476 C CA . GLU A 1 572 ? -6.003 71.136 -28.802 1.00 36.59 572 GLU A CA 1
ATOM 4477 C C . GLU A 1 572 ? -6.675 72.507 -28.943 1.00 36.59 572 GLU A C 1
ATOM 4479 O O . GLU A 1 572 ? -7.820 72.750 -28.561 1.00 36.59 572 GLU A O 1
ATOM 4484 N N . SER A 1 573 ? -5.861 73.443 -29.425 1.00 36.34 573 SER A N 1
ATOM 4485 C CA . SER A 1 573 ? -6.227 74.796 -29.806 1.00 36.34 573 SER A CA 1
ATOM 4486 C C . SER A 1 573 ? -6.696 74.787 -31.259 1.00 36.34 573 SER A C 1
ATOM 4488 O O . SER A 1 573 ? -5.907 74.502 -32.149 1.00 36.34 573 SER A O 1
ATOM 4490 N N . LYS A 1 574 ? -7.963 75.167 -31.445 1.00 39.44 574 LYS A N 1
ATOM 4491 C CA . LYS A 1 574 ? -8.520 76.039 -32.497 1.00 39.44 574 LYS A CA 1
ATOM 4492 C C . LYS A 1 574 ? -7.998 75.894 -33.938 1.00 39.44 574 LYS A C 1
ATOM 4494 O O . LYS A 1 574 ? -6.887 76.308 -34.248 1.00 39.44 574 LYS A O 1
ATOM 4499 N N . ALA A 1 575 ? -8.936 75.599 -34.841 1.00 37.41 575 ALA A N 1
ATOM 4500 C CA . ALA A 1 575 ? -8.981 76.203 -36.170 1.00 37.41 575 ALA A CA 1
ATOM 4501 C C . ALA A 1 575 ? -10.368 76.831 -36.440 1.00 37.41 575 ALA A C 1
ATOM 4503 O O . ALA A 1 575 ? -11.397 76.171 -36.319 1.00 37.41 575 ALA A O 1
ATOM 4504 N N . ASN A 1 576 ? -10.319 78.110 -36.825 1.00 36.16 576 ASN A N 1
ATOM 4505 C CA . ASN A 1 576 ? -11.247 78.913 -37.631 1.00 36.16 576 ASN A CA 1
ATOM 4506 C C . ASN A 1 576 ? -12.644 79.319 -37.125 1.00 36.16 576 ASN A C 1
ATOM 4508 O O . ASN A 1 576 ? -13.608 78.558 -37.168 1.00 36.16 576 ASN A O 1
ATOM 4512 N N . LYS A 1 577 ? -12.773 80.634 -36.884 1.00 37.12 577 LYS A N 1
ATOM 4513 C CA . LYS A 1 577 ? -13.835 81.471 -37.464 1.00 37.12 577 LYS A CA 1
ATOM 4514 C C . LYS A 1 577 ? -13.299 82.882 -37.771 1.00 37.12 577 LYS A C 1
ATOM 4516 O O . LYS A 1 577 ? -12.863 83.557 -36.844 1.00 37.12 577 LYS A O 1
ATOM 4521 N N . VAL A 1 578 ? -13.465 83.248 -39.050 1.00 40.06 578 VAL A N 1
ATOM 4522 C CA . VAL A 1 578 ? -13.292 84.540 -39.758 1.00 40.06 578 VAL A CA 1
ATOM 4523 C C . VAL A 1 578 ? -11.864 85.028 -39.957 1.00 40.06 578 VAL A C 1
ATOM 4525 O O . VAL A 1 578 ? -11.217 85.426 -38.968 1.00 40.06 578 VAL A O 1
#

Radius of gyration: 50.01 Å; chains: 1; bounding box: 80×111×166 Å

Sequence (578 aa):
MYYDSYNDSRASESLGKQMTAVGTVGSSAESRRSEVENLNQLFLSRDHRSGNRVLLHSSGLSNGFSDVEKIFEDLKDPWIQDADDGQSEVLYKALDPVRSVEKKCRMVDGPIRSKDARDLMNQLNFEVSGLAGLSQLTTIAPKLLDIVKPIENINIGPDTKGFSKFHGSMVELSSKLKAIDRVFEVTFSLRKTKMQDLDQLLLLTEKQSDRTKYPDKLRELKASKEYQDLVVLVESLSPTLSIMKGDQSIEEAAGEVVDHNNEIVPFIQDSTRFLSVLKKLQNIDELKLVPVAIDLIRKYRSMNVQNFNPVATSLVKFKSALDDLQKSVNHLKGANPDNNPLATLPNVQKDSLNIGSSTRVMRSIRLAAESKPTLVQAQMDVVRSEMVVLTDPEDVANLNKLLSLGPILDKFNKEVNGVKSSAVDSSSSDLASLDMSLGLKVKGISIDFSAISKSLDELLETSQRKDELQEVKKTVDSLDSLGLDYAKHQTAIKASKSALESMDSFFAQLKTAQTSGVNTTTQDFFNDESIFENIWFIISLVFLLLLFSVIIVFLVMWFRMKKKKEQKPMTESKANKV

Organism: NCBI:txid1611254

Foldseek 3Di:
DDPDLPDLVVVLLVVLVVLLVLLVQLQVLVVCLVVLVVLLCVLVVLVQQFLQDDDQQQLQPSVPLVVLVCLLVVLPDPLVCQQLVNCSVQVNLLCVLVVVLSVLVVLLCPLSNDPLLNVLSVVSSVLSVLSNLSNLSNVVSVCSCLLVVLVSPDPLDQDPVLVVQLVVLVVLLVLLVVLVVLVVVLVVCCVPPLVVLVVVLVVLVPDDPDPVCVVVSVVVSVVDPSNVVVVVSVVVSVVSVVSCPPPDHSVRSVVSNVVSVVSCVVSVVCVVSVVVSVVSVVPPPSVVSVVVSVVSCVVCVPDDPVSSVSNVVSVVSSVVSVVVSVVSVVVVPPDDVLQHVVNPQPPVSLLCNLQSLLVLLVQLLVVCLVPLQADDVVLLVVLVVQCVPDPDPLLVVLNVVVNVCHVVSVVQNVLSVVLVVPDDDDPDSQQLSDQSCSSVSGQFDPHDLVSNLVSLVVSCVPDPPNVSSVVVSVSSSVSRSSNRNSVVNNVSSVCNSVSSVSSSVSSVVVVVVVVVPPPPPPVVSNPPCVVVVVVVVVVVVVVVVVVVVVVVVVVVVVVVVVVVVVPDDDDDDDDDDD

pLDDT: mean 82.4, std 13.79, range [28.98, 96.56]

Secondary structure (DSSP, 8-state):
-------HHHHHHHHHHHHHHHHHHHHHHHHHHHHHHHHHHHHHTTT---TT---SS-TT-TTTHHHHHHHHHHTTSHHHHHHTTT-HHHHHHHHHHHHHHHHHHHHHHHHHH-HHHHHHHHHHHHHHHHHHGGGGHHHHGGGHHHHHTTTTT---SPPHHHHHHHHHHHHHHHHHHHHHHHHHHHHHHHHHHSHHHHHHHHHHTSPPS-GGGHHHHHHHHHH-HHHHHHHHHHHTTHHHHHHHTSSS-HHHHHHHHHHHHTTTHHHHHTHHHHHHHHHHHHT-GGGGGHHHHHHHHHHHTT--GGGGHHHHHHHHHHHHHHHHHHHHHHHGGG--TTT-GGGG-TTHHHHHHHHHHHHHHHHHHHHHHHH-----HHHHHHHHHHGGG---HHHHHHHHHHHTHHHHHHHHHHHHHHHHHH----S---GGGS-GGGGGG-------HHHHHHHHHHHHHH-S-HHHHHHHHHHHHHHHHT---GGGGHHHHHHHHHHHHHHHHHHHHHHHHHHTT----TTTSS--THHHHHHHHHHHHHHHHHHHHHHHHHHHHHHHHHHHHH------------